Protein AF-W2TRI9-F1 (afdb_monomer_lite)

Foldseek 3Di:
DPLVVLVVVQVVLQCVVQVVVCVVDVPDDAAAEAEAQADPDCNQVSQVVVCVVVVNSGHYHYDPHRPDPLVRVLVQLVPDDDQKDKFADSPPLDGPVCVVVQVVVQQVVCVHPDRDLQDWDKRADDPPVVCVVVVVPDDPVVVVVVVVVQVVCCVPPDVPDNCPPGRIMMTGNNNSCVSVPDDPDDDPVVVVVPPDPLFWWFDAPVDIPNPDNNPPPDPPDPDPPDDPVVQLVQWAKAWDDQDPLLFKTKMKTFSDFPVVLVLLQVCLQWPQKFKDFDDKAWPDWPAPDDDPDDPPVRDPDPDDDDDDQVFKWKWKFKDAAADDDDPPPPLPQRRRDTPHDCVVQVPHDDDDQDRRDDDGDDDHGTITTIMTIIGMDTCNVPSRGNQFPHKDKDFQKDKDFQDKQKAPRLVVVCVQWDPQQWDWDADPNITTIDGRGSNRTPPPVSQCVDPVRSVGMIIIGGSRMMTIMTGGPRSDRSLVSSVSSCVVVVVLSVLVNSLVNPDDDDDDDPVVVSVVVNVVVNVVVVD

Structure (mmCIF, N/CA/C/O backbone):
data_AF-W2TRI9-F1
#
_entry.id   AF-W2TRI9-F1
#
loop_
_atom_site.group_PDB
_atom_site.id
_atom_site.type_symbol
_atom_site.label_atom_id
_atom_site.label_alt_id
_atom_site.label_comp_id
_atom_site.label_asym_id
_atom_site.label_entity_id
_atom_site.label_seq_id
_atom_site.pdbx_PDB_ins_code
_atom_site.Cartn_x
_atom_site.Cartn_y
_atom_site.Cartn_z
_atom_site.occupancy
_atom_site.B_iso_or_equiv
_atom_site.auth_seq_id
_atom_site.auth_comp_id
_atom_site.auth_asym_id
_atom_site.auth_atom_id
_atom_site.pdbx_PDB_model_num
ATOM 1 N N . MET A 1 1 ? -19.418 -31.412 -8.134 1.00 52.50 1 MET A N 1
ATOM 2 C CA . MET A 1 1 ? -20.549 -32.032 -7.414 1.00 52.50 1 MET A CA 1
ATOM 3 C C . MET A 1 1 ? -21.785 -31.242 -7.883 1.00 52.50 1 MET A C 1
ATOM 5 O O . MET A 1 1 ? -21.568 -30.193 -8.473 1.00 52.50 1 MET A O 1
ATOM 9 N N . ASN A 1 2 ? -23.006 -31.793 -7.856 1.00 69.12 2 ASN A N 1
ATOM 10 C CA . ASN A 1 2 ? -24.205 -31.075 -8.341 1.00 69.12 2 ASN A CA 1
ATOM 11 C C . ASN A 1 2 ? -25.003 -30.594 -7.122 1.00 69.12 2 ASN A C 1
ATOM 13 O O . ASN A 1 2 ? -26.000 -31.195 -6.716 1.00 69.12 2 ASN A O 1
ATOM 17 N N . GLU A 1 3 ? -24.469 -29.581 -6.443 1.00 78.56 3 GLU A N 1
ATOM 18 C CA . GLU A 1 3 ? -25.057 -28.970 -5.252 1.00 78.56 3 GLU A CA 1
ATOM 19 C C . GLU A 1 3 ? -26.450 -28.391 -5.548 1.00 78.56 3 GLU A C 1
ATOM 21 O O . GLU A 1 3 ? -27.338 -28.487 -4.694 1.00 78.56 3 GLU A O 1
ATOM 26 N N . GLU A 1 4 ? -26.684 -27.921 -6.780 1.00 84.94 4 GLU A N 1
ATOM 27 C CA . GLU A 1 4 ? -27.984 -27.420 -7.245 1.00 84.94 4 GLU A CA 1
ATOM 28 C C . GLU A 1 4 ? -29.135 -28.439 -7.128 1.00 84.94 4 GLU A C 1
ATOM 30 O O . GLU A 1 4 ? -30.277 -28.047 -6.884 1.00 84.94 4 GLU A O 1
ATOM 35 N N . GLU A 1 5 ? -28.853 -29.744 -7.227 1.00 85.31 5 GLU A N 1
ATOM 36 C CA . GLU A 1 5 ? -29.859 -30.810 -7.086 1.00 85.31 5 GLU A CA 1
ATOM 37 C C . GLU A 1 5 ? -30.079 -31.229 -5.626 1.00 85.31 5 GLU A C 1
ATOM 39 O O . GLU A 1 5 ? -31.170 -31.660 -5.246 1.00 85.31 5 GLU A O 1
ATOM 44 N N . ARG A 1 6 ? -29.045 -31.107 -4.785 1.00 85.12 6 ARG A N 1
ATOM 45 C CA . ARG A 1 6 ? -29.088 -31.537 -3.376 1.00 85.12 6 ARG A CA 1
ATOM 46 C C . ARG A 1 6 ? -29.710 -30.490 -2.466 1.00 85.12 6 ARG A C 1
ATOM 48 O O . ARG A 1 6 ? -30.440 -30.841 -1.537 1.00 85.12 6 ARG A O 1
ATOM 55 N N . LEU A 1 7 ? -29.442 -29.214 -2.744 1.00 89.06 7 LEU A N 1
ATOM 56 C CA . LEU A 1 7 ? -29.910 -28.096 -1.933 1.00 89.06 7 LEU A CA 1
ATOM 57 C C . LEU A 1 7 ? -31.447 -28.084 -1.760 1.00 89.06 7 LEU A C 1
ATOM 59 O O . LEU A 1 7 ? -31.892 -27.956 -0.617 1.00 89.06 7 LEU A O 1
ATOM 63 N N . PRO A 1 8 ? -32.280 -28.290 -2.805 1.00 91.12 8 PRO A N 1
ATOM 64 C CA . PRO A 1 8 ? -33.736 -28.334 -2.653 1.00 91.12 8 PRO A CA 1
ATOM 65 C C . PRO A 1 8 ? -34.235 -29.424 -1.699 1.00 91.12 8 PRO A C 1
ATOM 67 O O . PRO A 1 8 ? -35.148 -29.176 -0.913 1.00 91.12 8 PRO A O 1
ATOM 70 N N . ILE A 1 9 ? -33.635 -30.620 -1.739 1.00 89.69 9 ILE A N 1
ATOM 71 C CA . ILE A 1 9 ? -34.037 -31.758 -0.897 1.00 89.69 9 ILE A CA 1
ATOM 72 C C . ILE A 1 9 ? -33.838 -31.403 0.579 1.00 89.69 9 ILE A C 1
ATOM 74 O O . ILE A 1 9 ? -34.754 -31.555 1.387 1.00 89.69 9 ILE A O 1
ATOM 78 N N . MET A 1 10 ? -32.662 -30.865 0.911 1.00 89.56 10 MET A N 1
ATOM 79 C CA . MET A 1 10 ? -32.333 -30.438 2.270 1.00 89.56 10 MET A CA 1
ATOM 80 C C . MET A 1 10 ? -33.196 -29.256 2.725 1.00 89.56 10 MET A C 1
ATOM 82 O O . MET A 1 10 ? -33.695 -29.262 3.849 1.00 89.56 10 MET A O 1
ATOM 86 N N . LEU A 1 11 ? -33.382 -28.239 1.874 1.00 91.81 11 LEU A N 1
ATOM 87 C CA . LEU A 1 11 ? -34.179 -27.062 2.226 1.00 91.81 11 LEU A CA 1
ATOM 88 C C . LEU A 1 11 ? -35.647 -27.417 2.462 1.00 91.81 11 LEU A C 1
ATOM 90 O O . LEU A 1 11 ? -36.250 -26.852 3.369 1.00 91.81 11 LEU A O 1
ATOM 94 N N . ASN A 1 12 ? -36.213 -28.357 1.702 1.00 91.88 12 ASN A N 1
ATOM 95 C CA . ASN A 1 12 ? -37.588 -28.805 1.915 1.00 91.88 12 ASN A CA 1
ATOM 96 C C . ASN A 1 12 ? -37.758 -29.476 3.289 1.00 91.88 12 ASN A C 1
ATOM 98 O O . ASN A 1 12 ? -38.642 -29.064 4.036 1.00 91.88 12 ASN A O 1
ATOM 102 N N . ASP A 1 13 ? -36.880 -30.420 3.657 1.00 90.25 13 ASP A N 1
ATOM 103 C CA . ASP A 1 13 ? -36.905 -31.078 4.981 1.00 90.25 13 ASP A CA 1
ATOM 104 C C . ASP A 1 13 ? -36.684 -30.066 6.126 1.00 90.25 13 ASP A C 1
ATOM 106 O O . ASP A 1 13 ? -37.410 -30.048 7.122 1.00 90.25 13 ASP A O 1
ATOM 110 N N . CYS A 1 14 ? -35.725 -29.150 5.948 1.00 92.81 14 CYS A N 1
ATOM 111 C CA . CYS A 1 14 ? -35.428 -28.072 6.894 1.00 92.81 14 CYS A CA 1
ATOM 112 C C . CYS A 1 14 ? -36.643 -27.176 7.147 1.00 92.81 14 CYS A C 1
ATOM 114 O O . CYS A 1 14 ? -37.038 -26.938 8.292 1.00 92.81 14 CYS A O 1
ATOM 116 N N . LEU A 1 15 ? -37.239 -26.663 6.069 1.00 93.44 15 LEU A N 1
ATOM 117 C CA . LEU A 1 15 ? -38.328 -25.698 6.143 1.00 93.44 15 LEU A CA 1
ATOM 118 C C . LEU A 1 15 ? -39.612 -26.347 6.652 1.00 93.44 15 LEU A C 1
ATOM 120 O O . LEU A 1 15 ? -40.302 -25.717 7.450 1.00 93.44 15 LEU A O 1
ATOM 124 N N . GLU A 1 16 ? -39.900 -27.595 6.274 1.00 92.94 16 GLU A N 1
ATOM 125 C CA . GLU A 1 16 ? -41.032 -28.352 6.819 1.00 92.94 16 GLU A CA 1
ATOM 126 C C . GLU A 1 16 ? -40.930 -28.464 8.348 1.00 92.94 16 GLU A C 1
ATOM 128 O O . GLU A 1 16 ? -41.867 -28.107 9.072 1.00 92.94 16 GLU A O 1
ATOM 133 N N . TYR A 1 17 ? -39.763 -28.874 8.855 1.00 93.69 17 TYR A N 1
ATOM 134 C CA . TYR A 1 17 ? -39.522 -28.982 10.291 1.00 93.69 17 TYR A CA 1
ATOM 135 C C . TYR A 1 17 ? -39.625 -27.622 11.009 1.00 93.69 17 TYR A C 1
ATOM 137 O O . TYR A 1 17 ? -40.343 -27.494 12.006 1.00 93.69 17 TYR A O 1
ATOM 145 N N . LEU A 1 18 ? -38.946 -26.587 10.501 1.00 93.38 18 LEU A N 1
ATOM 146 C CA . LEU A 1 18 ? -38.893 -25.269 11.147 1.00 93.38 18 LEU A CA 1
ATOM 147 C C . LEU A 1 18 ? -40.243 -24.539 11.118 1.00 93.38 18 LEU A C 1
ATOM 149 O O . LEU A 1 18 ? -40.613 -23.897 12.104 1.00 93.38 18 LEU A O 1
ATOM 153 N N . GLN A 1 19 ? -41.014 -24.661 10.032 1.00 92.62 19 GLN A N 1
ATOM 154 C CA . GLN A 1 19 ? -42.365 -24.098 9.950 1.00 92.62 19 GLN A CA 1
ATOM 155 C C . GLN A 1 19 ? -43.324 -24.791 10.914 1.00 92.62 19 GLN A C 1
ATOM 157 O O . GLN A 1 19 ? -44.079 -24.112 11.613 1.00 92.62 19 GLN A O 1
ATOM 162 N N . ARG A 1 20 ? -43.259 -26.126 11.010 1.00 93.69 20 ARG A N 1
ATOM 163 C CA . ARG A 1 20 ? -44.040 -26.886 11.991 1.00 93.69 20 ARG A CA 1
ATOM 164 C C . ARG A 1 20 ? -43.704 -26.457 13.420 1.00 93.69 20 ARG A C 1
ATOM 166 O O . ARG A 1 20 ? -44.616 -26.276 14.225 1.00 93.69 20 ARG A O 1
ATOM 173 N N . ARG A 1 21 ? -42.421 -26.257 13.733 1.00 92.31 21 ARG A N 1
ATOM 174 C CA . ARG A 1 21 ? -41.987 -25.794 15.059 1.00 92.31 21 ARG A CA 1
ATOM 175 C C . ARG A 1 21 ? -42.469 -24.377 15.363 1.00 92.31 21 ARG A C 1
ATOM 177 O O . ARG A 1 21 ? -43.042 -24.155 16.422 1.00 92.31 21 ARG A O 1
ATOM 184 N N . LYS A 1 22 ? -42.351 -23.451 14.406 1.00 91.81 22 LYS A N 1
ATOM 185 C CA . LYS A 1 22 ? -42.891 -22.083 14.516 1.00 91.81 22 LYS A CA 1
ATOM 186 C C . LYS A 1 22 ? -44.410 -22.054 14.727 1.00 91.81 22 LYS A C 1
ATOM 188 O O . LYS A 1 22 ? -44.916 -21.180 15.419 1.00 91.81 22 LYS A O 1
ATOM 193 N N . ALA A 1 23 ? -45.146 -22.994 14.134 1.00 92.19 23 ALA A N 1
ATOM 194 C CA . ALA A 1 23 ? -46.587 -23.110 14.349 1.00 92.19 23 ALA A CA 1
ATOM 195 C C . ALA A 1 23 ? -46.939 -23.640 15.753 1.00 92.19 23 ALA A C 1
ATOM 197 O O . ALA A 1 23 ? -47.976 -23.269 16.301 1.00 92.19 23 ALA A O 1
ATOM 198 N N . ALA A 1 24 ? -46.090 -24.495 16.333 1.00 92.94 24 ALA A N 1
ATOM 199 C CA . ALA A 1 24 ? -46.284 -25.062 17.668 1.00 92.94 24 ALA A CA 1
ATOM 200 C C . ALA A 1 24 ? -45.820 -24.124 18.801 1.00 92.94 24 ALA A C 1
ATOM 202 O O . ALA A 1 24 ? -46.438 -24.091 19.865 1.00 92.94 24 ALA A O 1
ATOM 203 N N . GLU A 1 25 ? -44.754 -23.355 18.578 1.00 91.62 25 GLU A N 1
ATOM 204 C CA . GLU A 1 25 ? -44.099 -22.497 19.568 1.00 91.62 25 GLU A CA 1
ATOM 205 C C . GLU A 1 25 ? -44.188 -21.022 19.136 1.00 91.62 25 GLU A C 1
ATOM 207 O O . GLU A 1 25 ? -43.492 -20.597 18.216 1.00 91.62 25 GLU A O 1
ATOM 212 N N . LYS A 1 26 ? -45.023 -20.215 19.810 1.00 85.50 26 LYS A N 1
ATOM 213 C CA . LYS A 1 26 ? -45.266 -18.806 19.424 1.00 85.50 26 LYS A CA 1
ATOM 214 C C . LYS A 1 26 ? -44.013 -17.921 19.435 1.00 85.50 26 LYS A C 1
ATOM 216 O O . LYS A 1 26 ? -43.924 -17.014 18.614 1.00 85.50 26 LYS A O 1
ATOM 221 N N . ASP A 1 27 ? -43.066 -18.197 20.328 1.00 86.62 27 ASP A N 1
ATOM 222 C CA . ASP A 1 27 ? -41.836 -17.408 20.481 1.00 86.62 27 ASP A CA 1
ATOM 223 C C . ASP A 1 27 ? -40.687 -17.915 19.590 1.00 86.62 27 ASP A C 1
ATOM 225 O O . ASP A 1 27 ? -39.609 -17.315 19.544 1.00 86.62 27 ASP A O 1
ATOM 229 N N . PHE A 1 28 ? -40.894 -19.019 18.862 1.00 90.19 28 PHE A N 1
ATOM 230 C CA . PHE A 1 28 ? -39.867 -19.602 18.010 1.00 90.19 28 PHE A CA 1
ATOM 231 C C . PHE A 1 28 ? -39.728 -18.817 16.702 1.00 90.19 28 PHE A C 1
ATOM 233 O O . PHE A 1 28 ? -40.638 -18.739 15.872 1.00 90.19 28 PHE A O 1
ATOM 240 N N . THR A 1 29 ? -38.537 -18.268 16.488 1.00 92.44 29 THR A N 1
ATOM 241 C CA . THR A 1 29 ? -38.146 -17.606 15.243 1.00 92.44 29 THR A CA 1
ATOM 242 C C . THR A 1 29 ? -36.918 -18.291 14.667 1.00 92.44 29 THR A C 1
ATOM 244 O O . THR A 1 29 ? -36.092 -18.840 15.395 1.00 92.44 29 THR A O 1
ATOM 247 N N . PHE A 1 30 ? -36.809 -18.288 13.343 1.00 93.88 30 PHE A N 1
ATOM 248 C CA . PHE A 1 30 ? -35.698 -18.916 12.650 1.00 93.88 30 PHE A CA 1
AT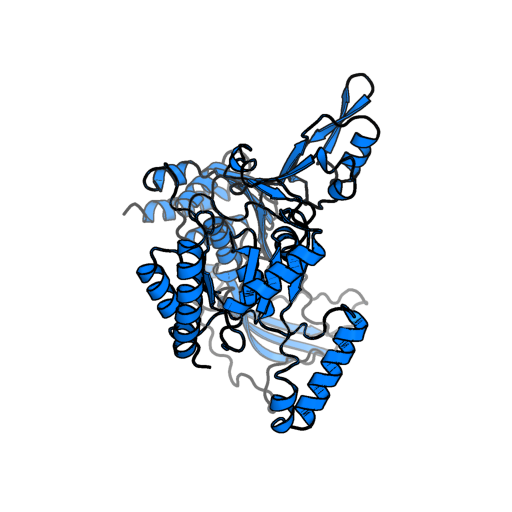OM 249 C C . PHE A 1 30 ? -35.357 -18.150 11.378 1.00 93.88 30 PHE A C 1
ATOM 251 O O . PHE A 1 30 ? -36.204 -17.477 10.787 1.00 93.88 30 PHE A O 1
ATOM 258 N N . GLU A 1 31 ? -34.115 -18.308 10.949 1.00 94.44 31 GLU A N 1
ATOM 259 C CA . GLU A 1 31 ? -33.645 -17.955 9.618 1.00 94.44 31 GLU A CA 1
ATOM 260 C C . GLU A 1 31 ? -32.808 -19.116 9.081 1.00 94.44 31 GLU A C 1
ATOM 262 O O . GLU A 1 31 ? -32.254 -19.903 9.853 1.00 94.44 31 GLU A O 1
ATOM 267 N N . VAL A 1 32 ? -32.716 -19.218 7.760 1.00 95.44 32 VAL A N 1
ATOM 268 C CA . VAL A 1 32 ? -31.871 -20.204 7.084 1.00 95.44 32 VAL A CA 1
ATOM 269 C C . VAL A 1 32 ? -30.867 -19.446 6.233 1.00 95.44 32 VAL A C 1
ATOM 271 O O . VAL A 1 32 ? -31.255 -18.690 5.345 1.00 95.44 32 VAL A O 1
ATOM 274 N N . LEU A 1 33 ? -29.577 -19.643 6.496 1.00 95.50 33 LEU A N 1
ATOM 275 C CA . LEU A 1 33 ? -28.499 -19.051 5.710 1.00 95.50 33 LEU A CA 1
ATOM 276 C C . LEU A 1 33 ? -27.817 -20.137 4.877 1.00 95.50 33 LEU A C 1
ATOM 278 O O . LEU A 1 33 ? -27.137 -21.007 5.418 1.00 95.50 33 LEU A O 1
ATOM 282 N N . VAL A 1 34 ? -27.996 -20.073 3.561 1.00 94.94 34 VAL A N 1
ATOM 283 C CA . VAL A 1 34 ? -27.289 -20.916 2.595 1.00 94.94 34 VAL A CA 1
ATOM 284 C C . VAL A 1 34 ? -25.952 -20.256 2.285 1.00 94.94 34 VAL A C 1
ATOM 286 O O . VAL A 1 34 ? -25.925 -19.133 1.786 1.00 94.94 34 VAL A O 1
ATOM 289 N N . VAL A 1 35 ? -24.847 -20.936 2.582 1.00 94.00 35 VAL A N 1
ATOM 290 C CA . VAL A 1 35 ? -23.500 -20.450 2.256 1.00 94.00 35 VAL A CA 1
ATOM 291 C C . VAL A 1 35 ? -23.010 -21.161 1.004 1.00 94.00 35 VAL A C 1
ATOM 293 O O . VAL A 1 35 ? -22.788 -22.369 1.028 1.00 94.00 35 VAL A O 1
ATOM 296 N N . ASP A 1 36 ? -22.845 -20.404 -0.073 1.00 92.94 36 ASP A N 1
ATOM 297 C CA . ASP A 1 36 ? -22.271 -20.872 -1.329 1.00 92.94 36 ASP A CA 1
ATOM 298 C C . ASP A 1 36 ? -20.772 -20.523 -1.362 1.00 92.94 36 ASP A C 1
ATOM 300 O O . ASP A 1 36 ? -20.399 -19.357 -1.494 1.00 92.94 36 ASP A O 1
ATOM 304 N N . ASP A 1 37 ? -19.910 -21.535 -1.228 1.00 91.12 37 ASP A N 1
ATOM 305 C CA . ASP A 1 37 ? -18.442 -21.413 -1.203 1.00 91.12 37 ASP A CA 1
ATOM 306 C C . ASP A 1 37 ? -17.838 -21.296 -2.616 1.00 91.12 37 ASP A C 1
ATOM 308 O O . ASP A 1 37 ? -16.913 -22.020 -2.992 1.00 91.12 37 ASP A O 1
ATOM 312 N N . GLY A 1 38 ? -18.401 -20.400 -3.428 1.00 88.56 38 GLY A N 1
ATOM 313 C CA . GLY A 1 38 ? -17.937 -20.123 -4.787 1.00 88.56 38 GLY A CA 1
ATOM 314 C C . GLY A 1 38 ? -18.313 -21.196 -5.812 1.00 88.56 38 GLY A C 1
ATOM 315 O O . GLY A 1 38 ? -17.497 -21.519 -6.677 1.00 88.56 38 GLY A O 1
ATOM 316 N N . SER A 1 39 ? -19.522 -21.762 -5.732 1.00 87.69 39 SER A N 1
ATOM 317 C CA . SER A 1 39 ? -20.011 -22.737 -6.715 1.00 87.69 39 SER A CA 1
ATOM 318 C C . SER A 1 39 ? -20.113 -22.116 -8.112 1.00 87.69 39 SER A C 1
ATOM 320 O O . SER A 1 39 ? -20.515 -20.959 -8.291 1.00 87.69 39 SER A O 1
ATOM 322 N N . THR A 1 40 ? -19.756 -22.912 -9.119 1.00 88.31 40 THR A N 1
ATOM 323 C CA . THR A 1 40 ? -19.821 -22.542 -10.543 1.00 88.31 40 THR A CA 1
ATOM 324 C C . THR A 1 40 ? -21.167 -22.881 -11.191 1.00 88.31 40 THR A C 1
ATOM 326 O O . THR A 1 40 ? -21.378 -22.552 -12.355 1.00 88.31 40 THR A O 1
ATOM 329 N N . ASP A 1 41 ? -22.052 -23.569 -10.468 1.00 88.81 41 ASP A N 1
ATOM 330 C CA . ASP A 1 41 ? -23.384 -23.988 -10.912 1.00 88.81 41 ASP A CA 1
ATOM 331 C C . ASP A 1 41 ? -24.480 -22.995 -10.458 1.00 88.81 41 ASP A C 1
ATOM 333 O O . ASP A 1 41 ? -24.199 -21.862 -10.045 1.00 88.81 41 ASP A O 1
ATOM 337 N N . ARG A 1 42 ? -25.759 -23.394 -10.544 1.00 90.75 42 ARG A N 1
ATOM 338 C CA . ARG A 1 42 ? -26.890 -22.532 -10.162 1.00 90.75 42 ARG A CA 1
ATOM 339 C C . ARG A 1 42 ? -27.231 -22.565 -8.666 1.00 90.75 42 ARG A C 1
ATOM 341 O O . ARG A 1 42 ? -28.281 -22.037 -8.297 1.00 90.75 42 ARG A O 1
ATOM 348 N N . THR A 1 43 ? -26.374 -23.098 -7.791 1.00 91.19 43 THR A N 1
ATOM 349 C CA . THR A 1 43 ? -26.659 -23.256 -6.349 1.00 91.19 43 THR A CA 1
ATOM 350 C C . THR A 1 43 ? -27.123 -21.960 -5.674 1.00 91.19 43 THR A C 1
ATOM 352 O O . THR A 1 43 ? -28.178 -21.939 -5.033 1.00 91.19 43 THR A O 1
ATOM 355 N N . ALA A 1 44 ? -26.413 -20.841 -5.869 1.00 91.69 44 ALA A N 1
ATOM 356 C CA . ALA A 1 44 ? -26.839 -19.549 -5.318 1.00 91.69 44 ALA A CA 1
ATOM 357 C C . ALA A 1 44 ? -28.204 -19.089 -5.853 1.00 91.69 44 ALA A C 1
ATOM 359 O O . ALA A 1 44 ? -29.022 -18.571 -5.093 1.00 91.69 44 ALA A O 1
ATOM 360 N N . ALA A 1 45 ? -28.472 -19.294 -7.147 1.00 91.44 45 ALA A N 1
ATOM 361 C CA . ALA A 1 45 ? -29.743 -18.911 -7.757 1.00 91.44 45 ALA A CA 1
ATOM 362 C C . ALA A 1 45 ? -30.909 -19.717 -7.165 1.00 91.44 45 ALA A C 1
ATOM 364 O O . ALA A 1 45 ? -31.931 -19.131 -6.808 1.00 91.44 45 ALA A O 1
ATOM 365 N N . VAL A 1 46 ? -30.725 -21.029 -6.971 1.00 93.12 46 VAL A N 1
ATOM 366 C CA . VAL A 1 46 ? -31.701 -21.899 -6.296 1.00 93.12 46 VAL A CA 1
ATOM 367 C C . VAL A 1 46 ? -31.979 -21.396 -4.875 1.00 93.12 46 VAL A C 1
ATOM 369 O O . VAL A 1 46 ? -33.138 -21.245 -4.490 1.00 93.12 46 VAL A O 1
ATOM 372 N N . GLY A 1 47 ? -30.945 -21.047 -4.103 1.00 92.56 47 GLY A N 1
ATOM 373 C CA . GLY A 1 47 ? -31.129 -20.474 -2.764 1.00 92.56 47 GLY A CA 1
ATOM 374 C C . GLY A 1 47 ? -31.930 -19.160 -2.766 1.00 92.56 47 GLY A C 1
ATOM 375 O O . GLY A 1 47 ? -32.801 -18.963 -1.915 1.00 92.56 47 GLY A O 1
ATOM 376 N N . VAL A 1 48 ? -31.700 -18.281 -3.750 1.00 92.31 48 VAL A N 1
ATOM 377 C CA . VAL A 1 48 ? -32.441 -17.014 -3.907 1.00 92.31 48 VAL A CA 1
ATOM 378 C C . VAL A 1 48 ? -33.913 -17.263 -4.250 1.00 92.31 48 VAL A C 1
ATOM 380 O O . VAL A 1 48 ? -34.791 -16.562 -3.741 1.00 92.31 48 VAL A O 1
ATOM 383 N N . GLU A 1 49 ? -34.216 -18.274 -5.069 1.00 93.75 49 GLU A N 1
ATOM 384 C CA . GLU A 1 49 ? -35.596 -18.681 -5.364 1.00 93.75 49 GLU A CA 1
ATOM 385 C C . GLU A 1 49 ? -36.343 -19.125 -4.095 1.00 93.75 49 GLU A C 1
ATOM 387 O O . GLU A 1 49 ? -37.492 -18.725 -3.884 1.00 93.75 49 GLU A O 1
ATOM 392 N N . TYR A 1 50 ? -35.682 -19.876 -3.207 1.00 94.38 50 TYR A N 1
ATOM 393 C CA . TYR A 1 50 ? -36.229 -20.212 -1.887 1.00 94.38 50 TYR A CA 1
ATOM 394 C C . TYR A 1 50 ? -36.416 -18.966 -1.011 1.00 94.38 50 TYR A C 1
ATOM 396 O O . TYR A 1 50 ? -37.458 -18.826 -0.369 1.00 94.38 50 TYR A O 1
ATOM 404 N N . GLY A 1 51 ? -35.474 -18.021 -1.030 1.00 91.81 51 GLY A N 1
ATOM 405 C CA . GLY A 1 51 ? -35.617 -16.743 -0.323 1.00 91.81 51 GLY A CA 1
ATOM 406 C C . GLY A 1 51 ? -36.872 -15.976 -0.736 1.00 91.81 51 GLY A C 1
ATOM 407 O O . GLY A 1 51 ? -37.635 -15.528 0.122 1.00 91.81 51 GLY A O 1
ATOM 408 N N . ARG A 1 52 ? -37.153 -15.909 -2.044 1.00 91.06 52 ARG A N 1
ATOM 409 C CA . ARG A 1 52 ? -38.387 -15.303 -2.577 1.00 91.06 52 ARG A CA 1
ATOM 410 C C . ARG A 1 52 ? -39.637 -16.082 -2.163 1.00 91.06 52 ARG A C 1
ATOM 412 O O . ARG A 1 52 ? -40.616 -15.477 -1.741 1.00 91.06 52 ARG A O 1
ATOM 419 N N . ARG A 1 53 ? -39.605 -17.417 -2.251 1.00 91.81 53 ARG A N 1
ATOM 420 C CA . ARG A 1 53 ? -40.750 -18.290 -1.927 1.00 91.81 53 ARG A CA 1
ATOM 421 C C . ARG A 1 53 ? -41.143 -18.238 -0.448 1.00 91.81 53 ARG A C 1
ATOM 423 O O . ARG A 1 53 ? -42.324 -18.333 -0.134 1.00 91.81 53 ARG A O 1
ATOM 430 N N . TYR A 1 54 ? -40.171 -18.076 0.447 1.00 89.44 54 TYR A N 1
ATOM 431 C CA . TYR A 1 54 ? -40.370 -18.097 1.899 1.00 89.44 54 TYR A CA 1
ATOM 432 C C . TYR A 1 54 ? -40.217 -16.708 2.544 1.00 89.44 54 TYR A C 1
ATOM 434 O O . TYR A 1 54 ? -39.792 -16.601 3.693 1.00 89.44 54 TYR A O 1
ATOM 442 N N . ASN A 1 55 ? -40.570 -15.642 1.815 1.00 86.31 55 ASN A N 1
ATOM 443 C CA . ASN A 1 55 ? -40.649 -14.260 2.309 1.00 86.31 55 ASN A CA 1
ATOM 444 C C . ASN A 1 55 ? -39.386 -13.778 3.060 1.00 86.31 55 ASN A C 1
ATOM 446 O O . ASN A 1 55 ? -39.473 -13.200 4.142 1.00 86.31 55 ASN A O 1
ATOM 450 N N . GLY A 1 56 ? -38.202 -14.071 2.512 1.00 83.69 56 GLY A N 1
ATOM 451 C CA . GLY A 1 56 ? -36.908 -13.626 3.044 1.00 83.69 56 GLY A CA 1
ATOM 452 C C . GLY A 1 56 ? -36.352 -14.440 4.220 1.00 83.69 56 GLY A C 1
ATOM 453 O O . GLY A 1 56 ? -35.285 -14.104 4.732 1.00 83.69 56 GLY A O 1
ATOM 454 N N . VAL A 1 57 ? -37.027 -15.517 4.644 1.00 90.38 57 VAL A N 1
ATOM 455 C CA . VAL A 1 57 ? -36.542 -16.406 5.722 1.00 90.38 57 VAL A CA 1
ATOM 456 C C . VAL A 1 57 ? -35.288 -17.184 5.307 1.00 90.38 57 VAL A C 1
ATOM 458 O O . VAL A 1 57 ? -34.444 -17.489 6.151 1.00 90.38 57 VAL A O 1
ATOM 461 N N . VAL A 1 58 ? -35.156 -17.489 4.013 1.00 94.44 58 VAL A N 1
ATOM 462 C CA . VAL A 1 58 ? -33.960 -18.106 3.428 1.00 94.44 58 VAL A CA 1
ATOM 463 C C . VAL A 1 58 ? -33.097 -17.013 2.800 1.00 94.44 58 VAL A C 1
ATOM 465 O O . VAL A 1 58 ? -33.562 -16.262 1.944 1.00 94.44 58 VAL A O 1
ATOM 468 N N . LYS A 1 59 ? -31.836 -16.933 3.219 1.00 94.06 59 LYS A N 1
ATOM 469 C CA . LYS A 1 59 ? -30.829 -15.990 2.722 1.00 94.06 59 LYS A CA 1
ATOM 470 C C . LYS A 1 59 ? -29.687 -16.758 2.074 1.00 94.06 59 LYS A C 1
ATOM 472 O O . LYS A 1 59 ? -29.400 -17.887 2.468 1.00 94.06 59 LYS A O 1
ATOM 477 N N . VAL A 1 60 ? -29.016 -16.132 1.113 1.00 94.88 60 VAL A N 1
ATOM 478 C CA . VAL A 1 60 ? -27.852 -16.709 0.433 1.00 94.88 60 VAL A CA 1
ATOM 479 C C . VAL A 1 60 ? -26.641 -15.820 0.669 1.00 94.88 60 VAL A C 1
ATOM 481 O O . VAL A 1 60 ? -26.691 -14.624 0.394 1.00 94.88 60 VAL A O 1
ATOM 484 N N . LEU A 1 61 ? -25.560 -16.418 1.158 1.00 94.44 61 LEU A N 1
ATOM 485 C CA . LEU A 1 61 ? -24.237 -15.815 1.246 1.00 94.44 61 LEU A CA 1
ATOM 486 C C . LEU A 1 61 ? -23.338 -16.496 0.214 1.00 94.44 61 LEU A C 1
ATOM 488 O O . LEU A 1 61 ? -22.863 -17.605 0.453 1.00 94.44 61 LEU A O 1
ATOM 492 N N . LYS A 1 62 ? -23.123 -15.842 -0.929 1.00 93.56 62 LYS A N 1
ATOM 493 C CA . LYS A 1 62 ? -22.196 -16.321 -1.958 1.00 93.56 62 LYS A CA 1
ATOM 494 C C . LYS A 1 62 ? -20.811 -15.726 -1.729 1.00 93.56 62 LYS A C 1
ATOM 496 O O . LYS A 1 62 ? -20.661 -14.508 -1.719 1.00 93.56 62 LYS A O 1
ATOM 501 N N . LEU A 1 63 ? -19.817 -16.586 -1.545 1.00 89.88 63 LEU A N 1
ATOM 502 C CA . LEU A 1 63 ? -18.416 -16.197 -1.425 1.00 89.88 63 LEU A CA 1
ATOM 503 C C . LEU A 1 63 ? -17.809 -15.993 -2.820 1.00 89.88 63 LEU A C 1
ATOM 505 O O . LEU A 1 63 ? -18.112 -16.736 -3.752 1.00 89.88 63 LEU A O 1
ATOM 509 N N . GLU A 1 64 ? -16.951 -14.981 -2.958 1.00 87.50 64 GLU A N 1
ATOM 510 C CA . GLU A 1 64 ? -16.326 -14.597 -4.235 1.00 87.50 64 GLU A CA 1
ATOM 511 C C . GLU A 1 64 ? -15.420 -15.700 -4.806 1.00 87.50 64 GLU A C 1
ATOM 513 O O . GLU A 1 64 ? -15.345 -15.906 -6.015 1.00 87.50 64 GLU A O 1
ATOM 518 N N . ARG A 1 65 ? -14.759 -16.448 -3.918 1.00 87.88 65 ARG A N 1
ATOM 519 C CA . ARG A 1 65 ? -13.893 -17.585 -4.243 1.00 87.88 65 ARG A CA 1
ATOM 520 C C . ARG A 1 65 ? -14.103 -18.711 -3.241 1.00 87.88 65 ARG A C 1
ATOM 522 O O . ARG A 1 65 ? -14.484 -18.452 -2.101 1.00 87.88 65 ARG A O 1
ATOM 529 N N . ASN A 1 66 ? -13.780 -19.936 -3.645 1.00 89.25 66 ASN A N 1
ATOM 530 C CA . ASN A 1 66 ? -13.806 -21.093 -2.757 1.00 89.25 66 ASN A CA 1
ATOM 531 C C . ASN A 1 66 ? -12.743 -20.951 -1.651 1.00 89.25 66 ASN A C 1
ATOM 533 O O . ASN A 1 66 ? -11.546 -20.882 -1.936 1.00 89.25 66 ASN A O 1
ATOM 537 N N . LEU A 1 67 ? -13.185 -20.874 -0.395 1.00 87.31 67 LEU A N 1
ATOM 538 C CA . LEU A 1 67 ? -12.335 -20.795 0.801 1.00 87.31 67 LEU A CA 1
ATOM 539 C C . LEU A 1 67 ? -12.239 -22.144 1.534 1.00 87.31 67 LEU A C 1
ATOM 541 O O . LEU A 1 67 ? -11.580 -22.251 2.575 1.00 87.31 67 LEU A O 1
ATOM 545 N N . GLY A 1 68 ? -12.910 -23.169 1.012 1.00 85.69 68 GLY A N 1
ATOM 546 C CA . GLY A 1 68 ? -13.064 -24.474 1.624 1.00 85.69 68 GLY A CA 1
ATOM 547 C C . GLY A 1 68 ? -14.055 -24.473 2.791 1.00 85.69 68 GLY A C 1
ATOM 548 O O . GLY A 1 68 ? -14.461 -23.441 3.332 1.00 85.69 68 GLY A O 1
ATOM 549 N N . LYS A 1 69 ? -14.387 -25.679 3.272 1.00 83.12 69 LYS A N 1
ATOM 550 C CA . LYS A 1 69 ? -15.395 -25.908 4.327 1.00 83.12 69 LYS A CA 1
ATOM 551 C C . LYS A 1 69 ? -15.196 -25.040 5.572 1.00 83.12 69 LYS A C 1
ATOM 553 O O . LYS A 1 69 ? -16.158 -24.497 6.103 1.00 83.12 69 LYS A O 1
ATOM 558 N N . GLY A 1 70 ? -13.959 -24.905 6.052 1.00 83.12 70 GLY A N 1
ATOM 559 C CA . GLY A 1 70 ? -13.662 -24.077 7.225 1.00 83.12 70 GLY A CA 1
ATOM 560 C C . GLY A 1 70 ? -14.003 -22.600 7.002 1.00 83.12 70 GLY A C 1
ATOM 561 O O . GLY A 1 70 ? -14.603 -21.972 7.876 1.00 83.12 70 GLY A O 1
ATOM 562 N N . GLY A 1 71 ? -13.678 -22.071 5.817 1.00 84.62 71 GLY A N 1
ATOM 563 C CA . GLY A 1 71 ? -14.016 -20.709 5.407 1.00 84.62 71 GLY A CA 1
ATOM 564 C C . GLY A 1 71 ? -15.522 -20.503 5.268 1.00 84.62 71 GLY A C 1
ATOM 565 O O . GLY A 1 71 ? -16.052 -19.529 5.807 1.00 84.62 71 GLY A O 1
ATOM 566 N N . ALA A 1 72 ? -16.224 -21.447 4.639 1.00 89.25 72 ALA A N 1
ATOM 567 C CA . ALA A 1 72 ? -17.678 -21.411 4.490 1.00 89.25 72 ALA A CA 1
ATOM 568 C C . ALA A 1 72 ? -18.405 -21.433 5.848 1.00 89.25 72 ALA A C 1
ATOM 570 O O . ALA A 1 72 ? -19.242 -20.573 6.122 1.00 89.25 72 ALA A O 1
ATOM 571 N N . VAL A 1 73 ? -18.030 -22.354 6.747 1.00 88.88 73 VAL A N 1
ATOM 572 C CA . VAL A 1 73 ? -18.611 -22.450 8.100 1.00 88.88 73 VAL A CA 1
ATOM 573 C C . VAL A 1 73 ? -18.364 -21.173 8.894 1.00 88.88 73 VAL A C 1
ATOM 575 O O . VAL A 1 73 ? -19.291 -20.646 9.508 1.00 88.88 73 VAL A O 1
ATOM 578 N N . ARG A 1 74 ? -17.132 -20.646 8.873 1.00 87.56 74 ARG A N 1
ATOM 579 C CA . ARG A 1 74 ? -16.788 -19.412 9.592 1.00 87.56 74 ARG A CA 1
ATOM 580 C C . ARG A 1 74 ? -17.633 -18.239 9.104 1.00 87.56 74 ARG A C 1
ATOM 582 O O . ARG A 1 74 ? -18.231 -17.549 9.924 1.00 87.56 74 ARG A O 1
ATOM 589 N N . ASN A 1 75 ? -17.711 -18.035 7.790 1.00 89.62 75 ASN A N 1
ATOM 590 C CA . ASN A 1 75 ? -18.504 -16.952 7.214 1.00 89.62 75 ASN A CA 1
ATOM 591 C C . ASN A 1 75 ? -19.997 -17.118 7.522 1.00 89.62 75 ASN A C 1
ATOM 593 O O . ASN A 1 75 ? -20.624 -16.157 7.965 1.00 89.62 75 ASN A O 1
ATOM 597 N N . GLY A 1 76 ? -20.546 -18.329 7.395 1.00 91.06 76 GLY A N 1
ATOM 598 C CA . GLY A 1 76 ? -21.941 -18.613 7.740 1.00 91.06 76 GLY A CA 1
ATOM 599 C C . GLY A 1 76 ? -22.273 -18.310 9.198 1.00 91.06 76 GLY A C 1
ATOM 600 O O . GLY A 1 76 ? -23.246 -17.618 9.490 1.00 91.06 76 GLY A O 1
ATOM 601 N N . VAL A 1 77 ? -21.426 -18.758 10.129 1.00 90.38 77 VAL A N 1
ATOM 602 C CA . VAL A 1 77 ? -21.626 -18.485 11.557 1.00 90.38 77 VAL A CA 1
ATOM 603 C C . VAL A 1 77 ? -21.550 -16.982 11.850 1.00 90.38 77 VAL A C 1
ATOM 605 O O . VAL A 1 77 ? -22.379 -16.468 12.601 1.00 90.38 77 VAL A O 1
ATOM 608 N N . MET A 1 78 ? -20.613 -16.257 11.234 1.00 85.19 78 MET A N 1
ATOM 609 C CA . MET A 1 78 ? -20.443 -14.816 11.462 1.00 85.19 78 MET A CA 1
ATOM 610 C C . MET A 1 78 ? -21.595 -13.962 10.913 1.00 85.19 78 MET A C 1
ATOM 612 O O . MET A 1 78 ? -21.908 -12.936 11.517 1.00 85.19 78 MET A O 1
ATOM 616 N N . HIS A 1 79 ? -22.245 -14.396 9.829 1.00 89.50 79 HIS A N 1
ATOM 617 C CA . HIS A 1 79 ? -23.387 -13.703 9.216 1.00 89.50 79 HIS A CA 1
ATOM 618 C C . HIS A 1 79 ? -24.749 -14.142 9.779 1.00 89.50 79 HIS A C 1
ATOM 620 O O . HIS A 1 79 ? -25.775 -13.555 9.441 1.00 89.50 79 HIS A O 1
ATOM 626 N N . SER A 1 80 ? -24.777 -15.152 10.654 1.00 89.00 80 SER A N 1
ATOM 627 C CA . SER A 1 80 ? -26.006 -15.606 11.311 1.00 89.00 80 SER A CA 1
ATOM 628 C C . SER A 1 80 ? -26.438 -14.673 12.455 1.00 89.00 80 SER A C 1
ATOM 630 O O . SER A 1 80 ? -25.631 -14.259 13.295 1.00 89.00 80 SER A O 1
ATOM 632 N N . GLY A 1 81 ? -27.734 -14.380 12.540 1.00 86.19 81 GLY A N 1
ATOM 633 C CA . GLY A 1 81 ? -28.399 -13.529 13.534 1.00 86.19 81 GLY A CA 1
ATOM 634 C C . GLY A 1 81 ? -29.107 -14.280 14.674 1.00 86.19 81 GLY A C 1
ATOM 635 O O . GLY A 1 81 ? -29.388 -13.681 15.708 1.00 86.19 81 GLY A O 1
ATOM 636 N N . GLY A 1 82 ? -29.306 -15.599 14.572 1.00 87.00 82 GLY A N 1
ATOM 637 C CA . GLY A 1 82 ? -29.989 -16.411 15.600 1.00 87.00 82 GLY A CA 1
ATOM 638 C C . GLY A 1 82 ? -29.250 -16.575 16.945 1.00 87.00 82 GLY A C 1
ATOM 639 O O . GLY A 1 82 ? -28.024 -16.615 17.001 1.00 87.00 82 GLY A O 1
ATOM 640 N N . LYS A 1 83 ? -29.976 -16.705 18.065 1.00 88.00 83 LYS A N 1
ATOM 641 C CA . LYS A 1 83 ? -29.371 -16.944 19.402 1.00 88.00 83 LYS A CA 1
ATOM 642 C C . LYS A 1 83 ? -28.601 -18.267 19.474 1.00 88.00 83 LYS A C 1
ATOM 644 O O . LYS A 1 83 ? -27.539 -18.358 20.091 1.00 88.00 83 LYS A O 1
ATOM 649 N N . LEU A 1 84 ? -29.152 -19.278 18.810 1.00 90.12 84 LEU A N 1
ATOM 650 C CA . LEU A 1 84 ? -28.543 -20.579 18.585 1.00 90.12 84 LEU A CA 1
ATOM 651 C C . LEU A 1 84 ? -28.276 -20.735 17.093 1.00 90.12 84 LEU A C 1
ATOM 653 O O . LEU A 1 84 ? -29.107 -20.356 16.268 1.00 90.12 84 LEU A O 1
ATOM 657 N N . ILE A 1 85 ? -27.111 -21.279 16.759 1.00 93.94 85 ILE A N 1
ATOM 658 C CA . ILE A 1 85 ? -26.636 -21.365 15.379 1.00 93.94 85 ILE A CA 1
ATOM 659 C C . ILE A 1 85 ? -26.379 -22.832 15.078 1.00 93.94 85 ILE A C 1
ATOM 661 O O . ILE A 1 85 ? -25.467 -23.435 15.644 1.00 93.94 85 ILE A O 1
ATOM 665 N N . LEU A 1 86 ? -27.199 -23.416 14.209 1.00 93.75 86 LEU A N 1
ATOM 666 C CA . LEU A 1 86 ? -27.015 -24.779 13.731 1.00 93.75 86 LEU A CA 1
ATOM 667 C C . LEU A 1 86 ? -26.242 -24.746 12.412 1.00 93.75 86 LEU A C 1
ATOM 669 O O . LEU A 1 86 ? -26.711 -24.195 11.420 1.00 93.75 86 LEU A O 1
ATOM 673 N N . PHE A 1 87 ? -25.074 -25.375 12.398 1.00 92.88 87 PHE A N 1
ATOM 674 C CA . PHE A 1 87 ? -24.401 -25.771 11.170 1.00 92.88 87 PHE A CA 1
ATOM 675 C C . PHE A 1 87 ? -24.920 -27.143 10.732 1.00 92.88 87 PHE A C 1
ATOM 677 O O . PHE A 1 87 ? -24.947 -28.064 11.551 1.00 92.88 87 PHE A O 1
ATOM 684 N N . ALA A 1 88 ? -25.299 -27.262 9.460 1.00 91.31 88 ALA A N 1
ATOM 685 C CA . ALA A 1 88 ? -25.737 -28.496 8.819 1.00 91.31 88 ALA A CA 1
ATOM 686 C C . ALA A 1 88 ? -25.063 -28.625 7.438 1.00 91.31 88 ALA A C 1
ATOM 688 O O . ALA A 1 88 ? -25.183 -27.716 6.617 1.00 91.31 88 ALA A O 1
ATOM 689 N N . ASP A 1 89 ? -24.360 -29.732 7.180 1.00 86.88 89 ASP A N 1
ATOM 690 C CA . ASP A 1 89 ? -23.862 -30.071 5.839 1.00 86.88 89 ASP A CA 1
ATOM 691 C C . ASP A 1 89 ? -25.041 -30.369 4.892 1.00 86.88 89 ASP A C 1
ATOM 693 O O . ASP A 1 89 ? -26.026 -31.001 5.278 1.00 86.88 89 ASP A O 1
ATOM 697 N N . ALA A 1 90 ? -24.916 -29.972 3.623 1.00 78.44 90 ALA A N 1
ATOM 698 C CA . ALA A 1 90 ? -25.927 -30.216 2.588 1.00 78.44 90 ALA A CA 1
ATOM 699 C C . ALA A 1 90 ? -25.922 -31.648 2.014 1.00 78.44 90 ALA A C 1
ATOM 701 O O . ALA A 1 90 ? -26.454 -31.901 0.934 1.00 78.44 90 ALA A O 1
ATOM 702 N N . ASP A 1 91 ? -25.313 -32.598 2.729 1.00 73.56 91 ASP A N 1
ATOM 703 C CA . ASP A 1 91 ? -25.189 -34.003 2.331 1.00 73.56 91 ASP A CA 1
ATOM 704 C C . ASP A 1 91 ? -26.364 -34.884 2.798 1.00 73.56 91 ASP A C 1
ATOM 706 O O . ASP A 1 91 ? -26.452 -36.045 2.401 1.00 73.56 91 ASP A O 1
ATOM 710 N N . GLY A 1 92 ? -27.272 -34.339 3.617 1.00 67.19 92 GLY A N 1
ATOM 711 C CA . GLY A 1 92 ? -28.467 -35.037 4.101 1.00 67.19 92 GLY A CA 1
ATOM 712 C C . GLY A 1 92 ? -28.178 -36.169 5.094 1.00 67.19 92 GLY A C 1
ATOM 713 O O . GLY A 1 92 ? -29.052 -36.996 5.347 1.00 67.19 92 GLY A O 1
ATOM 714 N N . ALA A 1 93 ? -26.974 -36.230 5.676 1.00 69.81 93 ALA A N 1
ATOM 715 C CA . ALA A 1 93 ? -26.586 -37.306 6.595 1.00 69.81 93 ALA A CA 1
ATOM 716 C C . ALA A 1 93 ? -27.300 -37.258 7.965 1.00 69.81 93 ALA A C 1
ATOM 718 O O . ALA A 1 93 ? -27.164 -38.183 8.768 1.00 69.81 93 ALA A O 1
ATOM 719 N N . THR A 1 94 ? -28.036 -36.184 8.255 1.00 77.06 94 THR A N 1
ATOM 720 C CA . THR A 1 94 ? -28.739 -35.936 9.523 1.00 77.06 94 THR A CA 1
ATOM 721 C C . THR A 1 94 ? -30.113 -35.335 9.264 1.00 77.06 94 THR A C 1
ATOM 723 O O . THR A 1 94 ? -30.262 -34.547 8.333 1.00 77.06 94 THR A O 1
ATOM 726 N N . LYS A 1 95 ? -31.103 -35.657 10.106 1.00 84.31 95 LYS A N 1
ATOM 727 C CA . LYS A 1 95 ? -32.454 -35.082 10.009 1.00 84.31 95 LYS A CA 1
ATOM 728 C C . LYS A 1 95 ? -32.536 -33.797 10.823 1.00 84.31 95 LYS A C 1
ATOM 730 O O . LYS A 1 95 ? -32.017 -33.752 11.938 1.00 84.31 95 LYS A O 1
ATOM 735 N N . PHE A 1 96 ? -33.256 -32.779 10.349 1.00 87.88 96 PHE A N 1
ATOM 736 C CA . PHE A 1 96 ? -33.388 -31.525 11.110 1.00 87.88 96 PHE A CA 1
ATOM 737 C C . PHE A 1 96 ? -34.079 -31.702 12.468 1.00 87.88 96 PHE A C 1
ATOM 739 O O . PHE A 1 96 ? -33.753 -30.983 13.411 1.00 87.88 96 PHE A O 1
ATOM 746 N N . SER A 1 97 ? -34.922 -32.729 12.623 1.00 87.62 97 SER A N 1
ATOM 747 C CA . SER A 1 97 ? -35.505 -33.117 13.915 1.00 87.62 97 SER A CA 1
ATOM 748 C C . SER A 1 97 ? -34.469 -33.504 14.978 1.00 87.62 97 SER A C 1
ATOM 750 O O . SER A 1 97 ? -34.760 -33.457 16.171 1.00 87.62 97 SER A O 1
ATOM 752 N N . ASP A 1 98 ? -33.247 -33.883 14.585 1.00 88.75 98 ASP A N 1
ATOM 753 C CA . ASP A 1 98 ? -32.184 -34.200 15.543 1.00 88.75 98 ASP A CA 1
ATOM 754 C C . ASP A 1 98 ? -31.698 -32.965 16.319 1.00 88.75 98 ASP A C 1
ATOM 756 O O . ASP A 1 98 ? -31.061 -33.130 17.362 1.00 88.75 98 ASP A O 1
ATOM 760 N N . ILE A 1 99 ? -32.039 -31.738 15.892 1.00 89.94 99 ILE A N 1
ATOM 761 C CA . ILE A 1 99 ? -31.702 -30.509 16.629 1.00 89.94 99 ILE A CA 1
ATOM 762 C C . ILE A 1 99 ? -32.207 -30.552 18.078 1.00 89.94 99 ILE A C 1
ATOM 764 O O . ILE A 1 99 ? -31.496 -30.111 18.978 1.00 89.94 99 ILE A O 1
ATOM 768 N N . GLU A 1 100 ? -33.355 -31.186 18.344 1.00 90.38 100 GLU A N 1
ATOM 769 C CA . GLU A 1 100 ? -33.898 -31.337 19.702 1.00 90.38 100 GLU A CA 1
ATOM 770 C C . GLU A 1 100 ? -32.949 -32.120 20.625 1.00 90.38 100 GLU A C 1
ATOM 772 O O . GLU A 1 100 ? -32.897 -31.900 21.838 1.00 90.38 100 GLU A O 1
ATOM 777 N N . ARG A 1 101 ? -32.177 -33.063 20.070 1.00 90.06 101 ARG A N 1
ATOM 778 C CA . ARG A 1 101 ? -31.169 -33.821 20.828 1.00 90.06 101 ARG A CA 1
ATOM 779 C C . ARG A 1 101 ? -29.971 -32.941 21.164 1.00 90.06 101 ARG A C 1
ATOM 781 O O . ARG A 1 101 ? -29.433 -33.058 22.266 1.00 90.06 101 ARG A O 1
ATOM 788 N N . LEU A 1 102 ? -29.578 -32.057 20.246 1.00 90.56 102 LEU A N 1
ATOM 789 C CA . LEU A 1 102 ? -28.494 -31.101 20.466 1.00 90.56 102 LEU A CA 1
ATOM 790 C C . LEU A 1 102 ? -28.909 -30.053 21.507 1.00 90.56 102 LEU A C 1
ATOM 792 O O . LEU A 1 102 ? -28.134 -29.768 22.414 1.00 90.56 102 LEU A O 1
ATOM 796 N N . GLU A 1 103 ? -30.147 -29.562 21.451 1.00 89.81 103 GLU A N 1
ATOM 797 C CA . GLU A 1 103 ? -30.720 -28.651 22.451 1.00 89.81 103 GLU A CA 1
ATOM 798 C C . GLU A 1 103 ? -30.795 -29.299 23.841 1.00 89.81 103 GLU A C 1
ATOM 800 O O . GLU A 1 103 ? -30.385 -28.692 24.829 1.00 89.81 103 GLU A O 1
ATOM 805 N N . LYS A 1 104 ? -31.219 -30.568 23.940 1.00 89.19 104 LYS A N 1
ATOM 806 C CA . LYS A 1 104 ? -31.166 -31.327 25.206 1.00 89.19 104 LYS A CA 1
ATOM 807 C C . LYS A 1 104 ? -29.736 -31.476 25.728 1.00 89.19 104 LYS A C 1
ATOM 809 O O . LYS A 1 104 ? -29.520 -31.404 26.936 1.00 89.19 104 LYS A O 1
ATOM 814 N N . GLY A 1 105 ? -28.766 -31.692 24.838 1.00 88.44 105 GLY A N 1
ATOM 815 C CA . GLY A 1 105 ? -27.344 -31.708 25.184 1.00 88.44 105 GLY A CA 1
ATOM 816 C C . GLY A 1 105 ? -26.875 -30.363 25.736 1.00 88.44 105 GLY A C 1
ATOM 817 O O . GLY A 1 105 ? -26.237 -30.324 26.786 1.00 88.44 105 GLY A O 1
ATOM 818 N N . LEU A 1 106 ? -27.269 -29.269 25.083 1.00 88.75 106 LEU A N 1
ATOM 819 C CA . LEU A 1 106 ? -26.961 -27.905 25.502 1.00 88.75 106 LEU A CA 1
ATOM 820 C C . LEU A 1 106 ? -27.550 -27.592 26.885 1.00 88.75 106 LEU A C 1
ATOM 822 O O . LEU A 1 106 ? -26.825 -27.124 27.756 1.00 88.75 106 LEU A O 1
ATOM 826 N N . LEU A 1 107 ? -28.820 -27.935 27.115 1.00 86.81 107 LEU A N 1
ATOM 827 C CA . LEU A 1 107 ? -29.504 -27.737 28.400 1.00 86.81 107 LEU A CA 1
ATOM 828 C C . LEU A 1 107 ? -28.842 -28.506 29.550 1.00 86.81 107 LEU A C 1
ATOM 830 O O . LEU A 1 107 ? -28.743 -27.997 30.665 1.00 86.81 107 LEU A O 1
ATOM 834 N N . ARG A 1 108 ? -28.365 -29.731 29.289 1.00 84.69 108 ARG A N 1
ATOM 835 C CA . ARG A 1 108 ? -27.605 -30.514 30.280 1.00 84.69 108 ARG A CA 1
ATOM 836 C C . ARG A 1 108 ? -26.283 -29.842 30.644 1.00 84.69 108 ARG A C 1
ATOM 838 O O . ARG A 1 108 ? -25.865 -29.944 31.791 1.00 84.69 108 ARG A O 1
ATOM 845 N N . MET A 1 109 ? -25.633 -29.180 29.686 1.00 81.62 109 MET A N 1
ATOM 846 C CA . MET A 1 109 ? -24.374 -28.466 29.913 1.00 81.62 109 MET A CA 1
ATOM 847 C C . MET A 1 109 ? -24.575 -27.119 30.613 1.00 81.62 109 MET A C 1
ATOM 849 O O . MET A 1 109 ? -23.730 -26.740 31.417 1.00 81.62 109 MET A O 1
ATOM 853 N N . SER A 1 110 ? -25.672 -26.410 30.328 1.00 81.25 110 SER A N 1
ATOM 854 C CA . SER A 1 110 ? -25.958 -25.084 30.896 1.00 81.25 110 SER A CA 1
ATOM 855 C C . SER A 1 110 ? -26.576 -25.119 32.299 1.00 81.25 110 SER A C 1
ATOM 857 O O . SER A 1 110 ? -26.780 -24.065 32.889 1.00 81.25 110 SER A O 1
ATOM 859 N N . GLY A 1 111 ? -26.895 -26.302 32.840 1.00 77.38 111 GLY A N 1
ATOM 860 C CA . GLY A 1 111 ? -27.517 -26.444 34.164 1.00 77.38 111 GLY A CA 1
ATOM 861 C C . GLY A 1 111 ? -29.040 -26.253 34.188 1.00 77.38 111 GLY A C 1
ATOM 862 O O . GLY A 1 111 ? -29.612 -26.123 35.267 1.00 77.38 111 GLY A O 1
ATOM 863 N N . GLY A 1 112 ? -29.703 -26.279 33.026 1.00 72.94 112 GLY A N 1
ATOM 864 C CA . GLY A 1 112 ? -31.153 -26.100 32.881 1.00 72.94 112 GLY A CA 1
ATOM 865 C C . GLY A 1 112 ? -31.550 -24.830 32.111 1.00 72.94 112 GLY A C 1
ATOM 866 O O . GLY A 1 112 ? -30.682 -24.073 31.676 1.00 72.94 112 GLY A O 1
ATOM 867 N N . PRO A 1 113 ? -32.858 -24.626 31.866 1.00 70.38 113 PRO A N 1
ATOM 868 C CA . PRO A 1 113 ? -33.378 -23.422 31.224 1.00 70.38 113 PRO A CA 1
ATOM 869 C C . PRO A 1 113 ? -33.497 -22.240 32.212 1.00 70.38 113 PRO A C 1
ATOM 871 O O . PRO A 1 113 ? -33.821 -22.466 33.379 1.00 70.38 113 PRO A O 1
ATOM 874 N N . PRO A 1 114 ? -33.341 -20.985 31.747 1.00 67.69 114 PRO A N 1
ATOM 875 C CA . PRO A 1 114 ? -32.984 -20.583 30.383 1.00 67.69 114 PRO A CA 1
ATOM 876 C C . PRO A 1 114 ? -31.477 -20.727 30.107 1.00 67.69 114 PRO A C 1
ATOM 878 O O . PRO A 1 114 ? -30.650 -20.507 30.985 1.00 67.69 114 PRO A O 1
ATOM 881 N N . VAL A 1 115 ? -31.114 -21.072 28.866 1.00 68.19 115 VAL A N 1
ATOM 882 C CA . VAL A 1 115 ? -29.708 -21.038 28.433 1.00 68.19 115 VAL A CA 1
ATOM 883 C C . VAL A 1 115 ? -29.307 -19.575 28.264 1.00 68.19 115 VAL A C 1
ATOM 885 O O . VAL A 1 115 ? -29.841 -18.895 27.389 1.00 68.19 115 VAL A O 1
ATOM 888 N N . ASP A 1 116 ? -28.382 -19.098 29.094 1.00 73.50 116 ASP A N 1
ATOM 889 C CA . ASP A 1 116 ? -27.790 -17.769 28.944 1.00 73.50 116 ASP A CA 1
ATOM 890 C C . ASP A 1 116 ? -27.028 -17.676 27.606 1.00 73.50 116 ASP A C 1
ATOM 892 O O . ASP A 1 116 ? -26.221 -18.545 27.268 1.00 73.50 116 ASP A O 1
ATOM 896 N N . GLU A 1 117 ? -27.273 -16.610 26.841 1.00 67.00 117 GLU A N 1
ATOM 897 C CA . GLU A 1 117 ? -26.590 -16.323 25.574 1.00 67.00 117 GLU A CA 1
ATOM 898 C C . GLU A 1 117 ? -25.072 -16.153 25.752 1.00 67.00 117 GLU A C 1
ATOM 900 O O . GLU A 1 117 ? -24.309 -16.375 24.803 1.00 67.00 117 GLU A O 1
ATOM 905 N N . SER A 1 118 ? -24.635 -15.809 26.971 1.00 76.19 118 SER A N 1
ATOM 906 C CA . SER A 1 118 ? -23.227 -15.693 27.353 1.00 76.19 118 SER A CA 1
ATOM 907 C C . SER A 1 118 ? -22.528 -17.048 27.544 1.00 76.19 118 SER A C 1
ATOM 909 O O . SER A 1 118 ? -21.295 -17.110 27.487 1.00 76.19 118 SER A O 1
ATOM 911 N N . PHE A 1 119 ? -23.280 -18.146 27.714 1.00 84.62 119 PHE A N 1
ATOM 912 C CA . PHE A 1 119 ? -22.714 -19.465 27.984 1.00 84.62 119 PHE A CA 1
ATOM 913 C C . PHE A 1 119 ? -22.033 -20.039 26.729 1.00 84.62 119 PHE A C 1
ATOM 915 O O . PHE A 1 119 ? -22.699 -20.320 25.723 1.00 84.62 119 PHE A O 1
ATOM 922 N N . PRO A 1 120 ? -20.704 -20.247 26.736 1.00 87.81 120 PRO A N 1
ATOM 923 C CA . PRO A 1 120 ? -19.992 -20.760 25.576 1.00 87.81 120 PRO A CA 1
ATOM 924 C C . PRO A 1 120 ? -20.113 -22.288 25.507 1.00 87.81 120 PRO A C 1
ATOM 926 O O . PRO A 1 120 ? -19.431 -23.011 26.232 1.00 87.81 120 PRO A O 1
ATOM 929 N N . ALA A 1 121 ? -20.950 -22.794 24.601 1.00 88.19 121 ALA A N 1
ATOM 930 C CA . ALA A 1 121 ? -21.048 -24.219 24.309 1.00 88.19 121 ALA A CA 1
ATOM 931 C C . ALA A 1 121 ? -21.094 -24.520 22.805 1.00 88.19 121 ALA A C 1
ATOM 933 O O . ALA A 1 121 ? -21.569 -23.717 21.994 1.00 88.19 121 ALA A O 1
ATOM 934 N N . VAL A 1 122 ? -20.582 -25.699 22.451 1.00 89.50 122 VAL A N 1
ATOM 935 C CA . VAL A 1 122 ? -20.709 -26.317 21.128 1.00 89.50 122 VAL A CA 1
ATOM 936 C C . VAL A 1 122 ? -21.174 -27.749 21.341 1.00 89.50 122 VAL A C 1
ATOM 938 O O . VAL A 1 122 ? -20.498 -28.526 22.014 1.00 89.50 122 VAL A O 1
ATOM 941 N N . VAL A 1 123 ? -22.321 -28.101 20.768 1.00 89.75 123 VAL A N 1
ATOM 942 C CA . VAL A 1 123 ? -22.869 -29.458 20.821 1.00 89.75 123 VAL A CA 1
ATOM 943 C C . VAL A 1 123 ? -22.740 -30.076 19.439 1.00 89.75 123 VAL A C 1
ATOM 945 O O . VAL A 1 123 ? -23.308 -29.584 18.467 1.00 89.75 123 VAL A O 1
ATOM 948 N N . VAL A 1 124 ? -21.960 -31.147 19.344 1.00 88.88 124 VAL A N 1
ATOM 949 C CA . VAL A 1 124 ? -21.657 -31.826 18.082 1.00 88.88 124 VAL A CA 1
ATOM 950 C C . VAL A 1 124 ? -22.494 -33.098 17.992 1.00 88.88 124 VAL A C 1
ATOM 952 O O . VAL A 1 124 ? -22.466 -33.924 18.907 1.00 88.88 124 VAL A O 1
ATOM 955 N N . GLY A 1 125 ? -23.250 -33.254 16.903 1.00 86.69 125 GLY A N 1
ATOM 956 C CA . GLY A 1 125 ? -23.953 -34.499 16.603 1.00 86.69 125 GLY A CA 1
ATOM 957 C C . GLY A 1 125 ? -22.972 -35.655 16.385 1.00 86.69 125 GLY A C 1
ATOM 958 O O . GLY A 1 125 ? -21.797 -35.440 16.111 1.00 86.69 125 GLY A O 1
ATOM 959 N N . SER A 1 126 ? -23.438 -36.900 16.479 1.00 81.44 126 SER A N 1
ATOM 960 C CA . SER A 1 126 ? -22.579 -38.071 16.267 1.00 81.44 126 SER A CA 1
ATOM 961 C C . SER A 1 126 ? -23.182 -39.039 15.260 1.00 81.44 126 SER A C 1
ATOM 963 O O . SER A 1 126 ? -24.313 -39.499 15.431 1.00 81.44 126 SER A O 1
ATOM 965 N N . ARG A 1 127 ? -22.390 -39.396 14.243 1.00 73.06 127 ARG A N 1
ATOM 966 C CA . ARG A 1 127 ? -22.713 -40.418 13.237 1.00 73.06 127 ARG A CA 1
ATOM 967 C C . ARG A 1 127 ? -22.099 -41.780 13.561 1.00 73.06 127 ARG A C 1
ATOM 969 O O . ARG A 1 127 ? -22.111 -42.661 12.713 1.00 73.06 127 ARG A O 1
ATOM 976 N N . ALA A 1 128 ? -21.613 -41.997 14.786 1.00 63.38 128 ALA A N 1
ATOM 977 C CA . ALA A 1 128 ? -20.925 -43.234 15.176 1.00 63.38 128 ALA A CA 1
ATOM 978 C C . ALA A 1 128 ? -21.756 -44.516 14.942 1.00 63.38 128 ALA A C 1
ATOM 980 O O . ALA A 1 128 ? -21.201 -45.589 14.742 1.00 63.38 128 ALA A O 1
ATOM 981 N N . HIS A 1 129 ? -23.090 -44.417 14.921 1.00 60.62 129 HIS A N 1
ATOM 982 C CA . HIS A 1 129 ? -23.971 -45.546 14.605 1.00 60.62 129 HIS A CA 1
ATOM 983 C C . HIS A 1 129 ? -24.014 -45.900 13.102 1.00 60.62 129 HIS A C 1
ATOM 985 O O . HIS A 1 129 ? -24.322 -47.037 12.767 1.00 60.62 129 HIS A O 1
ATOM 991 N N . LEU A 1 130 ? -23.665 -44.962 12.213 1.00 57.56 130 LEU A N 1
ATOM 992 C CA . LEU A 1 130 ? -23.573 -45.145 10.755 1.00 57.56 130 LEU A CA 1
ATOM 993 C C . LEU A 1 130 ? -22.173 -45.608 10.312 1.00 57.56 130 LEU A C 1
ATOM 995 O O . LEU A 1 130 ? -22.005 -46.118 9.204 1.00 57.56 130 LEU A O 1
ATOM 999 N N . GLU A 1 131 ? -21.150 -45.446 11.160 1.00 54.12 131 GLU A N 1
ATOM 1000 C CA . GLU A 1 131 ? -19.781 -45.886 10.854 1.00 54.12 131 GLU A CA 1
ATOM 1001 C C . GLU A 1 131 ? -19.683 -47.405 10.686 1.00 54.12 131 GLU A C 1
ATOM 1003 O O . GLU A 1 131 ? -18.957 -47.864 9.808 1.00 54.12 131 GLU A O 1
ATOM 1008 N N . ALA A 1 132 ? -20.451 -48.183 11.454 1.00 52.50 132 ALA A N 1
ATOM 1009 C CA . ALA A 1 132 ? -20.442 -49.643 11.362 1.00 52.50 132 ALA A CA 1
ATOM 1010 C C . ALA A 1 132 ? -20.881 -50.155 9.974 1.00 52.50 132 ALA A C 1
ATOM 1012 O O . ALA A 1 132 ? -20.288 -51.097 9.454 1.00 52.50 132 ALA A O 1
ATOM 1013 N N . GLU A 1 133 ? -21.858 -49.499 9.340 1.00 52.75 133 GLU A N 1
ATOM 1014 C CA . GLU A 1 133 ? -22.322 -49.835 7.985 1.00 52.75 133 GLU A CA 1
ATOM 1015 C C . GLU A 1 133 ? -21.407 -49.248 6.893 1.00 52.75 133 GLU A C 1
ATOM 1017 O O . GLU A 1 133 ? -21.187 -49.866 5.851 1.00 52.75 133 GLU A O 1
ATOM 1022 N N . ALA A 1 134 ? -20.809 -48.076 7.136 1.00 52.94 134 ALA A N 1
ATOM 1023 C CA . ALA A 1 134 ? -19.963 -47.382 6.164 1.00 52.94 134 ALA A CA 1
ATOM 1024 C C . ALA A 1 134 ? -18.512 -47.900 6.090 1.00 52.94 134 ALA A C 1
ATOM 1026 O O . ALA A 1 134 ? -17.839 -47.671 5.082 1.00 52.94 134 ALA A O 1
ATOM 1027 N N . VAL A 1 135 ? -18.001 -48.570 7.131 1.00 55.06 135 VAL A N 1
ATOM 1028 C CA . VAL A 1 135 ? -16.654 -49.181 7.134 1.00 55.06 135 VAL A CA 1
ATOM 1029 C C . VAL A 1 135 ? -16.593 -50.405 6.213 1.00 55.06 135 VAL A C 1
ATOM 1031 O O . VAL A 1 135 ? -15.559 -50.643 5.594 1.00 55.06 135 VAL A O 1
ATOM 1034 N N . ALA A 1 136 ? -17.711 -51.115 6.021 1.00 52.09 136 ALA A N 1
ATOM 1035 C CA . ALA A 1 136 ? -17.785 -52.322 5.193 1.00 52.09 136 ALA A CA 1
ATOM 1036 C C . ALA A 1 136 ? -17.528 -52.090 3.684 1.00 52.09 136 ALA A C 1
ATOM 1038 O O . ALA A 1 136 ? -17.331 -53.050 2.945 1.00 52.09 136 ALA A O 1
ATOM 1039 N N . THR A 1 137 ? -17.509 -50.836 3.214 1.00 54.47 137 THR A N 1
ATOM 1040 C CA . THR A 1 137 ? -17.422 -50.480 1.781 1.00 54.47 137 THR A CA 1
ATOM 1041 C C . THR A 1 137 ? -16.232 -49.577 1.416 1.00 54.47 137 THR A C 1
ATOM 1043 O O . THR A 1 137 ? -16.102 -49.161 0.263 1.00 54.47 137 THR A O 1
ATOM 1046 N N . ARG A 1 138 ? -15.342 -49.242 2.364 1.00 59.81 138 ARG A N 1
ATOM 1047 C CA . ARG A 1 138 ? -14.245 -48.270 2.152 1.00 59.81 138 ARG A CA 1
ATOM 1048 C C . ARG A 1 138 ? -12.902 -48.937 1.847 1.00 59.81 138 ARG A C 1
ATOM 1050 O O . ARG A 1 138 ? -12.589 -50.004 2.359 1.00 59.81 138 ARG A O 1
ATOM 1057 N N . SER A 1 139 ? -12.065 -48.265 1.048 1.00 71.19 139 SER A N 1
ATOM 1058 C CA . SER A 1 139 ? -10.700 -48.731 0.772 1.00 71.19 139 SER A CA 1
ATOM 1059 C C . SER A 1 139 ? -9.830 -48.725 2.037 1.00 71.19 139 SER A C 1
ATOM 1061 O O . SER A 1 139 ? -9.977 -47.880 2.927 1.00 71.19 139 SER A O 1
ATOM 1063 N N . PHE A 1 140 ? -8.884 -49.663 2.099 1.00 72.38 140 PHE A N 1
ATOM 1064 C CA . PHE A 1 140 ? -7.987 -49.855 3.240 1.00 72.38 140 PHE A CA 1
ATOM 1065 C C . PHE A 1 140 ? -7.213 -48.576 3.618 1.00 72.38 140 PHE A C 1
ATOM 1067 O O . PHE A 1 140 ? -7.208 -48.172 4.780 1.00 72.38 140 PHE A O 1
ATOM 1074 N N . PHE A 1 141 ? -6.655 -47.863 2.631 1.00 77.38 141 PHE A N 1
ATOM 1075 C CA . PHE A 1 141 ? -5.906 -46.618 2.854 1.00 77.38 141 PHE A CA 1
ATOM 1076 C C . PHE A 1 141 ? -6.751 -45.494 3.461 1.00 77.38 141 PHE A C 1
ATOM 1078 O O . PHE A 1 141 ? -6.302 -44.795 4.368 1.00 77.38 141 PHE A O 1
ATOM 1085 N N . ARG A 1 142 ? -7.999 -45.337 3.008 1.00 68.81 142 ARG A N 1
ATOM 1086 C CA . ARG A 1 142 ? -8.918 -44.329 3.555 1.00 68.81 142 ARG A CA 1
ATOM 1087 C C . ARG A 1 142 ? -9.292 -44.639 5.006 1.00 68.81 142 ARG A C 1
ATOM 1089 O O . ARG A 1 142 ? -9.465 -43.719 5.798 1.00 68.81 142 ARG A O 1
ATOM 1096 N N . THR A 1 143 ? -9.380 -45.919 5.355 1.00 75.62 143 THR A N 1
ATOM 1097 C CA . THR A 1 143 ? -9.656 -46.378 6.724 1.00 75.62 143 THR A CA 1
ATOM 1098 C C . THR A 1 143 ? -8.476 -46.074 7.654 1.00 75.62 143 THR A C 1
ATOM 1100 O O . THR A 1 143 ? -8.682 -45.550 8.747 1.00 75.62 143 THR A O 1
ATOM 1103 N N . ILE A 1 144 ? -7.235 -46.287 7.194 1.00 82.00 144 ILE A N 1
ATOM 1104 C CA . ILE A 1 144 ? -6.020 -45.914 7.943 1.00 82.00 144 ILE A CA 1
ATOM 1105 C C . ILE A 1 144 ? -5.953 -44.402 8.177 1.00 82.00 144 ILE A C 1
ATOM 1107 O O . ILE A 1 144 ? -5.757 -43.972 9.312 1.00 82.00 144 ILE A O 1
ATOM 1111 N N . LEU A 1 145 ? -6.147 -43.589 7.131 1.00 80.31 145 LEU A N 1
ATOM 1112 C CA . LEU A 1 145 ? -6.103 -42.126 7.248 1.00 80.31 145 LEU A CA 1
ATOM 1113 C C . LEU A 1 145 ? -7.182 -41.594 8.198 1.00 80.31 145 LEU A C 1
ATOM 1115 O O . LEU A 1 145 ? -6.912 -40.699 8.994 1.00 80.31 145 LEU A O 1
ATOM 1119 N N . MET A 1 146 ? -8.381 -42.178 8.156 1.00 76.81 146 MET A N 1
ATOM 1120 C CA . MET A 1 146 ? -9.468 -41.851 9.075 1.00 76.81 146 MET A CA 1
ATOM 1121 C C . MET A 1 146 ? -9.072 -42.158 10.527 1.00 76.81 146 MET A C 1
ATOM 1123 O O . MET A 1 146 ? -9.135 -41.265 11.369 1.00 76.81 146 MET A O 1
ATOM 1127 N N . HIS A 1 147 ? -8.609 -43.376 10.830 1.00 76.38 147 HIS A N 1
ATOM 1128 C CA . HIS A 1 147 ? -8.188 -43.726 12.193 1.00 76.38 147 HIS A CA 1
ATOM 1129 C C . HIS A 1 147 ? -6.990 -42.899 12.676 1.00 76.38 147 HIS A C 1
ATOM 1131 O O . HIS A 1 147 ? -6.974 -42.484 13.833 1.00 76.38 147 HIS A O 1
ATOM 1137 N N . GLY A 1 148 ? -6.029 -42.600 11.797 1.00 81.62 148 GLY A N 1
ATOM 1138 C CA . GLY A 1 148 ? -4.906 -41.710 12.099 1.00 81.62 148 GLY A CA 1
ATOM 1139 C C . GLY A 1 148 ? -5.363 -40.286 12.423 1.00 81.62 148 GLY A C 1
ATOM 1140 O O . GLY A 1 148 ? -4.924 -39.703 13.412 1.00 81.62 148 GLY A O 1
ATOM 1141 N N . PHE A 1 149 ? -6.312 -39.746 11.658 1.00 77.88 149 PHE A N 1
ATOM 1142 C CA . PHE A 1 149 ? -6.909 -38.443 11.940 1.00 77.88 149 PHE A CA 1
ATOM 1143 C C . PHE A 1 149 ? -7.693 -38.439 13.262 1.00 77.88 149 PHE A C 1
ATOM 1145 O O . PHE A 1 149 ? -7.530 -37.519 14.063 1.00 77.88 149 PHE A O 1
ATOM 1152 N N . HIS A 1 150 ? -8.482 -39.482 13.547 1.00 73.69 150 HIS A N 1
ATOM 1153 C CA . HIS A 1 150 ? -9.163 -39.619 14.841 1.00 73.69 150 HIS A CA 1
ATOM 1154 C C . HIS A 1 150 ? -8.174 -39.693 16.009 1.00 73.69 150 HIS A C 1
ATOM 1156 O O . HIS A 1 150 ? -8.423 -39.070 17.039 1.00 73.69 150 HIS A O 1
ATOM 1162 N N . LEU A 1 151 ? -7.045 -40.392 15.849 1.00 78.12 151 LEU A N 1
ATOM 1163 C CA . LEU A 1 151 ? -5.986 -40.447 16.859 1.00 78.12 151 LEU A CA 1
ATOM 1164 C C . LEU A 1 151 ? -5.380 -39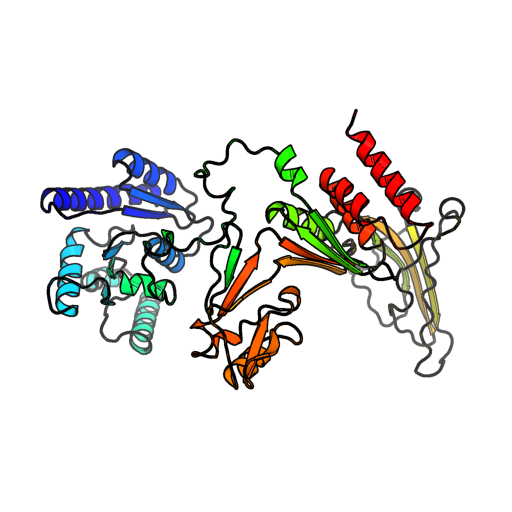.059 17.115 1.00 78.12 151 LEU A C 1
ATOM 1166 O O . LEU A 1 151 ? -5.211 -38.676 18.270 1.00 78.12 151 LEU A O 1
ATOM 1170 N N . LEU A 1 152 ? -5.107 -38.283 16.062 1.00 79.25 152 LEU A N 1
ATOM 1171 C CA . LEU A 1 152 ? -4.586 -36.917 16.188 1.00 79.25 152 LEU A CA 1
ATOM 1172 C C . LEU A 1 152 ? -5.587 -35.976 16.869 1.00 79.25 152 LEU A C 1
ATOM 1174 O O . LEU A 1 152 ? -5.222 -35.254 17.794 1.00 79.25 152 LEU A O 1
ATOM 1178 N N . VAL A 1 153 ? -6.859 -36.016 16.468 1.00 73.38 153 VAL A N 1
ATOM 1179 C CA . VAL A 1 153 ? -7.922 -35.229 17.116 1.00 73.38 153 VAL A CA 1
ATOM 1180 C C . VAL A 1 153 ? -8.066 -35.621 18.587 1.00 73.38 153 VAL A C 1
ATOM 1182 O O . VAL A 1 153 ? -8.210 -34.749 19.442 1.00 73.38 153 VAL A O 1
ATOM 1185 N N . TRP A 1 154 ? -7.991 -36.916 18.896 1.00 74.00 154 TRP A N 1
ATOM 1186 C CA . TRP A 1 154 ? -8.060 -37.412 20.268 1.00 74.00 154 TRP A CA 1
ATOM 1187 C C . TRP A 1 154 ? -6.853 -36.982 21.120 1.00 74.00 154 TRP A C 1
ATOM 1189 O O . TRP A 1 154 ? -7.020 -36.704 22.309 1.00 74.00 154 TRP A O 1
ATOM 1199 N N . LEU A 1 155 ? -5.655 -36.897 20.528 1.00 78.44 155 LEU A N 1
ATOM 1200 C CA . LEU A 1 155 ? -4.430 -36.458 21.206 1.00 78.44 155 LEU A CA 1
ATOM 1201 C C . LEU A 1 155 ? -4.401 -34.947 21.474 1.00 78.44 155 LEU A C 1
ATOM 1203 O O . LEU A 1 155 ? -3.995 -34.546 22.563 1.00 78.44 155 LEU A O 1
ATOM 1207 N N . PHE A 1 156 ? -4.815 -34.124 20.503 1.00 72.75 156 PHE A N 1
ATOM 1208 C CA . PHE A 1 156 ? -4.563 -32.674 20.516 1.00 72.75 156 PHE A CA 1
ATOM 1209 C C . PHE A 1 156 ? -5.804 -31.790 20.711 1.00 72.75 156 PHE A C 1
ATOM 1211 O O . PHE A 1 156 ? -5.658 -30.585 20.897 1.00 72.75 156 PHE A O 1
ATOM 1218 N N . SER A 1 157 ? -7.019 -32.343 20.661 1.00 67.00 157 SER A N 1
ATOM 1219 C CA . SER A 1 157 ? -8.263 -31.582 20.841 1.00 67.00 157 SER A CA 1
ATOM 1220 C C . SER A 1 157 ? -9.016 -32.044 22.098 1.00 67.00 157 SER A C 1
ATOM 1222 O O . SER A 1 157 ? -8.464 -32.020 23.196 1.00 67.00 157 SER A O 1
ATOM 1224 N N . SER A 1 158 ? -10.283 -32.451 21.986 1.00 62.97 158 SER A N 1
ATOM 1225 C CA . SER A 1 158 ? -11.114 -32.867 23.122 1.00 62.97 158 SER A CA 1
ATOM 1226 C C . SER A 1 158 ? -11.282 -34.388 23.200 1.00 62.97 158 SER A C 1
ATOM 1228 O O . SER A 1 158 ? -11.834 -34.995 22.283 1.00 62.97 158 SER A O 1
ATOM 1230 N N . ARG A 1 159 ? -10.938 -34.998 24.345 1.00 67.44 159 ARG A N 1
ATOM 1231 C CA . ARG A 1 159 ? -11.203 -36.429 24.629 1.00 67.44 159 ARG A CA 1
ATOM 1232 C C . ARG A 1 159 ? -12.690 -36.766 24.821 1.00 67.44 159 ARG A C 1
ATOM 1234 O O . ARG A 1 159 ? -13.053 -37.936 24.892 1.00 67.44 159 ARG A O 1
ATOM 1241 N N . THR A 1 160 ? -13.544 -35.751 24.929 1.00 67.81 160 THR A N 1
ATOM 1242 C CA . THR A 1 160 ? -14.980 -35.873 25.217 1.00 67.81 160 THR A CA 1
ATOM 1243 C C . THR A 1 160 ? -15.858 -35.949 23.965 1.00 67.81 160 THR A C 1
ATOM 1245 O O . THR A 1 160 ? -16.975 -36.456 24.050 1.00 67.81 160 THR A O 1
ATOM 1248 N N . VAL A 1 161 ? -15.376 -35.499 22.799 1.00 70.00 161 VAL A N 1
ATOM 1249 C CA . VAL A 1 161 ? -16.151 -35.472 21.544 1.00 70.00 161 VAL A CA 1
ATOM 1250 C C . VAL A 1 161 ? -15.709 -36.613 20.630 1.00 70.00 161 VAL A C 1
ATOM 1252 O O . VAL A 1 161 ? -14.574 -36.641 20.166 1.00 70.00 161 VAL A O 1
ATOM 1255 N N . ARG A 1 162 ? -16.617 -37.558 20.358 1.00 66.56 162 ARG A N 1
ATOM 1256 C CA . ARG A 1 162 ? -16.315 -38.768 19.568 1.00 66.56 162 ARG A CA 1
ATOM 1257 C C . ARG A 1 162 ? -16.270 -38.530 18.056 1.00 66.56 162 ARG A C 1
ATOM 1259 O O . ARG A 1 162 ? -15.446 -39.128 17.378 1.00 66.56 162 ARG A O 1
ATOM 1266 N N . ASP A 1 163 ? -17.134 -37.657 17.540 1.00 72.50 163 ASP A N 1
ATOM 1267 C CA . ASP A 1 163 ? -17.267 -37.380 16.104 1.00 72.50 163 ASP A CA 1
ATOM 1268 C C . ASP A 1 163 ? -17.184 -35.870 15.848 1.00 72.50 163 ASP A C 1
ATOM 1270 O O . ASP A 1 163 ? -18.184 -35.187 15.648 1.00 72.50 163 ASP A O 1
ATOM 1274 N N . THR A 1 164 ? -15.970 -35.318 15.886 1.00 72.94 164 THR A N 1
ATOM 1275 C CA . THR A 1 164 ? -15.747 -33.882 15.635 1.00 72.94 164 THR A CA 1
ATOM 1276 C C . THR A 1 164 ? -16.040 -33.473 14.190 1.00 72.94 164 THR A C 1
ATOM 1278 O O . THR A 1 164 ? -16.170 -32.279 13.910 1.00 72.94 164 THR A O 1
ATOM 1281 N N . GLN A 1 165 ? -16.141 -34.436 13.269 1.00 74.44 165 GLN A N 1
ATOM 1282 C CA . GLN A 1 165 ? -16.312 -34.210 11.833 1.00 74.44 165 GLN A CA 1
ATOM 1283 C C . GLN A 1 165 ? -17.774 -34.255 11.389 1.00 74.44 165 GLN A C 1
ATOM 1285 O O . GLN A 1 165 ? -18.058 -34.040 10.209 1.00 74.44 165 GLN A O 1
ATOM 1290 N N . CYS A 1 166 ? -18.706 -34.523 12.305 1.00 82.69 166 CYS A N 1
ATOM 1291 C CA . CYS A 1 166 ? -20.128 -34.474 12.014 1.00 82.69 166 CYS A CA 1
ATOM 1292 C C . CYS A 1 166 ? -20.533 -33.097 11.481 1.00 82.69 166 CYS A C 1
ATOM 1294 O O . CYS A 1 166 ? -20.235 -32.069 12.089 1.00 82.69 166 CYS A O 1
ATOM 1296 N N . GLY A 1 167 ? -21.241 -33.095 10.354 1.00 85.19 167 GLY A N 1
ATOM 1297 C CA . GLY A 1 167 ? -21.766 -31.905 9.695 1.00 85.19 167 GLY A CA 1
ATOM 1298 C C . GLY A 1 167 ? -22.894 -31.200 10.435 1.00 85.19 167 GLY A C 1
ATOM 1299 O O . GLY A 1 167 ? -23.402 -30.223 9.916 1.00 85.19 167 GLY A O 1
ATOM 1300 N N . PHE A 1 168 ? -23.301 -31.686 11.611 1.00 90.38 168 PHE A N 1
ATOM 1301 C CA . PHE A 1 168 ? -24.468 -31.211 12.351 1.00 90.38 168 PHE A CA 1
ATOM 1302 C C . PHE A 1 168 ? -24.044 -30.731 13.744 1.00 90.38 168 PHE A C 1
ATOM 1304 O O . PHE A 1 168 ? -23.762 -31.541 14.636 1.00 90.38 168 PHE A O 1
ATOM 1311 N N . LYS A 1 169 ? -23.907 -29.411 13.917 1.00 91.50 169 LYS A N 1
ATOM 1312 C CA . LYS A 1 169 ? -23.308 -28.794 15.115 1.00 91.50 169 LYS A CA 1
ATOM 1313 C C . LYS A 1 169 ? -24.092 -27.575 15.570 1.00 91.50 169 LYS A C 1
ATOM 1315 O O . LYS A 1 169 ? -24.321 -26.667 14.780 1.00 91.50 169 LYS A O 1
ATOM 1320 N N . LEU A 1 170 ? -24.435 -27.529 16.851 1.00 92.19 170 LEU A N 1
ATOM 1321 C CA . LEU A 1 170 ? -25.140 -26.414 17.472 1.00 92.19 170 LEU A CA 1
ATOM 1322 C C . LEU A 1 170 ? -24.154 -25.552 18.263 1.00 92.19 170 LEU A C 1
ATOM 1324 O O . LEU A 1 170 ? -23.469 -26.046 19.160 1.00 92.19 170 LEU A O 1
ATOM 1328 N N . PHE A 1 171 ? -24.099 -24.265 17.944 1.00 91.25 171 PHE A N 1
ATOM 1329 C CA . PHE A 1 171 ? -23.263 -23.271 18.605 1.00 91.25 171 PHE A CA 1
ATOM 1330 C C . PHE A 1 171 ? -24.137 -22.293 19.387 1.00 91.25 171 PHE A C 1
ATOM 1332 O O . PHE A 1 171 ? -25.163 -21.827 18.884 1.00 91.25 171 PHE A O 1
ATOM 1339 N N . THR A 1 172 ? -23.703 -21.931 20.594 1.00 90.75 172 THR A N 1
ATOM 1340 C CA . THR A 1 172 ? -24.239 -20.745 21.272 1.00 90.75 172 THR A CA 1
ATOM 1341 C C . THR A 1 172 ? -23.645 -19.475 20.678 1.00 90.75 172 THR A C 1
ATOM 1343 O O . THR A 1 172 ? -22.546 -19.488 20.108 1.00 90.75 172 THR A O 1
ATOM 1346 N N . ARG A 1 173 ? -24.347 -18.351 20.847 1.00 87.62 173 ARG A N 1
ATOM 1347 C CA . ARG A 1 173 ? -23.864 -17.043 20.397 1.00 87.62 173 ARG A CA 1
ATOM 1348 C C . ARG A 1 173 ? -22.478 -16.707 20.961 1.00 87.62 173 ARG A C 1
ATOM 1350 O O . ARG A 1 173 ? -21.621 -16.266 20.197 1.00 87.62 173 ARG A O 1
ATOM 1357 N N . ALA A 1 174 ? -22.224 -16.983 22.241 1.00 86.88 174 ALA A N 1
ATOM 1358 C CA . ALA A 1 174 ? -20.905 -16.805 22.851 1.00 86.88 174 ALA A CA 1
ATOM 1359 C C . ALA A 1 174 ? -19.803 -17.649 22.180 1.00 86.88 174 ALA A C 1
ATOM 1361 O O . ALA A 1 174 ? -18.709 -17.143 21.925 1.00 86.88 174 ALA A O 1
ATOM 1362 N N . SER A 1 175 ? -20.078 -18.911 21.832 1.00 87.56 175 SER A N 1
ATOM 1363 C CA . SER A 1 175 ? -19.117 -19.757 21.102 1.00 87.56 175 SER A CA 1
ATOM 1364 C C . SER A 1 175 ? -18.869 -19.266 19.681 1.00 87.56 175 SER A C 1
ATOM 1366 O O . SER A 1 175 ? -17.723 -19.211 19.237 1.00 87.56 175 SER A O 1
ATOM 1368 N N . ALA A 1 176 ? -19.928 -18.868 18.975 1.00 86.88 176 ALA A N 1
ATOM 1369 C CA . ALA A 1 176 ? -19.830 -18.289 17.641 1.00 86.88 176 ALA A CA 1
ATOM 1370 C C . ALA A 1 176 ? -19.007 -16.994 17.636 1.00 86.88 176 ALA A C 1
ATOM 1372 O O . ALA A 1 176 ? -18.145 -16.817 16.777 1.00 86.88 176 ALA A O 1
ATOM 1373 N N . ALA A 1 177 ? -19.204 -16.129 18.636 1.00 80.06 177 ALA A N 1
ATOM 1374 C CA . ALA A 1 177 ? -18.418 -14.912 18.808 1.00 80.06 177 ALA A CA 1
ATOM 1375 C C . ALA A 1 177 ? -16.923 -15.207 19.007 1.00 80.06 177 ALA A C 1
ATOM 1377 O O . ALA A 1 177 ? -16.090 -14.480 18.479 1.00 80.06 177 ALA A O 1
ATOM 1378 N N . ARG A 1 178 ? -16.571 -16.298 19.702 1.00 79.94 178 ARG A N 1
ATOM 1379 C CA . ARG A 1 178 ? -15.173 -16.724 19.892 1.00 79.94 178 ARG A CA 1
ATOM 1380 C C . ARG A 1 178 ? -14.539 -17.312 18.626 1.00 79.94 178 ARG A C 1
ATOM 1382 O O . ARG A 1 178 ? -13.340 -17.141 18.436 1.00 79.94 178 ARG A O 1
ATOM 1389 N N . MET A 1 179 ? -15.317 -17.941 17.737 1.00 70.12 179 MET A N 1
ATOM 1390 C CA . MET A 1 179 ? -14.822 -18.396 16.421 1.00 70.12 179 MET A CA 1
ATOM 1391 C C . MET A 1 179 ? -14.465 -17.232 15.480 1.00 70.12 179 MET A C 1
ATOM 1393 O O . MET A 1 179 ? -13.697 -17.411 14.535 1.00 70.12 179 MET A O 1
ATOM 1397 N N . GLY A 1 180 ? -14.999 -16.037 15.746 1.00 54.84 180 GLY A N 1
ATOM 1398 C CA . GLY A 1 180 ? -14.673 -14.806 15.029 1.00 54.84 180 GLY A CA 1
ATOM 1399 C C . GLY A 1 180 ? -13.365 -14.127 15.453 1.00 54.84 180 GLY A C 1
ATOM 1400 O O . GLY A 1 180 ? -12.985 -13.158 14.803 1.00 54.84 180 GLY A O 1
ATOM 1401 N N . GLY A 1 181 ? -12.677 -14.618 16.495 1.00 46.41 181 GLY A N 1
ATOM 1402 C CA . GLY A 1 181 ? -11.692 -13.837 17.260 1.00 46.41 181 GLY A CA 1
ATOM 1403 C C . GLY A 1 181 ? -12.386 -13.047 18.379 1.00 46.41 181 GLY A C 1
ATOM 1404 O O . GLY A 1 181 ? -13.578 -12.765 18.274 1.00 46.41 181 GLY A O 1
ATOM 1405 N N . LYS A 1 182 ? -11.691 -12.753 19.492 1.00 32.50 182 LYS A N 1
ATOM 1406 C CA . LYS A 1 182 ? -12.277 -12.149 20.709 1.00 32.50 182 LYS A CA 1
ATOM 1407 C C . LYS A 1 182 ? -13.137 -10.912 20.377 1.00 32.50 182 LYS A C 1
ATOM 1409 O O . LYS A 1 182 ? -12.628 -9.818 20.171 1.00 32.50 182 LYS A O 1
ATOM 1414 N N . ARG A 1 183 ? -14.465 -11.066 20.383 1.00 37.03 183 ARG A N 1
ATOM 1415 C CA . ARG A 1 183 ? -15.407 -9.953 20.551 1.00 37.03 183 ARG A CA 1
ATOM 1416 C C . ARG A 1 183 ? -15.459 -9.631 22.042 1.00 37.03 183 ARG A C 1
ATOM 1418 O O . ARG A 1 183 ? -16.127 -10.344 22.788 1.00 37.03 183 ARG A O 1
ATOM 1425 N N . SER A 1 184 ? -14.757 -8.584 22.474 1.00 35.25 184 SER A N 1
ATOM 1426 C CA . SER A 1 184 ? -15.179 -7.875 23.683 1.00 35.25 184 SER A CA 1
ATOM 1427 C C . SER A 1 184 ? -16.577 -7.323 23.399 1.00 35.25 184 SER A C 1
ATOM 1429 O O . SER A 1 184 ? -16.802 -6.681 22.370 1.00 35.25 184 SER A O 1
ATOM 1431 N N . GLY A 1 185 ? -17.546 -7.726 24.215 1.00 34.56 185 GLY A N 1
ATOM 1432 C CA . GLY A 1 185 ? -18.946 -7.394 24.020 1.00 34.56 185 GLY A CA 1
ATOM 1433 C C . GLY A 1 185 ? -19.192 -5.922 24.311 1.00 34.56 185 GLY A C 1
ATOM 1434 O O . GLY A 1 185 ? -19.201 -5.523 25.468 1.00 34.56 185 GLY A O 1
ATOM 1435 N N . LYS A 1 186 ? -19.468 -5.152 23.261 1.00 29.89 186 LYS A N 1
ATOM 1436 C CA . LYS A 1 186 ? -20.433 -4.057 23.332 1.00 29.89 186 LYS A CA 1
ATOM 1437 C C . LYS A 1 186 ? -21.590 -4.406 22.403 1.00 29.89 186 LYS A C 1
ATOM 1439 O O . LYS A 1 186 ? -21.393 -4.841 21.266 1.00 29.89 186 LYS A O 1
ATOM 1444 N N . THR A 1 187 ? -22.795 -4.360 22.952 1.00 28.80 187 THR A N 1
ATOM 1445 C CA . THR A 1 187 ? -24.052 -4.701 22.284 1.00 28.80 187 THR A CA 1
ATOM 1446 C C . THR A 1 187 ? -24.306 -3.756 21.114 1.00 28.80 187 THR A C 1
ATOM 1448 O O . THR A 1 187 ? -24.018 -2.567 21.186 1.00 28.80 187 THR A O 1
ATOM 1451 N N . LYS A 1 188 ? -24.893 -4.281 20.033 1.00 33.34 188 LYS A N 1
ATOM 1452 C CA . LYS A 1 188 ? -25.194 -3.560 18.783 1.00 33.34 188 LYS A CA 1
ATOM 1453 C C . LYS A 1 188 ? -26.049 -2.290 18.980 1.00 33.34 188 LYS A C 1
ATOM 1455 O O . LYS A 1 188 ? -26.048 -1.438 18.110 1.00 33.34 188 LYS A O 1
ATOM 1460 N N . SER A 1 189 ? -26.723 -2.146 20.123 1.00 33.78 189 SER A N 1
ATOM 1461 C CA . SER A 1 189 ? -27.488 -0.952 20.504 1.00 33.78 189 SER A CA 1
ATOM 1462 C C . SER A 1 189 ? -26.646 0.213 21.042 1.00 33.78 189 SER A C 1
ATOM 1464 O O . SER A 1 189 ? -27.156 1.322 21.102 1.00 33.78 189 SER A O 1
ATOM 1466 N N . GLU A 1 190 ? -25.390 -0.006 21.445 1.00 31.31 190 GLU A N 1
ATOM 1467 C CA . GLU A 1 190 ? -24.490 1.080 21.879 1.00 31.31 190 GLU A CA 1
ATOM 1468 C C . GLU A 1 190 ? -23.688 1.669 20.710 1.00 31.31 190 GLU A C 1
ATOM 1470 O O . GLU A 1 190 ? -23.295 2.832 20.760 1.00 31.31 190 GLU A O 1
ATOM 1475 N N . ILE A 1 191 ? -23.508 0.899 19.630 1.00 38.69 191 ILE A N 1
ATOM 1476 C CA . ILE A 1 191 ? -22.819 1.344 18.408 1.00 38.69 191 ILE A CA 1
ATOM 1477 C C . ILE A 1 191 ? -23.623 2.451 17.705 1.00 38.69 191 ILE A C 1
ATOM 1479 O O . ILE A 1 191 ? -23.024 3.394 17.207 1.00 38.69 191 ILE A O 1
ATOM 1483 N N . ASP A 1 192 ? -24.957 2.419 17.778 1.00 32.59 192 ASP A N 1
ATOM 1484 C CA . ASP A 1 192 ? -25.815 3.494 17.249 1.00 32.59 192 ASP A CA 1
ATOM 1485 C C . ASP A 1 192 ? -25.883 4.736 18.167 1.00 32.59 192 ASP A C 1
ATOM 1487 O O . ASP A 1 192 ? -26.513 5.730 17.816 1.00 32.59 192 ASP A O 1
ATOM 1491 N N . SER A 1 193 ? -25.243 4.706 19.345 1.00 30.33 193 SER A N 1
ATOM 1492 C CA . SER A 1 193 ? -25.187 5.850 20.275 1.00 30.33 193 SER A CA 1
ATOM 1493 C C . SER A 1 193 ? -23.810 6.508 20.378 1.00 30.33 193 SER A C 1
ATOM 1495 O O . SER A 1 193 ? -23.691 7.604 20.924 1.00 30.33 193 SER A O 1
ATOM 1497 N N . CYS A 1 194 ? -22.773 5.880 19.824 1.00 34.91 194 CYS A N 1
ATOM 1498 C CA . CYS A 1 194 ? -21.526 6.571 19.554 1.00 34.91 194 CYS A CA 1
ATOM 1499 C C . CYS A 1 194 ? -21.702 7.311 18.232 1.00 34.91 194 CYS A C 1
ATOM 1501 O O . CYS A 1 194 ? -21.848 6.701 17.177 1.00 34.91 194 CYS A O 1
ATOM 1503 N N . SER A 1 195 ? -21.686 8.638 18.291 1.00 37.75 195 SER A N 1
ATOM 1504 C CA . SER A 1 195 ? -21.504 9.504 17.132 1.00 37.75 195 SER A CA 1
ATOM 1505 C C . SER A 1 195 ? -20.113 9.256 16.541 1.00 37.75 195 SER A C 1
ATOM 1507 O O . SER A 1 195 ? -19.187 10.042 16.743 1.00 37.75 195 SER A O 1
ATOM 1509 N N . TYR A 1 196 ? -19.920 8.113 15.889 1.00 44.34 196 TYR A N 1
ATOM 1510 C CA . TYR A 1 196 ? -18.716 7.860 15.125 1.00 44.34 196 TYR A CA 1
ATOM 1511 C C . TYR A 1 196 ? -18.710 8.859 13.974 1.00 44.34 196 TYR A C 1
ATOM 1513 O O . TYR A 1 196 ? -19.706 9.008 13.263 1.00 44.34 196 TYR A O 1
ATOM 1521 N N . GLY A 1 197 ? -17.605 9.583 13.810 1.00 52.75 197 GLY A N 1
ATOM 1522 C CA . GLY A 1 197 ? -17.413 10.360 12.598 1.00 52.75 197 GLY A CA 1
ATOM 1523 C C . GLY A 1 197 ? -17.467 9.396 11.416 1.00 52.75 197 GLY A C 1
ATOM 1524 O O . GLY A 1 197 ? -16.640 8.492 11.332 1.00 52.75 197 GLY A O 1
ATOM 1525 N N . VAL A 1 198 ? -18.432 9.588 10.514 1.00 64.38 198 VAL A N 1
ATOM 1526 C CA . VAL A 1 198 ? -18.641 8.795 9.281 1.00 64.38 198 VAL A CA 1
ATOM 1527 C C . VAL A 1 198 ? -17.319 8.588 8.503 1.00 64.38 198 VAL A C 1
ATOM 1529 O O . VAL A 1 198 ? -17.075 7.555 7.883 1.00 64.38 198 VAL A O 1
ATOM 1532 N N . ASN A 1 199 ? -16.380 9.531 8.642 1.00 75.62 199 ASN A N 1
ATOM 1533 C CA . ASN A 1 199 ? -15.099 9.560 7.938 1.00 75.62 199 ASN A CA 1
ATOM 1534 C C . ASN A 1 199 ? -13.879 9.087 8.751 1.00 75.62 199 ASN A C 1
ATOM 1536 O O . ASN A 1 199 ? -12.755 9.479 8.434 1.00 75.62 199 ASN A O 1
ATOM 1540 N N . GLU A 1 200 ? -14.045 8.248 9.777 1.00 85.12 200 GLU A N 1
ATOM 1541 C CA . GLU A 1 200 ? -12.914 7.753 10.576 1.00 85.12 200 GLU A CA 1
ATOM 1542 C C . GLU A 1 200 ? -12.841 6.234 10.687 1.00 85.12 200 GLU A C 1
ATOM 1544 O O . GLU A 1 200 ? -13.813 5.546 10.988 1.00 85.12 200 GLU A O 1
ATOM 1549 N N . LEU A 1 201 ? -11.636 5.716 10.484 1.00 88.19 201 LEU A N 1
ATOM 1550 C CA . LEU A 1 201 ? -11.266 4.330 10.714 1.00 88.19 201 LEU A CA 1
ATOM 1551 C C . LEU A 1 201 ? -10.734 4.190 12.140 1.00 88.19 201 LEU A C 1
ATOM 1553 O O . LEU A 1 201 ? -9.915 4.998 12.567 1.00 88.19 201 LEU A O 1
ATOM 1557 N N . ILE A 1 202 ? -11.159 3.151 12.860 1.00 87.81 202 ILE A N 1
ATOM 1558 C CA . ILE A 1 202 ? -10.774 2.933 14.263 1.00 87.81 202 ILE A CA 1
ATOM 1559 C C . ILE A 1 202 ? -9.787 1.774 14.346 1.00 87.81 202 ILE A C 1
ATOM 1561 O O . ILE A 1 202 ? -10.000 0.704 13.770 1.00 87.81 202 ILE A O 1
ATOM 1565 N N . MET A 1 203 ? -8.696 1.979 15.074 1.00 88.69 203 MET A N 1
ATOM 1566 C CA . MET A 1 203 ? -7.636 0.997 15.261 1.00 88.69 203 MET A CA 1
ATOM 1567 C C . MET A 1 203 ? -7.692 0.454 16.686 1.00 88.69 203 MET A C 1
ATOM 1569 O O . MET A 1 203 ? -7.269 1.114 17.628 1.00 88.69 203 MET A O 1
ATOM 1573 N N . GLU A 1 204 ? -8.186 -0.772 16.833 1.00 87.81 204 GLU A N 1
ATOM 1574 C CA . GLU A 1 204 ? -8.125 -1.515 18.091 1.00 87.81 204 GLU A CA 1
ATOM 1575 C C . GLU A 1 204 ? -6.837 -2.364 18.154 1.00 87.81 204 GLU A C 1
ATOM 1577 O O . GLU A 1 204 ? -6.106 -2.516 17.165 1.00 87.81 204 GLU A O 1
ATOM 1582 N N . GLU A 1 205 ? -6.573 -2.957 19.321 1.00 85.62 205 GLU A N 1
ATOM 1583 C CA . GLU A 1 205 ? -5.438 -3.859 19.563 1.00 85.62 205 GLU A CA 1
ATOM 1584 C C . GLU A 1 205 ? -5.372 -4.988 18.519 1.00 85.62 205 GLU A C 1
ATOM 1586 O O . GLU A 1 205 ? -4.366 -5.163 17.835 1.00 85.62 205 GLU A O 1
ATOM 1591 N N . GLU A 1 206 ? -6.488 -5.694 18.329 1.00 84.69 206 GLU A N 1
ATOM 1592 C CA . GLU A 1 206 ? -6.549 -6.935 17.544 1.00 84.69 206 GLU A CA 1
ATOM 1593 C C . GLU A 1 206 ? -7.156 -6.754 16.143 1.00 84.69 206 GLU A C 1
ATOM 1595 O O . GLU A 1 206 ? -7.187 -7.689 15.339 1.00 84.69 206 GLU A O 1
ATOM 1600 N N . ARG A 1 207 ? -7.714 -5.576 15.834 1.00 82.62 207 ARG A N 1
ATOM 1601 C CA . ARG A 1 207 ? -8.446 -5.353 14.577 1.00 82.62 207 ARG A CA 1
ATOM 1602 C C . ARG A 1 207 ? -8.528 -3.887 14.181 1.00 82.62 207 ARG A C 1
ATOM 1604 O O . ARG A 1 207 ? -8.188 -2.988 14.939 1.00 82.62 207 ARG A O 1
ATOM 1611 N N . VAL A 1 208 ? -8.996 -3.666 12.962 1.00 85.56 208 VAL A N 1
ATOM 1612 C CA . VAL A 1 208 ? -9.313 -2.346 12.423 1.00 85.56 208 VAL A CA 1
ATOM 1613 C C . VAL A 1 208 ? -10.793 -2.340 12.061 1.00 85.56 208 VAL A C 1
ATOM 1615 O O . VAL A 1 208 ? -11.271 -3.276 11.418 1.00 85.56 208 VAL A O 1
ATOM 1618 N N . LEU A 1 209 ? -11.517 -1.331 12.527 1.00 84.00 209 LEU A N 1
ATOM 1619 C CA . LEU A 1 209 ? -12.950 -1.161 12.318 1.00 84.00 209 LEU A CA 1
ATOM 1620 C C . LEU A 1 209 ? -13.217 -0.000 11.364 1.00 84.00 209 LEU A C 1
ATOM 1622 O O . LEU A 1 209 ? -12.381 0.885 11.203 1.00 84.00 209 LEU A O 1
ATOM 1626 N N . ASN A 1 210 ? -14.412 -0.002 10.776 1.00 82.12 210 ASN A N 1
ATOM 1627 C CA . ASN A 1 210 ? -14.875 1.029 9.854 1.00 82.12 210 ASN A CA 1
ATOM 1628 C C . ASN A 1 210 ? -13.940 1.209 8.640 1.00 82.12 210 ASN A C 1
ATOM 1630 O O . ASN A 1 210 ? -13.411 2.286 8.398 1.00 82.12 210 ASN A O 1
ATOM 1634 N N . THR A 1 211 ? -13.664 0.120 7.915 1.00 81.75 211 THR A N 1
ATOM 1635 C CA . THR A 1 211 ? -12.747 0.120 6.756 1.00 81.75 211 THR A CA 1
ATOM 1636 C C . THR A 1 211 ? -13.435 0.352 5.411 1.00 81.75 211 THR A C 1
ATOM 1638 O O . THR A 1 211 ? -12.741 0.454 4.407 1.00 81.75 211 THR A O 1
ATOM 1641 N N . TYR A 1 212 ? -14.767 0.336 5.381 1.00 74.00 212 TYR A N 1
ATOM 1642 C CA . TYR A 1 212 ? -15.586 0.542 4.184 1.00 74.00 212 TYR A CA 1
ATOM 1643 C C . TYR A 1 212 ? -15.878 2.035 3.973 1.00 74.00 212 TYR A C 1
ATOM 1645 O O . TYR A 1 212 ? -15.742 2.821 4.915 1.00 74.00 212 TYR A O 1
ATOM 1653 N N . ASP A 1 213 ? -16.259 2.422 2.756 1.00 67.19 213 ASP A N 1
ATOM 1654 C CA . ASP A 1 213 ? -16.596 3.810 2.426 1.00 67.19 213 ASP A CA 1
ATOM 1655 C C . ASP A 1 213 ? -18.115 4.002 2.595 1.00 67.19 213 ASP A C 1
ATOM 1657 O O . ASP A 1 213 ? -18.932 3.426 1.878 1.00 67.19 213 ASP A O 1
ATOM 1661 N N . ASP A 1 214 ? -18.516 4.790 3.597 1.00 56.50 214 ASP A N 1
ATOM 1662 C CA . ASP A 1 214 ? -19.900 4.811 4.100 1.00 56.50 214 ASP A CA 1
ATOM 1663 C C . ASP A 1 214 ? -20.918 5.358 3.077 1.00 56.50 214 ASP A C 1
ATOM 1665 O O . ASP A 1 214 ? -22.092 4.990 3.128 1.00 56.50 214 ASP A O 1
ATOM 1669 N N . ASN A 1 215 ? -20.477 6.197 2.130 1.00 54.41 215 ASN A N 1
ATOM 1670 C CA . ASN A 1 215 ? -21.354 6.860 1.157 1.00 54.41 215 ASN A CA 1
ATOM 1671 C C . ASN A 1 215 ? -21.650 6.028 -0.101 1.00 54.41 215 ASN A C 1
ATOM 1673 O O . ASN A 1 215 ? -22.680 6.251 -0.736 1.00 54.41 215 ASN A O 1
ATOM 1677 N N . SER A 1 216 ? -20.772 5.094 -0.480 1.00 52.25 216 SER A N 1
ATOM 1678 C CA . SER A 1 216 ? -20.901 4.310 -1.719 1.00 52.25 216 SER A CA 1
ATOM 1679 C C . SER A 1 216 ? -21.310 2.856 -1.470 1.00 52.25 216 SER A C 1
ATOM 1681 O O . SER A 1 216 ? -21.963 2.254 -2.326 1.00 52.25 216 SER A O 1
ATOM 1683 N N . ASP A 1 217 ? -21.011 2.314 -0.285 1.00 47.12 217 ASP A N 1
ATOM 1684 C CA . ASP A 1 217 ? -21.273 0.908 0.043 1.00 47.12 217 ASP A CA 1
ATOM 1685 C C . ASP A 1 217 ? -22.686 0.657 0.612 1.00 47.12 217 ASP A C 1
ATOM 1687 O O . ASP A 1 217 ? -23.173 -0.480 0.589 1.00 47.12 217 ASP A O 1
ATOM 1691 N N . TYR A 1 218 ? -23.392 1.699 1.079 1.00 48.06 218 TYR A N 1
ATOM 1692 C CA . TYR A 1 218 ? -24.747 1.584 1.634 1.00 48.06 218 TYR A CA 1
ATOM 1693 C C . TYR A 1 218 ? -25.717 2.590 1.003 1.00 48.06 218 TYR A C 1
ATOM 1695 O O . TYR A 1 218 ? -25.581 3.797 1.150 1.00 48.06 218 TYR A O 1
ATOM 1703 N N . ALA A 1 219 ? -26.777 2.083 0.368 1.00 41.84 219 ALA A N 1
ATOM 1704 C CA . ALA A 1 219 ? -27.832 2.865 -0.295 1.00 41.84 219 ALA A CA 1
ATOM 1705 C C . ALA A 1 219 ? -28.788 3.615 0.669 1.00 41.84 219 ALA A C 1
ATOM 1707 O O . ALA A 1 219 ? -29.962 3.804 0.352 1.00 41.84 219 ALA A O 1
ATOM 1708 N N . LEU A 1 220 ? -28.328 3.970 1.871 1.00 41.94 220 LEU A N 1
ATOM 1709 C CA . LEU A 1 220 ? -29.146 4.505 2.967 1.00 41.94 220 LEU A CA 1
ATOM 1710 C C . LEU A 1 220 ? -28.708 5.905 3.420 1.00 41.94 220 LEU A C 1
ATOM 1712 O O . LEU A 1 220 ? -28.968 6.285 4.559 1.00 41.94 220 LEU A O 1
ATOM 1716 N N . THR A 1 221 ? -28.055 6.686 2.565 1.00 48.25 221 THR A N 1
ATOM 1717 C CA . THR A 1 221 ? -27.799 8.095 2.869 1.00 48.25 221 THR A CA 1
ATOM 1718 C C . THR A 1 221 ? -28.999 8.958 2.467 1.00 48.25 221 THR A C 1
ATOM 1720 O O . THR A 1 221 ? -29.540 8.848 1.371 1.00 48.25 221 THR A O 1
ATOM 1723 N N . GLU A 1 222 ? -29.428 9.836 3.381 1.00 50.41 222 GLU A N 1
ATOM 1724 C CA . GLU A 1 222 ? -30.388 10.927 3.120 1.00 50.41 222 GLU A CA 1
ATOM 1725 C C . GLU A 1 222 ? -29.788 12.035 2.231 1.00 50.41 222 GLU A C 1
ATOM 1727 O O . GLU A 1 222 ? -30.476 12.989 1.863 1.00 50.41 222 GLU A O 1
ATOM 1732 N N . ALA A 1 223 ? -28.498 11.927 1.897 1.00 55.66 223 ALA A N 1
ATOM 1733 C CA . ALA A 1 223 ? -27.835 12.791 0.940 1.00 55.66 223 ALA A CA 1
ATOM 1734 C C . ALA A 1 223 ? -28.455 12.545 -0.440 1.00 55.66 223 ALA A C 1
ATOM 1736 O O . ALA A 1 223 ? -28.603 11.404 -0.868 1.00 55.66 223 ALA A O 1
ATOM 1737 N N . GLY A 1 224 ? -28.880 13.617 -1.105 1.00 63.03 224 GLY A N 1
ATOM 1738 C CA . GLY A 1 224 ? -29.502 13.558 -2.424 1.00 63.03 224 GLY A CA 1
ATOM 1739 C C . GLY A 1 224 ? -28.593 12.956 -3.515 1.00 63.03 224 GLY A C 1
ATOM 1740 O O . GLY A 1 224 ? -27.578 12.325 -3.230 1.00 63.03 224 GLY A O 1
ATOM 1741 N N . PRO A 1 225 ? -28.938 13.128 -4.802 1.00 69.00 225 PRO A N 1
ATOM 1742 C CA . PRO A 1 225 ? -28.094 12.634 -5.888 1.00 69.00 225 PRO A CA 1
ATOM 1743 C C . PRO A 1 225 ? -26.671 13.204 -5.783 1.00 69.00 225 PRO A C 1
ATOM 1745 O O . PRO A 1 225 ? -26.498 14.378 -5.465 1.00 69.00 225 PRO A O 1
ATOM 1748 N N . PHE A 1 226 ? -25.665 12.372 -6.068 1.00 72.88 226 PHE A N 1
ATOM 1749 C CA . PHE A 1 226 ? -24.259 12.776 -6.058 1.00 72.88 226 PHE A CA 1
ATOM 1750 C C . PHE A 1 226 ? -24.017 13.947 -7.023 1.00 72.88 226 PHE A C 1
ATOM 1752 O O . PHE A 1 226 ? -24.221 13.808 -8.232 1.00 72.88 226 PHE A O 1
ATOM 1759 N N . ASP A 1 227 ? -23.567 15.086 -6.492 1.00 78.38 227 ASP A N 1
ATOM 1760 C CA . ASP A 1 227 ? -23.163 16.249 -7.281 1.00 78.38 227 ASP A CA 1
ATOM 1761 C C . ASP A 1 227 ? -21.636 16.282 -7.418 1.00 78.38 227 ASP A C 1
ATOM 1763 O O . ASP A 1 227 ? -20.899 16.598 -6.482 1.00 78.38 227 ASP A O 1
ATOM 1767 N N . VAL A 1 228 ? -21.165 15.980 -8.629 1.00 75.12 228 VAL A N 1
ATOM 1768 C CA . VAL A 1 228 ? -19.742 16.007 -8.994 1.00 75.12 228 VAL A CA 1
ATOM 1769 C C . VAL A 1 228 ? -19.133 17.390 -8.747 1.00 75.12 228 VAL A C 1
ATOM 1771 O O . VAL A 1 228 ? -17.995 17.494 -8.305 1.00 75.12 228 VAL A O 1
ATOM 1774 N N . THR A 1 229 ? -19.876 18.464 -9.016 1.00 77.81 229 THR A N 1
ATOM 1775 C CA . THR A 1 229 ? -19.374 19.839 -8.906 1.00 77.81 229 THR A CA 1
ATOM 1776 C C . THR A 1 229 ? -19.165 20.229 -7.450 1.00 77.81 229 THR A C 1
ATOM 1778 O O . THR A 1 229 ? -18.181 20.890 -7.127 1.00 77.81 229 THR A O 1
ATOM 1781 N N . GLU A 1 230 ? -20.090 19.840 -6.573 1.00 76.88 230 GLU A N 1
ATOM 1782 C CA . GLU A 1 230 ? -19.972 20.066 -5.132 1.00 76.88 230 GLU A CA 1
ATOM 1783 C C . GLU A 1 230 ? -18.847 19.218 -4.533 1.00 76.88 230 GLU A C 1
ATOM 1785 O O . GLU A 1 230 ? -17.998 19.755 -3.823 1.00 76.88 230 GLU A O 1
ATOM 1790 N N . TYR A 1 231 ? -18.765 17.940 -4.914 1.00 79.06 231 TYR A N 1
ATOM 1791 C CA . TYR A 1 231 ? -17.677 17.052 -4.507 1.00 79.06 231 TYR A CA 1
ATOM 1792 C C . TYR A 1 231 ? -16.306 17.615 -4.906 1.00 79.06 231 TYR A C 1
ATOM 1794 O O . TYR A 1 231 ? -15.419 17.771 -4.071 1.00 79.06 231 TYR A O 1
ATOM 1802 N N . CYS A 1 232 ? -16.149 18.012 -6.171 1.00 76.62 232 CYS A N 1
ATOM 1803 C CA . CYS A 1 232 ? -14.904 18.570 -6.689 1.00 76.62 232 CYS A CA 1
ATOM 1804 C C . CYS A 1 232 ? -14.503 19.902 -6.041 1.00 76.62 232 CYS A C 1
ATOM 1806 O O . CYS A 1 232 ? -13.313 20.199 -5.997 1.00 76.62 232 CYS A O 1
ATOM 1808 N N . LYS A 1 233 ? -15.455 20.700 -5.537 1.00 78.50 233 LYS A N 1
ATOM 1809 C CA . LYS A 1 233 ? -15.158 21.936 -4.789 1.00 78.50 233 LYS A CA 1
ATOM 1810 C C . LYS A 1 233 ? -14.594 21.672 -3.396 1.00 78.50 233 LYS A C 1
ATOM 1812 O O . LYS A 1 233 ? -13.944 22.560 -2.858 1.00 78.50 233 LYS A O 1
ATOM 1817 N N . GLY A 1 234 ? -14.881 20.509 -2.815 1.00 81.25 234 GLY A N 1
ATOM 1818 C CA . GLY A 1 234 ? -14.382 20.128 -1.496 1.00 81.25 234 GLY A CA 1
ATOM 1819 C C . GLY A 1 234 ? -12.963 19.563 -1.510 1.00 81.25 234 GLY A C 1
ATOM 1820 O O . GLY A 1 234 ? -12.355 19.488 -0.449 1.00 81.25 234 GLY A O 1
ATOM 1821 N N . ILE A 1 235 ? -12.443 19.157 -2.674 1.00 85.19 235 ILE A N 1
ATOM 1822 C CA . ILE A 1 235 ? -11.107 18.563 -2.801 1.00 85.19 235 ILE A CA 1
ATOM 1823 C C . ILE A 1 235 ? -10.042 19.629 -2.543 1.00 85.19 235 ILE A C 1
ATOM 1825 O O . ILE A 1 235 ? -10.011 20.656 -3.219 1.00 85.19 235 ILE A O 1
ATOM 1829 N N . GLU A 1 236 ? -9.133 19.332 -1.621 1.00 85.44 236 GLU A N 1
ATOM 1830 C CA . GLU A 1 236 ? -8.005 20.193 -1.268 1.00 85.44 236 GLU A CA 1
ATOM 1831 C C . GLU A 1 236 ? -6.695 19.411 -1.414 1.00 85.44 236 GLU A C 1
ATOM 1833 O O . GLU A 1 236 ? -6.639 18.195 -1.189 1.00 85.44 236 GLU A O 1
ATOM 1838 N N . VAL A 1 237 ? -5.636 20.111 -1.821 1.00 85.38 237 VAL A N 1
ATOM 1839 C CA . VAL A 1 237 ? -4.290 19.548 -1.966 1.00 85.38 237 VAL A CA 1
ATOM 1840 C C . VAL A 1 237 ? -3.314 20.435 -1.212 1.00 85.38 237 VAL A C 1
ATOM 1842 O O . VAL A 1 237 ? -3.286 21.633 -1.457 1.00 85.38 237 VAL A O 1
ATOM 1845 N N . GLU A 1 238 ? -2.479 19.879 -0.341 1.00 85.88 238 GLU A N 1
ATOM 1846 C CA . GLU A 1 238 ? -1.456 20.652 0.378 1.00 85.88 238 GLU A CA 1
ATOM 1847 C C . GLU A 1 238 ? -0.075 20.052 0.132 1.00 85.88 238 GLU A C 1
ATOM 1849 O O . GLU A 1 238 ? 0.155 18.880 0.412 1.00 85.88 238 GLU A O 1
ATOM 1854 N N . ILE A 1 239 ? 0.866 20.836 -0.393 1.00 86.56 239 ILE A N 1
ATOM 1855 C CA . ILE A 1 239 ? 2.250 20.379 -0.578 1.00 86.56 239 ILE A CA 1
ATOM 1856 C C . ILE A 1 239 ? 2.987 20.585 0.743 1.00 86.56 239 ILE A C 1
ATOM 1858 O O . ILE A 1 239 ? 3.061 21.705 1.245 1.00 86.56 239 ILE A O 1
ATOM 1862 N N . ILE A 1 240 ? 3.514 19.501 1.311 1.00 86.12 240 ILE A N 1
ATOM 1863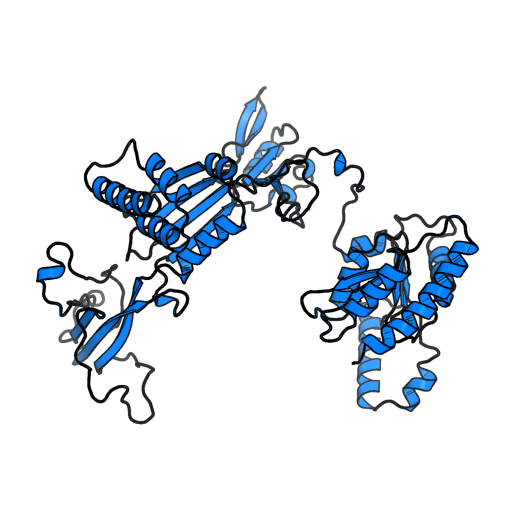 C CA . ILE A 1 240 ? 4.162 19.512 2.627 1.00 86.12 240 ILE A CA 1
ATOM 1864 C C . ILE A 1 240 ? 5.678 19.554 2.481 1.00 86.12 240 ILE A C 1
ATOM 1866 O O . ILE A 1 240 ? 6.350 20.267 3.224 1.00 86.12 240 ILE A O 1
ATOM 1870 N N . ASN A 1 241 ? 6.211 18.792 1.529 1.00 82.38 241 ASN A N 1
ATOM 1871 C CA . ASN A 1 241 ? 7.630 18.768 1.227 1.00 82.38 241 ASN A CA 1
ATOM 1872 C C . ASN A 1 241 ? 7.831 18.583 -0.277 1.00 82.38 241 ASN A C 1
ATOM 1874 O O . ASN A 1 241 ? 7.228 17.694 -0.876 1.00 82.38 241 ASN A O 1
ATOM 1878 N N . ASP A 1 242 ? 8.691 19.408 -0.855 1.00 79.94 242 ASP A N 1
ATOM 1879 C CA . ASP A 1 242 ? 9.167 19.306 -2.231 1.00 79.94 242 ASP A CA 1
ATOM 1880 C C . ASP A 1 242 ? 10.682 19.481 -2.164 1.00 79.94 242 ASP A C 1
ATOM 1882 O O . ASP A 1 242 ? 11.171 20.529 -1.731 1.00 79.94 242 ASP A O 1
ATOM 1886 N N . THR A 1 243 ? 11.427 18.416 -2.451 1.00 80.62 243 THR A N 1
ATOM 1887 C CA . THR A 1 243 ? 12.882 18.456 -2.317 1.00 80.62 243 THR A CA 1
ATOM 1888 C C . THR A 1 243 ? 13.497 19.292 -3.436 1.00 80.62 243 THR A C 1
ATOM 1890 O O . THR A 1 243 ? 13.067 19.229 -4.584 1.00 80.62 243 THR A O 1
ATOM 1893 N N . ASP A 1 244 ? 14.556 20.049 -3.132 1.00 75.94 244 ASP A N 1
ATOM 1894 C CA . ASP A 1 244 ? 15.221 20.921 -4.119 1.00 75.94 244 ASP A CA 1
ATOM 1895 C C . ASP A 1 244 ? 15.769 20.151 -5.340 1.00 75.94 244 ASP A C 1
ATOM 1897 O O . ASP A 1 244 ? 15.936 20.715 -6.425 1.00 75.94 244 ASP A O 1
ATOM 1901 N N . ASP A 1 245 ? 16.058 18.856 -5.170 1.00 79.88 245 ASP A N 1
ATOM 1902 C CA . ASP A 1 245 ? 16.485 17.951 -6.241 1.00 79.88 245 ASP A CA 1
ATOM 1903 C C . ASP A 1 245 ? 15.328 17.463 -7.138 1.00 79.88 245 ASP A C 1
ATOM 1905 O O . ASP A 1 245 ? 15.573 16.854 -8.181 1.00 79.88 245 ASP A O 1
ATOM 1909 N N . GLY A 1 246 ? 14.076 17.741 -6.760 1.00 82.94 246 GLY A N 1
ATOM 1910 C CA . GLY A 1 246 ? 12.861 17.336 -7.462 1.00 82.94 246 GLY A CA 1
ATOM 1911 C C . GLY A 1 246 ? 12.599 15.827 -7.462 1.00 82.94 246 GLY A C 1
ATOM 1912 O O . GLY A 1 246 ? 11.773 15.365 -8.256 1.00 82.94 246 GLY A O 1
ATOM 1913 N N . MET A 1 247 ? 13.304 15.049 -6.630 1.00 88.44 247 MET A N 1
ATOM 1914 C CA . MET A 1 247 ? 13.195 13.586 -6.584 1.00 88.44 247 MET A CA 1
ATOM 1915 C C . MET A 1 247 ? 12.166 13.076 -5.575 1.00 88.44 247 MET A C 1
ATOM 1917 O O . MET A 1 247 ? 11.730 11.932 -5.698 1.00 88.44 247 MET A O 1
ATOM 1921 N N . SER A 1 248 ? 11.739 13.885 -4.606 1.00 90.56 248 SER A N 1
ATOM 1922 C CA . SER A 1 248 ? 10.741 13.493 -3.611 1.00 90.56 248 SER A CA 1
ATOM 1923 C C . SER A 1 248 ? 9.684 14.575 -3.427 1.00 90.56 248 SER A C 1
ATOM 1925 O O . SER A 1 248 ? 9.990 15.761 -3.334 1.00 90.56 248 SER A O 1
ATOM 1927 N N . LEU A 1 249 ? 8.425 14.143 -3.385 1.00 90.50 249 LEU A N 1
ATOM 1928 C CA . LEU A 1 249 ? 7.271 15.001 -3.164 1.00 90.50 249 LEU A CA 1
ATOM 1929 C C . LEU A 1 249 ? 6.337 14.346 -2.147 1.00 90.50 249 LEU A C 1
ATOM 1931 O O . LEU A 1 249 ? 5.783 13.272 -2.406 1.00 90.50 249 LEU A O 1
ATOM 1935 N N . ASP A 1 250 ? 6.105 15.046 -1.040 1.00 91.81 250 ASP A N 1
ATOM 1936 C CA . ASP A 1 250 ? 5.085 14.698 -0.059 1.00 91.81 250 ASP A CA 1
ATOM 1937 C C . ASP A 1 250 ? 3.963 15.735 -0.099 1.00 91.81 250 ASP A C 1
ATOM 1939 O O . ASP A 1 250 ? 4.178 16.934 0.117 1.00 91.81 250 ASP A O 1
ATOM 1943 N N . PHE A 1 251 ? 2.741 15.271 -0.339 1.00 92.62 251 PHE A N 1
ATOM 1944 C CA . PHE A 1 251 ? 1.563 16.129 -0.384 1.00 92.62 251 PHE A CA 1
ATOM 1945 C C . PHE A 1 251 ? 0.354 15.442 0.238 1.00 92.62 251 PHE A C 1
ATOM 1947 O O . PHE A 1 251 ? 0.228 14.216 0.237 1.00 92.62 251 PHE A O 1
ATOM 1954 N N . ASP A 1 252 ? -0.558 16.248 0.751 1.00 92.50 252 ASP A N 1
ATOM 1955 C CA . ASP A 1 252 ? -1.822 15.799 1.292 1.00 92.50 252 ASP A CA 1
ATOM 1956 C C . ASP A 1 252 ? -2.915 15.947 0.243 1.00 92.50 252 ASP A C 1
ATOM 1958 O O . ASP A 1 252 ? -3.013 16.960 -0.443 1.00 92.50 252 ASP A O 1
ATOM 1962 N N . LEU A 1 253 ? -3.746 14.919 0.140 1.00 91.75 253 LEU A N 1
ATOM 1963 C CA . LEU A 1 253 ? -4.960 14.896 -0.652 1.00 91.75 253 LEU A CA 1
ATOM 1964 C C . LEU A 1 253 ? -6.147 14.748 0.297 1.00 91.75 253 LEU A C 1
ATOM 1966 O O . LEU A 1 253 ? -6.328 13.702 0.930 1.00 91.75 253 LEU A O 1
ATOM 1970 N N . ILE A 1 254 ? -6.939 15.808 0.400 1.00 91.19 254 ILE A N 1
ATOM 1971 C CA . ILE A 1 254 ? -7.983 15.974 1.409 1.00 91.19 254 ILE A CA 1
ATOM 1972 C C . ILE A 1 254 ? -9.354 15.983 0.720 1.00 91.19 254 ILE A C 1
ATOM 1974 O O . ILE A 1 254 ? -9.507 16.477 -0.396 1.00 91.19 254 ILE A O 1
ATOM 1978 N N . ASN A 1 255 ? -10.353 15.415 1.398 1.00 88.69 255 ASN A N 1
ATOM 1979 C CA . ASN A 1 255 ? -11.741 15.269 0.947 1.00 88.69 255 ASN A CA 1
ATOM 1980 C C . ASN A 1 255 ? -11.896 14.447 -0.338 1.00 88.69 255 ASN A C 1
ATOM 1982 O O . ASN A 1 255 ? -12.743 14.730 -1.181 1.00 88.69 255 ASN A O 1
ATOM 1986 N N . VAL A 1 256 ? -11.090 13.394 -0.464 1.00 86.69 256 VAL A N 1
ATOM 1987 C CA . VAL A 1 256 ? -11.177 12.425 -1.562 1.00 86.69 256 VAL A CA 1
ATOM 1988 C C . VAL A 1 256 ? -11.532 11.043 -1.016 1.00 86.69 256 VAL A C 1
ATOM 1990 O O . VAL A 1 256 ? -11.262 10.746 0.143 1.00 86.69 256 VAL A O 1
ATOM 1993 N N . GLU A 1 257 ? -12.149 10.192 -1.833 1.00 85.62 257 GLU A N 1
ATOM 1994 C CA . GLU A 1 257 ? -12.408 8.787 -1.503 1.00 85.62 257 GLU A CA 1
ATOM 1995 C C . GLU A 1 257 ? -11.246 7.855 -1.902 1.00 85.62 257 GLU A C 1
ATOM 1997 O O . GLU A 1 257 ? -10.485 8.111 -2.845 1.00 85.62 257 GLU A O 1
ATOM 2002 N N . SER A 1 258 ? -11.145 6.711 -1.219 1.00 89.12 258 SER A N 1
ATOM 2003 C CA . SER A 1 258 ? -10.084 5.712 -1.424 1.00 89.12 258 SER A CA 1
ATOM 2004 C C . SER A 1 258 ? -9.905 5.249 -2.882 1.00 89.12 258 SER A C 1
ATOM 2006 O O . SER A 1 258 ? -8.753 5.136 -3.324 1.00 89.12 258 SER A O 1
ATOM 2008 N N . PRO A 1 259 ? -10.968 5.029 -3.689 1.00 88.00 259 PRO A N 1
ATOM 2009 C CA . PRO A 1 259 ? -10.813 4.600 -5.078 1.00 88.00 259 PRO A CA 1
ATOM 2010 C C . PRO A 1 259 ? -10.033 5.594 -5.946 1.00 88.00 259 PRO A C 1
ATOM 2012 O O . PRO A 1 259 ? -9.215 5.169 -6.762 1.00 88.00 259 PRO A O 1
ATOM 2015 N N . ILE A 1 260 ? -10.238 6.901 -5.750 1.00 86.88 260 ILE A N 1
ATOM 2016 C CA . ILE A 1 260 ? -9.580 7.956 -6.537 1.00 86.88 260 ILE A CA 1
ATOM 2017 C C . ILE A 1 260 ? -8.108 8.071 -6.134 1.00 86.88 260 ILE A C 1
ATOM 2019 O O . ILE A 1 260 ? -7.229 8.054 -6.998 1.00 86.88 260 ILE A O 1
ATOM 2023 N N . ALA A 1 261 ? -7.823 8.098 -4.828 1.00 91.69 261 ALA A N 1
ATOM 2024 C CA . ALA A 1 261 ? -6.451 8.105 -4.322 1.00 91.69 261 ALA A CA 1
ATOM 2025 C C . ALA A 1 261 ? -5.669 6.865 -4.805 1.00 91.69 261 ALA A C 1
ATOM 2027 O O . ALA A 1 261 ? -4.539 6.959 -5.295 1.00 91.69 261 ALA A O 1
ATOM 2028 N N . ASN A 1 262 ? -6.286 5.682 -4.748 1.00 93.19 262 ASN A N 1
ATOM 2029 C CA . ASN A 1 262 ? -5.654 4.455 -5.223 1.00 93.19 262 ASN A CA 1
ATOM 2030 C C . ASN A 1 262 ? -5.498 4.413 -6.750 1.00 93.19 262 ASN A C 1
ATOM 2032 O O . ASN A 1 262 ? -4.517 3.846 -7.231 1.00 93.19 262 ASN A O 1
ATOM 2036 N N . ALA A 1 263 ? -6.417 5.007 -7.517 1.00 91.38 263 ALA A N 1
ATOM 2037 C CA . ALA A 1 263 ? -6.267 5.141 -8.965 1.00 91.38 263 ALA A CA 1
ATOM 2038 C C . ALA A 1 263 ? -5.023 5.969 -9.314 1.00 91.38 263 ALA A C 1
ATOM 2040 O O . ALA A 1 263 ? -4.173 5.483 -10.061 1.00 91.38 263 ALA A O 1
ATOM 2041 N N . LEU A 1 264 ? -4.855 7.141 -8.688 1.00 92.00 264 LEU A N 1
ATOM 2042 C CA . LEU A 1 264 ? -3.674 7.989 -8.872 1.00 92.00 264 LEU A CA 1
ATOM 2043 C C . LEU A 1 264 ? -2.377 7.230 -8.550 1.00 92.00 264 LEU A C 1
ATOM 2045 O O . LEU A 1 264 ? -1.457 7.188 -9.367 1.00 92.00 264 LEU A O 1
ATOM 2049 N N . ARG A 1 265 ? -2.334 6.542 -7.400 1.00 95.25 265 ARG A N 1
ATOM 2050 C CA . ARG A 1 265 ? -1.182 5.714 -7.000 1.00 95.25 265 ARG A CA 1
ATOM 2051 C C . ARG A 1 265 ? -0.853 4.633 -8.035 1.00 95.25 265 ARG A C 1
ATOM 2053 O O . ARG A 1 265 ? 0.312 4.387 -8.333 1.00 95.25 265 ARG A O 1
ATOM 2060 N N . ARG A 1 266 ? -1.867 3.949 -8.573 1.00 94.44 266 ARG A N 1
ATOM 2061 C CA . ARG A 1 266 ? -1.675 2.880 -9.566 1.00 94.44 266 ARG A CA 1
ATOM 2062 C C . ARG A 1 266 ? -1.180 3.419 -10.902 1.00 94.44 266 ARG A C 1
ATOM 2064 O O . ARG A 1 266 ? -0.338 2.776 -11.520 1.00 94.44 266 ARG A O 1
ATOM 2071 N N . VAL A 1 267 ? -1.679 4.575 -11.326 1.00 94.12 267 VAL A N 1
ATOM 2072 C CA . VAL A 1 267 ? -1.250 5.223 -12.568 1.00 94.12 267 VAL A CA 1
ATOM 2073 C C . VAL A 1 267 ? 0.205 5.671 -12.481 1.00 94.12 267 VAL A C 1
ATOM 2075 O O . VAL A 1 267 ? 0.965 5.364 -13.398 1.00 94.12 267 VAL A O 1
ATOM 2078 N N . LEU A 1 268 ? 0.619 6.266 -11.357 1.00 94.12 268 LEU A N 1
ATOM 2079 C CA . LEU A 1 268 ? 2.023 6.610 -11.093 1.00 94.12 268 LEU A CA 1
ATOM 2080 C C . LEU A 1 268 ? 2.967 5.403 -11.223 1.00 94.12 268 LEU A C 1
ATOM 2082 O O . LEU A 1 268 ? 4.061 5.536 -11.758 1.00 94.12 268 LEU A O 1
ATOM 2086 N N . LEU A 1 269 ? 2.537 4.223 -10.764 1.00 94.19 269 LEU A N 1
ATOM 2087 C CA . LEU A 1 269 ? 3.352 3.004 -10.803 1.00 94.19 269 LEU A CA 1
ATOM 2088 C C . LEU A 1 269 ? 3.385 2.316 -12.174 1.00 94.19 269 LEU A C 1
ATOM 2090 O O . LEU A 1 269 ? 4.371 1.658 -12.496 1.00 94.19 269 LEU A O 1
ATOM 2094 N N . ALA A 1 270 ? 2.296 2.377 -12.944 1.00 94.38 270 ALA A N 1
ATOM 2095 C CA . ALA A 1 270 ? 2.098 1.448 -14.059 1.00 94.38 270 ALA A CA 1
ATOM 2096 C C . ALA A 1 270 ? 1.785 2.095 -15.411 1.00 94.38 270 ALA A C 1
ATOM 2098 O O . ALA A 1 270 ? 2.065 1.471 -16.431 1.00 94.38 270 ALA A O 1
ATOM 2099 N N . GLU A 1 271 ? 1.222 3.303 -15.452 1.00 94.25 271 GLU A N 1
ATOM 2100 C CA . GLU A 1 271 ? 0.695 3.880 -16.699 1.00 94.25 271 GLU A CA 1
ATOM 2101 C C . GLU A 1 271 ? 1.459 5.109 -17.183 1.00 94.25 271 GLU A C 1
ATOM 2103 O O . GLU A 1 271 ? 1.388 5.429 -18.367 1.00 94.25 271 GLU A O 1
ATOM 2108 N N . VAL A 1 272 ? 2.180 5.807 -16.299 1.00 93.44 272 VAL A N 1
ATOM 2109 C CA . VAL A 1 272 ? 3.019 6.936 -16.713 1.00 93.44 272 VAL A CA 1
ATOM 2110 C C . VAL A 1 272 ? 4.207 6.390 -17.518 1.00 93.44 272 VAL A C 1
ATOM 2112 O O . VAL A 1 272 ? 4.976 5.581 -16.992 1.00 93.44 272 VAL A O 1
ATOM 2115 N N . PRO A 1 273 ? 4.358 6.774 -18.798 1.00 92.94 273 PRO A N 1
ATOM 2116 C CA . PRO A 1 273 ? 5.364 6.182 -19.662 1.00 92.94 273 PRO A CA 1
ATOM 2117 C C . PRO A 1 273 ? 6.748 6.801 -19.449 1.00 92.94 273 PRO A C 1
ATOM 2119 O O . PRO A 1 273 ? 6.880 8.015 -19.304 1.00 92.94 273 PRO A O 1
ATOM 2122 N N . THR A 1 274 ? 7.790 5.978 -19.547 1.00 93.62 274 THR A N 1
ATOM 2123 C CA . THR A 1 274 ? 9.200 6.401 -19.470 1.00 93.62 274 THR A CA 1
ATOM 2124 C C . THR A 1 274 ? 10.040 5.772 -20.581 1.00 93.62 274 THR A C 1
ATOM 2126 O O . THR A 1 274 ? 9.561 4.922 -21.336 1.00 93.62 274 THR A O 1
ATOM 2129 N N . MET A 1 275 ? 11.293 6.219 -20.709 1.00 91.19 275 MET A N 1
ATOM 2130 C CA . MET A 1 275 ? 12.283 5.639 -21.618 1.00 91.19 275 MET A CA 1
ATOM 2131 C C . MET A 1 275 ? 13.206 4.695 -20.844 1.00 91.19 275 MET A C 1
ATOM 2133 O O . MET A 1 275 ? 13.816 5.108 -19.862 1.00 91.19 275 MET A O 1
ATOM 2137 N N . ALA A 1 276 ? 13.361 3.457 -21.312 1.00 91.81 276 ALA A N 1
ATOM 2138 C CA . ALA A 1 276 ? 14.313 2.501 -20.742 1.00 91.81 276 ALA A CA 1
ATOM 2139 C C . ALA A 1 276 ? 14.923 1.607 -21.828 1.00 91.81 276 ALA A C 1
ATOM 2141 O O . ALA A 1 276 ? 14.367 1.471 -22.921 1.00 91.81 276 ALA A O 1
ATOM 2142 N N . PHE A 1 277 ? 16.065 0.981 -21.529 1.00 89.31 277 PHE A N 1
ATOM 2143 C CA . PHE A 1 277 ? 16.714 0.039 -22.442 1.00 89.31 277 PHE A CA 1
ATOM 2144 C C . PHE A 1 277 ? 15.880 -1.232 -22.632 1.00 89.31 277 PHE A C 1
ATOM 2146 O O . PHE A 1 277 ? 15.526 -1.926 -21.672 1.00 89.31 277 PHE A O 1
ATOM 2153 N N . GLU A 1 278 ? 15.594 -1.555 -23.891 1.00 87.75 278 GLU A N 1
ATOM 2154 C CA . GLU A 1 278 ? 14.854 -2.761 -24.280 1.00 87.75 278 GLU A CA 1
ATOM 2155 C C . GLU A 1 278 ? 15.750 -3.769 -24.986 1.00 87.75 278 GLU A C 1
ATOM 2157 O O . GLU A 1 278 ? 15.724 -4.955 -24.663 1.00 87.75 278 GLU A O 1
ATOM 2162 N N . LYS A 1 279 ? 16.569 -3.293 -25.926 1.00 84.75 279 LYS A N 1
ATOM 2163 C CA . LYS A 1 279 ? 17.481 -4.126 -26.707 1.00 84.75 279 LYS A CA 1
ATOM 2164 C C . LYS A 1 279 ? 18.915 -3.653 -26.526 1.00 84.75 279 LYS A C 1
ATOM 2166 O O . LYS A 1 279 ? 19.183 -2.454 -26.556 1.00 84.75 279 LYS A O 1
ATOM 2171 N N . ILE A 1 280 ? 19.821 -4.606 -26.331 1.00 83.31 280 ILE A N 1
ATOM 2172 C CA . ILE A 1 280 ? 21.259 -4.374 -26.195 1.00 83.31 280 ILE A CA 1
ATOM 2173 C C . ILE A 1 280 ? 21.950 -5.231 -27.253 1.00 83.31 280 ILE A C 1
ATOM 2175 O O . ILE A 1 280 ? 21.923 -6.457 -27.172 1.00 83.31 280 ILE A O 1
ATOM 2179 N N . TYR A 1 281 ? 22.551 -4.581 -28.243 1.00 82.50 281 TYR A N 1
ATOM 2180 C CA . TYR A 1 281 ? 23.340 -5.215 -29.292 1.00 82.50 281 TYR A CA 1
ATOM 2181 C C . TYR A 1 281 ? 24.792 -5.244 -28.841 1.00 82.50 281 TYR A C 1
ATOM 2183 O O . TYR A 1 281 ? 25.446 -4.206 -28.769 1.00 82.50 281 TYR A O 1
ATOM 2191 N N . LEU A 1 282 ? 25.269 -6.426 -28.469 1.00 80.56 282 LEU A N 1
ATOM 2192 C CA . LEU A 1 282 ? 26.604 -6.632 -27.923 1.00 80.56 282 LEU A CA 1
ATOM 2193 C C . LEU A 1 282 ? 27.562 -7.037 -29.046 1.00 80.56 282 LEU A C 1
ATOM 2195 O O . LEU A 1 282 ? 27.416 -8.112 -29.622 1.00 80.56 282 LEU A O 1
ATOM 2199 N N . TYR A 1 283 ? 28.548 -6.194 -29.330 1.00 82.62 283 TYR A N 1
ATOM 2200 C CA . TYR A 1 283 ? 29.571 -6.450 -30.347 1.00 82.62 283 TYR A CA 1
ATOM 2201 C C . TYR A 1 283 ? 30.764 -7.200 -29.777 1.00 82.62 283 TYR A C 1
ATOM 2203 O O . TYR A 1 283 ? 31.346 -8.068 -30.427 1.00 82.62 283 TYR A O 1
ATOM 2211 N N . GLN A 1 284 ? 31.120 -6.875 -28.536 1.00 80.12 284 GLN A N 1
ATOM 2212 C CA . GLN A 1 284 ? 32.246 -7.479 -27.855 1.00 80.12 284 GLN A CA 1
ATOM 2213 C C . GLN A 1 284 ? 32.023 -7.483 -26.345 1.00 80.12 284 GLN A C 1
ATOM 2215 O O . GLN A 1 284 ? 31.657 -6.469 -25.755 1.00 80.12 284 GLN A O 1
ATOM 2220 N N . ASN A 1 285 ? 32.298 -8.613 -25.697 1.00 81.88 285 ASN A N 1
ATOM 2221 C CA . ASN A 1 285 ? 32.298 -8.715 -24.240 1.00 81.88 285 ASN A CA 1
ATOM 2222 C C . ASN A 1 285 ? 33.317 -9.755 -23.785 1.00 81.88 285 ASN A C 1
ATOM 2224 O O . ASN A 1 285 ? 33.060 -10.956 -23.823 1.00 81.88 285 ASN A O 1
ATOM 2228 N N . THR A 1 286 ? 34.467 -9.283 -23.315 1.00 82.44 286 THR A N 1
ATOM 2229 C CA . THR A 1 286 ? 35.502 -10.135 -22.708 1.00 82.44 286 THR A CA 1
ATOM 2230 C C . THR A 1 286 ? 35.516 -10.031 -21.181 1.00 82.44 286 THR A C 1
ATOM 2232 O O . THR A 1 286 ? 36.471 -10.461 -20.527 1.00 82.44 286 THR A O 1
ATOM 2235 N N . SER A 1 287 ? 34.463 -9.449 -20.593 1.00 78.88 287 SER A N 1
ATOM 2236 C CA . SER A 1 287 ? 34.299 -9.340 -19.144 1.00 78.88 287 SER A CA 1
ATOM 2237 C C . SER A 1 287 ? 33.944 -10.684 -18.497 1.00 78.88 287 SER A C 1
ATOM 2239 O O . SER A 1 287 ? 33.648 -11.674 -19.162 1.00 78.88 287 SER A O 1
ATOM 2241 N N . VAL A 1 288 ? 33.965 -10.719 -17.163 1.00 79.44 288 VAL A N 1
ATOM 2242 C CA . VAL A 1 288 ? 33.540 -11.897 -16.384 1.00 79.44 288 VAL A CA 1
ATOM 2243 C C . VAL A 1 288 ? 32.007 -12.023 -16.332 1.00 79.44 288 VAL A C 1
ATOM 2245 O O . VAL A 1 288 ? 31.485 -13.086 -15.999 1.00 79.44 288 VAL A O 1
ATOM 2248 N N . ILE A 1 289 ? 31.270 -10.953 -16.650 1.00 74.44 289 ILE A N 1
ATOM 2249 C CA . ILE A 1 289 ? 29.808 -10.935 -16.566 1.00 74.44 289 ILE A CA 1
ATOM 2250 C C . ILE A 1 289 ? 29.229 -11.705 -17.751 1.00 74.44 289 ILE A C 1
ATOM 2252 O O . ILE A 1 289 ? 29.372 -11.309 -18.910 1.00 74.44 289 ILE A O 1
ATOM 2256 N N . GLN A 1 290 ? 28.541 -12.802 -17.437 1.00 69.88 290 GLN A N 1
ATOM 2257 C CA . GLN A 1 290 ? 27.775 -13.564 -18.413 1.00 69.88 290 GLN A CA 1
ATOM 2258 C C . GLN A 1 290 ? 26.485 -12.817 -18.754 1.00 69.88 290 GLN A C 1
ATOM 2260 O O . GLN A 1 290 ? 25.702 -12.474 -17.869 1.00 69.88 290 GLN A O 1
ATOM 2265 N N . VAL A 1 291 ? 26.251 -12.598 -20.046 1.00 66.44 291 VAL A N 1
ATOM 2266 C CA . VAL A 1 291 ? 24.986 -12.059 -20.551 1.00 66.44 291 VAL A CA 1
ATOM 2267 C C . VAL A 1 291 ? 24.056 -13.240 -20.812 1.00 66.44 291 VAL A C 1
ATOM 2269 O O . VAL A 1 291 ? 24.286 -14.037 -21.720 1.00 66.44 291 VAL A O 1
ATOM 2272 N N . ILE A 1 292 ? 23.033 -13.396 -19.970 1.00 59.22 292 ILE A N 1
ATOM 2273 C CA . ILE A 1 292 ? 22.043 -14.471 -20.095 1.00 59.22 292 ILE A CA 1
ATOM 2274 C C . ILE A 1 292 ? 20.987 -14.013 -21.099 1.00 59.22 292 ILE A C 1
ATOM 2276 O O . ILE A 1 292 ? 20.082 -13.259 -20.754 1.00 59.22 292 ILE A O 1
ATOM 2280 N N . GLY A 1 293 ? 21.125 -14.449 -22.348 1.00 55.00 293 GLY A N 1
ATOM 2281 C CA . GLY A 1 293 ? 20.182 -14.083 -23.403 1.00 55.00 293 GLY A CA 1
ATOM 2282 C C . GLY A 1 293 ? 20.515 -14.634 -24.781 1.00 55.00 293 GLY A C 1
ATOM 2283 O O . GLY A 1 293 ? 20.200 -13.980 -25.763 1.00 55.00 293 GLY A O 1
ATOM 2284 N N . ILE A 1 294 ? 21.185 -15.787 -24.882 1.00 46.38 294 ILE A N 1
ATOM 2285 C CA . ILE A 1 294 ? 21.555 -16.355 -26.183 1.00 46.38 294 ILE A CA 1
ATOM 2286 C C . ILE A 1 294 ? 21.313 -17.873 -26.150 1.00 46.38 294 ILE A C 1
ATOM 2288 O O . ILE A 1 294 ? 21.553 -18.544 -25.144 1.00 46.38 294 ILE A O 1
ATOM 2292 N N . ASN A 1 295 ? 20.779 -18.404 -27.245 1.00 49.25 295 ASN A N 1
ATOM 2293 C CA . ASN A 1 295 ? 20.622 -19.839 -27.487 1.00 49.25 295 ASN A CA 1
ATOM 2294 C C . ASN A 1 295 ? 21.996 -20.546 -27.590 1.00 49.25 295 ASN A C 1
ATOM 2296 O O . ASN A 1 295 ? 23.049 -19.922 -27.526 1.00 49.25 295 ASN A O 1
ATOM 2300 N N . GLU A 1 296 ? 22.000 -21.865 -27.780 1.00 43.09 296 GLU A N 1
ATOM 2301 C CA . GLU A 1 296 ? 23.192 -22.736 -27.852 1.00 43.09 296 GLU A CA 1
ATOM 2302 C C . GLU A 1 296 ? 24.249 -22.370 -28.929 1.00 43.09 296 GLU A C 1
ATOM 2304 O O . GLU A 1 296 ? 25.322 -22.968 -28.947 1.00 43.09 296 GLU A O 1
ATOM 2309 N N . HIS A 1 297 ? 23.987 -21.367 -29.782 1.00 46.41 297 HIS A N 1
ATOM 2310 C CA . HIS A 1 297 ? 24.917 -20.812 -30.780 1.00 46.41 297 HIS A CA 1
ATOM 2311 C C . HIS A 1 297 ? 25.240 -19.320 -30.585 1.00 46.41 297 HIS A C 1
ATOM 2313 O O . HIS A 1 297 ? 25.984 -18.757 -31.382 1.00 46.41 297 HIS A O 1
ATOM 2319 N N . GLY A 1 298 ? 24.761 -18.676 -29.518 1.00 44.44 298 GLY A N 1
ATOM 2320 C CA . GLY A 1 298 ? 25.379 -17.426 -29.084 1.00 44.44 298 GLY A CA 1
ATOM 2321 C C . GLY A 1 298 ? 24.874 -16.116 -29.690 1.00 44.44 298 GLY A C 1
ATOM 2322 O O . GLY A 1 298 ? 25.532 -15.110 -29.456 1.00 44.44 298 GLY A O 1
ATOM 2323 N N . VAL A 1 299 ? 23.777 -16.076 -30.459 1.00 41.75 299 VAL A N 1
ATOM 2324 C CA . VAL A 1 299 ? 23.387 -14.867 -31.220 1.00 41.75 299 VAL A CA 1
ATOM 2325 C C . VAL A 1 299 ? 21.904 -14.528 -31.019 1.00 41.75 299 VAL A C 1
ATOM 2327 O O . VAL A 1 299 ? 21.043 -15.342 -31.347 1.00 41.75 299 VAL A O 1
ATOM 2330 N N . ASP A 1 300 ? 21.604 -13.321 -30.516 1.00 49.88 300 ASP A N 1
ATOM 2331 C CA . ASP A 1 300 ? 20.248 -12.723 -30.507 1.00 49.88 300 ASP A CA 1
ATOM 2332 C C . ASP A 1 300 ? 20.164 -11.447 -31.369 1.00 49.88 300 ASP A C 1
ATOM 2334 O O . ASP A 1 300 ? 19.494 -10.493 -30.994 1.00 49.88 300 ASP A O 1
ATOM 2338 N N . CYS A 1 301 ? 20.892 -11.413 -32.494 1.00 51.69 301 CYS A N 1
ATOM 2339 C CA . CYS A 1 301 ? 20.630 -10.656 -33.734 1.00 51.69 301 CYS A CA 1
ATOM 2340 C C . CYS A 1 301 ? 21.868 -10.776 -34.642 1.00 51.69 301 CYS A C 1
ATOM 2342 O O . CYS A 1 301 ? 22.954 -10.373 -34.242 1.00 51.69 301 CYS A O 1
ATOM 2344 N N . GLU A 1 302 ? 21.727 -11.305 -35.860 1.00 56.50 302 GLU A N 1
ATOM 2345 C CA . GLU A 1 302 ? 22.820 -11.285 -36.854 1.00 56.50 302 GLU A CA 1
ATOM 2346 C C . GLU A 1 302 ? 23.046 -9.871 -37.433 1.00 56.50 302 GLU A C 1
ATOM 2348 O O . GLU A 1 302 ? 24.064 -9.629 -38.073 1.00 56.50 302 GLU A O 1
ATOM 2353 N N . GLU A 1 303 ? 22.141 -8.911 -37.184 1.00 66.50 303 GLU A N 1
ATOM 2354 C CA . GLU A 1 303 ? 22.301 -7.529 -37.647 1.00 66.50 303 GLU A CA 1
ATOM 2355 C C . GLU A 1 303 ? 21.546 -6.531 -36.745 1.00 66.50 303 GLU A C 1
ATOM 2357 O O . GLU A 1 303 ? 20.367 -6.727 -36.439 1.00 66.50 303 GLU A O 1
ATOM 2362 N N . GLU A 1 304 ? 22.221 -5.460 -36.305 1.00 76.69 304 GLU A N 1
ATOM 2363 C CA . GLU A 1 304 ? 21.573 -4.322 -35.638 1.00 76.69 304 GLU A CA 1
ATOM 2364 C C . GLU A 1 304 ? 20.683 -3.590 -36.665 1.00 76.69 304 GLU A C 1
ATOM 2366 O O . GLU A 1 304 ? 21.188 -3.125 -37.692 1.00 76.69 304 GLU A O 1
ATOM 2371 N N . PRO A 1 305 ? 19.365 -3.451 -36.429 1.00 77.38 305 PRO A N 1
ATOM 2372 C CA . PRO A 1 305 ? 18.502 -2.697 -37.325 1.00 77.38 305 PRO A CA 1
ATOM 2373 C C . PRO A 1 305 ? 18.842 -1.205 -37.266 1.00 77.38 305 PRO A C 1
ATOM 2375 O O . PRO A 1 305 ? 19.183 -0.672 -36.209 1.00 77.38 305 PRO A O 1
ATOM 2378 N N . GLN A 1 306 ? 18.669 -0.501 -38.389 1.00 77.12 306 GLN A N 1
ATOM 2379 C CA . GLN A 1 306 ? 18.807 0.956 -38.402 1.00 77.12 306 GLN A CA 1
ATOM 2380 C C . GLN A 1 306 ? 17.824 1.587 -37.401 1.00 77.12 306 GLN A C 1
ATOM 2382 O O . GLN A 1 306 ? 16.620 1.322 -37.488 1.00 77.12 306 GLN A O 1
ATOM 2387 N N . PRO A 1 307 ? 18.304 2.403 -36.448 1.00 73.38 307 PRO A N 1
ATOM 2388 C CA . PRO A 1 307 ? 17.443 2.983 -35.433 1.00 73.38 307 PRO A CA 1
ATOM 2389 C C . PRO A 1 307 ? 16.508 4.023 -36.047 1.00 73.38 307 PRO A C 1
ATOM 2391 O O . PRO A 1 307 ? 16.927 4.858 -36.846 1.00 73.38 307 PRO A O 1
ATOM 2394 N N . ASP A 1 308 ? 15.241 3.988 -35.640 1.00 79.25 308 ASP A N 1
ATOM 2395 C CA . ASP A 1 308 ? 14.255 5.012 -35.978 1.00 79.25 308 ASP A CA 1
ATOM 2396 C C . ASP A 1 308 ? 14.400 6.201 -35.006 1.00 79.25 308 ASP A C 1
ATOM 2398 O O . ASP A 1 308 ? 14.043 6.057 -33.830 1.00 79.25 308 ASP A O 1
ATOM 2402 N N . PRO A 1 309 ? 14.873 7.383 -35.458 1.00 74.88 309 PRO A N 1
ATOM 2403 C CA . PRO A 1 309 ? 15.099 8.536 -34.583 1.00 74.88 309 PRO A CA 1
ATOM 2404 C C . PRO A 1 309 ? 13.821 9.092 -33.945 1.00 74.88 309 PRO A C 1
ATOM 2406 O O . PRO A 1 309 ? 13.900 9.869 -33.000 1.00 74.88 309 PRO A O 1
ATOM 2409 N N . SER A 1 310 ? 12.641 8.731 -34.463 1.00 77.31 310 SER A N 1
ATOM 2410 C CA . SER A 1 310 ? 11.360 9.176 -33.908 1.00 77.31 310 SER A CA 1
ATOM 2411 C C . SER A 1 310 ? 10.876 8.325 -32.730 1.00 77.31 310 SER A C 1
ATOM 2413 O O . SER A 1 310 ? 9.992 8.754 -31.988 1.00 77.31 310 SER A O 1
ATOM 2415 N N . ARG A 1 311 ? 11.437 7.121 -32.550 1.00 79.06 311 ARG A N 1
ATOM 2416 C CA . ARG A 1 311 ? 10.964 6.131 -31.566 1.00 79.06 311 ARG A CA 1
ATOM 2417 C C . ARG A 1 311 ? 12.043 5.649 -30.605 1.00 79.06 311 ARG A C 1
ATOM 2419 O O . ARG A 1 311 ? 11.706 5.252 -29.490 1.00 79.06 311 ARG A O 1
ATOM 2426 N N . ASN A 1 312 ? 13.302 5.682 -31.033 1.00 81.31 312 ASN A N 1
ATOM 2427 C CA . ASN A 1 312 ? 14.412 5.076 -30.316 1.00 81.31 312 ASN A CA 1
ATOM 2428 C C . ASN A 1 312 ? 15.486 6.119 -30.001 1.00 81.31 312 ASN A C 1
ATOM 2430 O O . ASN A 1 312 ? 15.842 6.937 -30.849 1.00 81.31 312 ASN A O 1
ATOM 2434 N N . LEU A 1 313 ? 16.062 6.019 -28.805 1.00 84.38 313 LEU A N 1
ATOM 2435 C CA . LEU A 1 313 ? 17.323 6.676 -28.466 1.00 84.38 313 LEU A CA 1
ATOM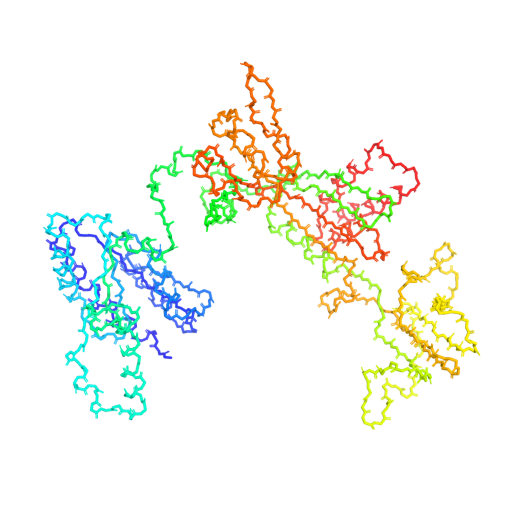 2436 C C . LEU A 1 313 ? 18.393 5.590 -28.375 1.00 84.38 313 LEU A C 1
ATOM 2438 O O . LEU A 1 313 ? 18.221 4.619 -27.637 1.00 84.38 313 LEU A O 1
ATOM 2442 N N . VAL A 1 314 ? 19.478 5.728 -29.135 1.00 83.25 314 VAL A N 1
ATOM 2443 C CA . VAL A 1 314 ? 20.575 4.753 -29.128 1.00 83.25 314 VAL A CA 1
ATOM 2444 C C . VAL A 1 314 ? 21.742 5.298 -28.336 1.00 83.25 314 VAL A C 1
ATOM 2446 O O . VAL A 1 314 ? 22.139 6.445 -28.499 1.00 83.25 314 VAL A O 1
ATOM 2449 N N . PHE A 1 315 ? 22.292 4.442 -27.495 1.00 82.06 315 PHE A N 1
ATOM 2450 C CA . PHE A 1 315 ? 23.279 4.752 -26.484 1.00 82.06 315 PHE A CA 1
ATOM 2451 C C . PHE A 1 315 ? 24.462 3.793 -26.649 1.00 82.06 315 PHE A C 1
ATOM 2453 O O . PHE A 1 315 ? 24.273 2.579 -26.603 1.00 82.06 315 PHE A O 1
ATOM 2460 N N . ASN A 1 316 ? 25.672 4.311 -26.869 1.00 82.00 316 ASN A N 1
ATOM 2461 C CA . ASN A 1 316 ? 26.852 3.472 -27.102 1.00 82.00 316 ASN A CA 1
ATOM 2462 C C . ASN A 1 316 ? 27.659 3.248 -25.815 1.00 82.00 316 ASN A C 1
ATOM 2464 O O . ASN A 1 316 ? 27.926 4.186 -25.067 1.00 82.00 316 ASN A O 1
ATOM 2468 N N . ILE A 1 317 ? 28.072 2.004 -25.586 1.00 79.00 317 ILE A N 1
ATOM 2469 C CA . ILE A 1 317 ? 29.036 1.611 -24.560 1.00 79.00 317 ILE A CA 1
ATOM 2470 C C . ILE A 1 317 ? 30.270 1.099 -25.296 1.00 79.00 317 ILE A C 1
ATOM 2472 O O . ILE A 1 317 ? 30.185 0.084 -25.978 1.00 79.00 317 ILE A O 1
ATOM 2476 N N . ASN A 1 318 ? 31.412 1.767 -25.142 1.00 80.44 318 ASN A N 1
ATOM 2477 C CA . ASN A 1 318 ? 32.692 1.311 -25.683 1.00 80.44 318 ASN A CA 1
ATOM 2478 C C . ASN A 1 318 ? 33.799 1.538 -24.648 1.00 80.44 318 ASN A C 1
ATOM 2480 O O . ASN A 1 318 ? 34.227 2.669 -24.402 1.00 80.44 318 ASN A O 1
ATOM 2484 N N . ILE A 1 319 ? 34.211 0.460 -23.978 1.00 77.69 319 ILE A N 1
ATOM 2485 C CA . ILE A 1 319 ? 35.148 0.510 -22.855 1.00 77.69 319 ILE A CA 1
ATOM 2486 C C . ILE A 1 319 ? 36.225 -0.547 -23.039 1.00 77.69 319 ILE A C 1
ATOM 2488 O O . ILE A 1 319 ? 35.928 -1.734 -23.150 1.00 77.69 319 ILE A O 1
ATOM 2492 N N . ILE A 1 320 ? 37.480 -0.108 -22.955 1.00 80.81 320 ILE A N 1
ATOM 2493 C CA . ILE A 1 320 ? 38.671 -0.956 -22.919 1.00 80.81 320 ILE A CA 1
ATOM 2494 C C . ILE A 1 320 ? 39.438 -0.643 -21.629 1.00 80.81 320 ILE A C 1
ATOM 2496 O O . ILE A 1 320 ? 39.664 0.525 -21.281 1.00 80.81 320 ILE A O 1
ATOM 2500 N N . CYS A 1 321 ? 39.789 -1.687 -20.878 1.00 76.88 321 CYS A N 1
ATOM 2501 C CA . CYS A 1 321 ? 40.570 -1.576 -19.651 1.00 76.88 321 CYS A CA 1
ATOM 2502 C C . CYS A 1 321 ? 42.052 -1.851 -19.951 1.00 76.88 321 CYS A C 1
ATOM 2504 O O . CYS A 1 321 ? 42.444 -3.007 -20.061 1.00 76.88 321 CYS A O 1
ATOM 2506 N N . ASP A 1 322 ? 42.884 -0.809 -20.043 1.00 69.25 322 ASP A N 1
ATOM 2507 C CA . ASP A 1 322 ? 44.291 -0.949 -20.466 1.00 69.25 322 ASP A CA 1
ATOM 2508 C C . ASP A 1 322 ? 45.314 -1.022 -19.313 1.00 69.25 322 ASP A C 1
ATOM 2510 O O . ASP A 1 322 ? 46.409 -1.550 -19.499 1.00 69.25 322 ASP A O 1
ATOM 2514 N N . LEU A 1 323 ? 44.998 -0.518 -18.110 1.00 61.41 323 LEU A N 1
ATOM 2515 C CA . LEU A 1 323 ? 45.964 -0.386 -17.004 1.00 61.41 323 LEU A CA 1
ATOM 2516 C C . LEU A 1 323 ? 45.368 -0.764 -15.640 1.00 61.41 323 LEU A C 1
ATOM 2518 O O . LEU A 1 323 ? 44.192 -0.520 -15.372 1.00 61.41 323 LEU A O 1
ATOM 2522 N N . ILE A 1 324 ? 46.209 -1.325 -14.762 1.00 55.16 324 ILE A N 1
ATOM 2523 C CA . ILE A 1 324 ? 45.941 -1.429 -13.320 1.00 55.16 324 ILE A CA 1
ATOM 2524 C C . ILE A 1 324 ? 46.157 -0.029 -12.741 1.00 55.16 324 ILE A C 1
ATOM 2526 O O . ILE A 1 324 ? 47.291 0.366 -12.486 1.00 55.16 324 ILE A O 1
ATOM 2530 N N . LEU A 1 325 ? 45.086 0.743 -12.592 1.00 48.56 325 LEU A N 1
ATOM 2531 C CA . LEU A 1 325 ? 45.072 1.881 -11.675 1.00 48.56 325 LEU A CA 1
ATOM 2532 C C . LEU A 1 325 ? 44.631 1.368 -10.298 1.00 48.56 325 LEU A C 1
ATOM 2534 O O . LEU A 1 325 ? 43.860 0.409 -10.231 1.00 48.56 325 LEU A O 1
ATOM 2538 N N . ASP A 1 326 ? 45.191 1.961 -9.240 1.00 40.97 326 ASP A N 1
ATOM 2539 C CA . ASP A 1 326 ? 45.070 1.560 -7.830 1.00 40.97 326 ASP A CA 1
ATOM 2540 C C . ASP A 1 326 ? 43.652 1.120 -7.417 1.00 40.97 326 ASP A C 1
ATOM 2542 O O . ASP A 1 326 ? 42.660 1.572 -7.986 1.00 40.97 326 ASP A O 1
ATOM 2546 N N . GLU A 1 327 ? 43.572 0.255 -6.393 1.00 43.97 327 GLU A N 1
ATOM 2547 C CA . GLU A 1 327 ? 42.411 -0.532 -5.909 1.00 43.97 327 GLU A CA 1
ATOM 2548 C C . GLU A 1 327 ? 41.046 0.187 -5.767 1.00 43.97 327 GLU A C 1
ATOM 2550 O O . GLU A 1 327 ? 40.035 -0.479 -5.548 1.00 43.97 327 GLU A O 1
ATOM 2555 N N . TYR A 1 328 ? 40.975 1.508 -5.944 1.00 42.91 328 TYR A N 1
ATOM 2556 C CA . TYR A 1 328 ? 39.768 2.333 -5.831 1.00 42.91 328 TYR A CA 1
ATOM 2557 C C . TYR A 1 328 ? 39.375 3.107 -7.105 1.00 42.91 328 TYR A C 1
ATOM 2559 O O . TYR A 1 328 ? 38.330 3.752 -7.121 1.00 42.91 328 TYR A O 1
ATOM 2567 N N . SER A 1 329 ? 40.154 3.044 -8.189 1.00 39.59 329 SER A N 1
ATOM 2568 C CA . SER A 1 329 ? 39.995 3.940 -9.350 1.00 39.59 329 SER A CA 1
ATOM 2569 C C . SER A 1 329 ? 39.526 3.229 -10.621 1.00 39.59 329 SER A C 1
ATOM 2571 O O . SER A 1 329 ? 40.031 3.488 -11.711 1.00 39.59 329 SER A O 1
ATOM 2573 N N . LEU A 1 330 ? 38.535 2.342 -10.504 1.00 38.62 330 LEU A N 1
ATOM 2574 C CA . LEU A 1 330 ? 37.868 1.726 -11.658 1.00 38.62 330 LEU A CA 1
ATOM 2575 C C . LEU A 1 330 ? 36.414 2.203 -11.769 1.00 38.62 330 LEU A C 1
ATOM 2577 O O . LEU A 1 330 ? 35.485 1.414 -11.878 1.00 38.62 330 LEU A O 1
ATOM 2581 N N . PHE A 1 331 ? 36.241 3.523 -11.749 1.00 44.44 331 PHE A N 1
ATOM 2582 C CA . PHE A 1 331 ? 35.021 4.200 -12.181 1.00 44.44 331 PHE A CA 1
ATOM 2583 C C . PHE A 1 331 ? 35.339 4.971 -13.461 1.00 44.44 331 PHE A C 1
ATOM 2585 O O . PHE A 1 331 ? 35.378 6.197 -13.482 1.00 44.44 331 PHE A O 1
ATOM 2592 N N . LYS A 1 332 ? 35.621 4.256 -14.557 1.00 41.28 332 LYS A N 1
ATOM 2593 C CA . LYS A 1 332 ? 35.421 4.876 -15.868 1.00 41.28 332 LYS A CA 1
ATOM 2594 C C . LYS A 1 332 ? 33.908 4.907 -16.048 1.00 41.28 332 LYS A C 1
ATOM 2596 O O . LYS A 1 332 ? 33.315 3.872 -16.349 1.00 41.28 332 LYS A O 1
ATOM 2601 N N . GLN A 1 333 ? 33.305 6.064 -15.758 1.00 43.88 333 GLN A N 1
ATOM 2602 C CA . GLN A 1 333 ? 31.941 6.398 -16.159 1.00 43.88 333 GLN A CA 1
ATOM 2603 C C . GLN A 1 333 ? 31.731 5.839 -17.563 1.00 43.88 333 GLN A C 1
ATOM 2605 O O . GLN A 1 333 ? 32.486 6.160 -18.485 1.00 43.88 333 GLN A O 1
ATOM 2610 N N . CYS A 1 334 ? 30.762 4.937 -17.702 1.00 45.00 334 CYS A N 1
ATOM 2611 C CA . CYS A 1 334 ? 30.284 4.541 -19.012 1.00 45.00 334 CYS A CA 1
ATOM 2612 C C . CYS A 1 334 ? 29.744 5.831 -19.634 1.00 45.00 334 CYS A C 1
ATOM 2614 O O . CYS A 1 334 ? 28.665 6.282 -19.264 1.00 45.00 334 CYS A O 1
ATOM 2616 N N . LEU A 1 335 ? 30.527 6.486 -20.493 1.00 45.62 335 LEU A N 1
ATOM 2617 C CA . LEU A 1 335 ? 30.078 7.643 -21.260 1.00 45.62 335 LEU A CA 1
ATOM 2618 C C . LEU A 1 335 ? 29.113 7.110 -22.303 1.00 45.62 335 LEU A C 1
ATOM 2620 O O . LEU A 1 335 ? 29.486 6.813 -23.435 1.00 45.62 335 LEU A O 1
ATOM 2624 N N . ILE A 1 336 ? 27.873 6.924 -21.867 1.00 50.12 336 ILE A N 1
ATOM 2625 C CA . ILE A 1 336 ? 26.797 6.503 -22.730 1.00 50.12 336 ILE A CA 1
ATOM 2626 C C . ILE A 1 336 ? 26.411 7.722 -23.568 1.00 50.12 336 ILE A C 1
ATOM 2628 O O . ILE A 1 336 ? 25.574 8.528 -23.171 1.00 50.12 336 ILE A O 1
ATOM 2632 N N . CYS A 1 337 ? 27.097 7.909 -24.695 1.00 46.41 337 CYS A N 1
ATOM 2633 C CA . CYS A 1 337 ? 26.819 9.018 -25.597 1.00 46.41 337 CYS A CA 1
ATOM 2634 C C . CYS A 1 337 ? 25.605 8.656 -26.463 1.00 46.41 337 CYS A C 1
ATOM 2636 O O . CYS A 1 337 ? 25.631 7.607 -27.122 1.00 46.41 337 CYS A O 1
ATOM 2638 N N . PRO A 1 338 ? 24.542 9.477 -26.476 1.00 51.25 338 PRO A N 1
ATOM 2639 C CA . PRO A 1 338 ? 23.426 9.260 -27.379 1.00 51.25 338 PRO A CA 1
ATOM 2640 C C . PRO A 1 338 ? 23.870 9.491 -28.831 1.00 51.25 338 PRO A C 1
ATOM 2642 O O . PRO A 1 338 ? 24.429 10.534 -29.166 1.00 51.25 338 PRO A O 1
ATOM 2645 N N . ILE A 1 339 ? 23.597 8.536 -29.718 1.00 52.88 339 ILE A N 1
ATOM 2646 C CA . ILE A 1 339 ? 23.807 8.675 -31.165 1.00 52.88 339 ILE A CA 1
ATOM 2647 C C . ILE A 1 339 ? 22.556 9.349 -31.743 1.00 52.88 339 ILE A C 1
ATOM 2649 O O . ILE A 1 339 ? 21.690 8.694 -32.322 1.00 52.88 339 ILE A O 1
ATOM 2653 N N . ILE A 1 340 ? 22.396 10.654 -31.523 1.00 55.78 340 ILE A N 1
ATOM 2654 C CA . ILE A 1 340 ? 21.258 11.413 -32.061 1.00 55.78 340 ILE A CA 1
ATOM 2655 C C . ILE A 1 340 ? 21.768 12.686 -32.730 1.00 55.78 340 ILE A C 1
ATOM 2657 O O . ILE A 1 340 ? 22.784 13.248 -32.331 1.00 55.78 340 ILE A O 1
ATOM 2661 N N . LYS A 1 341 ? 21.049 13.157 -33.756 1.00 52.19 341 LYS A N 1
ATOM 2662 C CA . LYS A 1 341 ? 21.246 14.495 -34.325 1.00 52.19 341 LYS A CA 1
ATOM 2663 C C . LYS A 1 341 ? 21.007 15.539 -33.226 1.00 52.19 341 LYS A C 1
ATOM 2665 O O . LYS A 1 341 ? 19.867 15.760 -32.826 1.00 52.19 341 LYS A O 1
ATOM 2670 N N . GLU A 1 342 ? 22.090 16.160 -32.767 1.00 53.09 342 GLU A N 1
ATOM 2671 C CA . GLU A 1 342 ? 22.167 17.101 -31.634 1.00 53.09 342 GLU A CA 1
ATOM 2672 C C . GLU A 1 342 ? 21.177 18.285 -31.714 1.00 53.09 342 GLU A C 1
ATOM 2674 O O . GLU A 1 342 ? 20.835 18.879 -30.694 1.00 53.09 342 GLU A O 1
ATOM 2679 N N . GLU A 1 343 ? 20.645 18.601 -32.899 1.00 58.69 343 GLU A N 1
ATOM 2680 C CA . GLU A 1 343 ? 19.791 19.774 -33.133 1.00 58.69 343 GLU A CA 1
ATOM 2681 C C . GLU A 1 343 ? 18.450 19.761 -32.371 1.00 58.69 343 GLU A C 1
ATOM 2683 O O . GLU A 1 343 ? 17.951 20.831 -32.027 1.00 58.69 343 GLU A O 1
ATOM 2688 N N . GLN A 1 344 ? 17.856 18.593 -32.078 1.00 65.81 344 GLN A N 1
ATOM 2689 C CA . GLN A 1 344 ? 16.549 18.516 -31.390 1.00 65.81 344 GLN A CA 1
ATOM 2690 C C . GLN A 1 344 ? 16.627 18.676 -29.866 1.00 65.81 344 GLN A C 1
ATOM 2692 O O . GLN A 1 344 ? 15.650 19.107 -29.256 1.00 65.81 344 GLN A O 1
ATOM 2697 N N . PHE A 1 345 ? 17.767 18.345 -29.255 1.00 70.00 345 PHE A N 1
ATOM 2698 C CA . PHE A 1 345 ? 17.935 18.313 -27.795 1.00 70.00 345 PHE A CA 1
ATOM 2699 C C . PHE A 1 345 ? 18.841 19.435 -27.261 1.00 70.00 345 PHE A C 1
ATOM 2701 O O . PHE A 1 345 ? 19.113 19.470 -26.067 1.00 70.00 345 PHE A O 1
ATOM 2708 N N . ALA A 1 346 ? 19.264 20.359 -28.135 1.00 66.88 346 ALA A N 1
ATOM 2709 C CA . ALA A 1 346 ? 20.025 21.596 -27.903 1.00 66.88 346 ALA A CA 1
ATOM 2710 C C . ALA A 1 346 ? 20.628 21.808 -26.494 1.00 66.88 346 ALA A C 1
ATOM 2712 O O . ALA A 1 346 ? 21.839 21.692 -26.329 1.00 66.88 346 ALA A O 1
ATOM 2713 N N . ASN A 1 347 ? 19.800 22.160 -25.500 1.00 70.50 347 ASN A N 1
ATOM 2714 C CA . ASN A 1 347 ? 20.235 22.599 -24.167 1.00 70.50 347 ASN A CA 1
ATOM 2715 C C . ASN A 1 347 ? 20.215 21.501 -23.083 1.00 70.50 347 ASN A C 1
ATOM 2717 O O . ASN A 1 347 ? 20.734 21.741 -21.996 1.00 70.50 347 ASN A O 1
ATOM 2721 N N . ASP A 1 348 ? 19.612 20.338 -23.343 1.00 73.12 348 ASP A N 1
ATOM 2722 C CA . ASP A 1 348 ? 19.497 19.234 -22.378 1.00 73.12 348 ASP A CA 1
ATOM 2723 C C . ASP A 1 348 ? 19.590 17.877 -23.104 1.00 73.12 348 ASP A C 1
ATOM 2725 O O . ASP A 1 348 ? 18.573 17.279 -23.473 1.00 73.12 348 ASP A O 1
ATOM 2729 N N . PRO A 1 349 ? 20.816 17.407 -23.405 1.00 77.56 349 PRO A N 1
ATOM 2730 C CA . PRO A 1 349 ? 21.013 16.178 -24.158 1.00 77.56 349 PRO A CA 1
ATOM 2731 C C . PRO A 1 349 ? 20.593 14.944 -23.338 1.00 77.56 349 PRO A C 1
ATOM 2733 O O . PRO A 1 349 ? 20.807 14.912 -22.119 1.00 77.56 349 PRO A O 1
ATOM 2736 N N . PRO A 1 350 ? 20.068 13.886 -23.992 1.00 81.38 350 PRO A N 1
ATOM 2737 C CA . PRO A 1 350 ? 19.741 12.635 -23.319 1.00 81.38 350 PRO A CA 1
ATOM 2738 C C . PRO A 1 350 ? 20.955 12.054 -22.593 1.00 81.38 350 PRO A C 1
ATOM 2740 O O . PRO A 1 350 ? 22.016 11.853 -23.181 1.00 81.38 350 PRO A O 1
ATOM 2743 N N . ARG A 1 351 ? 20.785 11.752 -21.309 1.00 81.69 351 ARG A N 1
ATOM 2744 C CA . ARG A 1 351 ? 21.820 11.168 -20.451 1.00 81.69 351 ARG A CA 1
ATOM 2745 C C . ARG A 1 351 ? 21.212 10.132 -19.517 1.00 81.69 351 ARG A C 1
ATOM 2747 O O . ARG A 1 351 ? 19.999 10.096 -19.323 1.00 81.69 351 ARG A O 1
ATOM 2754 N N . ILE A 1 352 ? 22.067 9.314 -18.916 1.00 83.06 352 ILE A N 1
ATOM 2755 C CA . ILE A 1 352 ? 21.672 8.501 -17.765 1.00 83.06 352 ILE A CA 1
ATOM 2756 C C . ILE A 1 352 ? 21.475 9.428 -16.565 1.00 83.06 352 ILE A C 1
ATOM 2758 O O . ILE A 1 352 ? 22.224 10.388 -16.399 1.00 83.06 352 ILE A O 1
ATOM 2762 N N . VAL A 1 353 ? 20.449 9.150 -15.760 1.00 85.88 353 VAL A N 1
ATOM 2763 C CA . VAL A 1 353 ? 20.079 9.977 -14.603 1.00 85.88 353 VAL A CA 1
ATOM 2764 C C . VAL A 1 353 ? 21.199 10.004 -13.562 1.00 85.88 353 VAL A C 1
ATOM 2766 O O . VAL A 1 353 ? 21.636 11.078 -13.163 1.00 85.88 353 VAL A O 1
ATOM 2769 N N . PHE A 1 354 ? 21.675 8.823 -13.162 1.00 84.38 354 PHE A N 1
ATOM 2770 C CA . PHE A 1 354 ? 22.731 8.652 -12.168 1.00 84.38 354 PHE A CA 1
ATOM 2771 C C . PHE A 1 354 ? 24.022 8.201 -12.846 1.00 84.38 354 PHE A C 1
ATOM 2773 O O . PHE A 1 354 ? 24.030 7.248 -13.631 1.00 84.38 354 PHE A O 1
ATOM 2780 N N . ASP A 1 355 ? 25.116 8.887 -12.546 1.00 77.25 355 ASP A N 1
ATOM 2781 C CA . ASP A 1 355 ? 26.416 8.702 -13.185 1.00 77.25 355 ASP A CA 1
ATOM 2782 C C . ASP A 1 355 ? 27.341 7.728 -12.430 1.00 77.25 355 ASP A C 1
ATOM 2784 O O . ASP A 1 355 ? 28.422 7.388 -12.918 1.00 77.25 355 ASP A O 1
ATOM 2788 N N . ASP A 1 356 ? 26.898 7.238 -11.272 1.00 79.25 356 ASP A N 1
ATOM 2789 C CA . ASP A 1 356 ? 27.633 6.377 -10.345 1.00 79.25 356 ASP A CA 1
ATOM 2790 C C . ASP A 1 356 ? 27.134 4.917 -10.317 1.00 79.25 356 ASP A C 1
ATOM 2792 O O . ASP A 1 356 ? 27.652 4.087 -9.560 1.00 79.25 356 ASP A O 1
ATOM 2796 N N . ILE A 1 357 ? 26.174 4.556 -11.179 1.00 82.25 357 ILE A N 1
ATOM 2797 C CA . ILE A 1 357 ? 25.665 3.182 -11.273 1.00 82.25 357 ILE A CA 1
ATOM 2798 C C . ILE A 1 357 ? 26.757 2.254 -11.819 1.00 82.25 357 ILE A C 1
ATOM 2800 O O . ILE A 1 357 ? 27.146 2.302 -12.989 1.00 82.25 357 ILE A O 1
ATOM 2804 N N . LEU A 1 358 ? 27.220 1.334 -10.973 1.00 79.75 358 LEU A N 1
ATOM 2805 C CA . LEU A 1 358 ? 28.203 0.329 -11.358 1.00 79.75 358 LEU A CA 1
ATOM 2806 C C . LEU A 1 358 ? 27.568 -0.773 -12.222 1.00 79.75 358 LEU A C 1
ATOM 2808 O O . LEU A 1 358 ? 26.861 -1.641 -11.714 1.00 79.75 358 LEU A O 1
ATOM 2812 N N . VAL A 1 359 ? 27.902 -0.786 -13.514 1.00 78.69 359 VAL A N 1
ATOM 2813 C CA . VAL A 1 359 ? 27.428 -1.808 -14.468 1.00 78.69 359 VAL A CA 1
ATOM 2814 C C . VAL A 1 359 ? 28.327 -3.048 -14.480 1.00 78.69 359 VAL A C 1
ATOM 2816 O O . VAL A 1 359 ? 27.846 -4.173 -14.368 1.00 78.69 359 VAL A O 1
ATOM 2819 N N . ALA A 1 360 ? 29.644 -2.864 -14.616 1.00 76.75 360 ALA A N 1
ATOM 2820 C CA . ALA A 1 360 ? 30.595 -3.965 -14.743 1.00 76.75 360 ALA A CA 1
ATOM 2821 C C . ALA A 1 360 ? 31.956 -3.636 -14.121 1.00 76.75 360 ALA A C 1
ATOM 2823 O O . ALA A 1 360 ? 32.403 -2.491 -14.134 1.00 76.75 360 ALA A O 1
ATOM 2824 N N . LYS A 1 361 ? 32.645 -4.667 -13.614 1.00 79.12 361 LYS A N 1
ATOM 2825 C CA . LYS A 1 361 ? 34.043 -4.574 -13.166 1.00 79.12 361 LYS A CA 1
ATOM 2826 C C . LYS A 1 361 ? 34.943 -5.292 -14.163 1.00 79.12 361 LYS A C 1
ATOM 2828 O O . LYS A 1 361 ? 34.771 -6.489 -14.387 1.00 79.12 361 LYS A O 1
ATOM 2833 N N . LEU A 1 362 ? 35.912 -4.568 -14.716 1.00 77.00 362 LEU A N 1
ATOM 2834 C CA . LEU A 1 362 ? 36.868 -5.095 -15.688 1.00 77.00 362 LEU A CA 1
ATOM 2835 C C . LEU A 1 362 ? 38.255 -5.306 -15.067 1.00 77.00 362 LEU A C 1
ATOM 2837 O O . LEU A 1 362 ? 38.596 -4.780 -14.000 1.00 77.00 362 LEU A O 1
ATOM 2841 N N . ARG A 1 363 ? 39.054 -6.127 -15.742 1.00 79.38 363 ARG A N 1
ATOM 2842 C CA . ARG A 1 363 ? 40.491 -6.303 -15.528 1.00 79.38 363 ARG A CA 1
ATOM 2843 C C . ARG A 1 363 ? 41.251 -5.881 -16.786 1.00 79.38 363 ARG A C 1
ATOM 2845 O O . ARG A 1 363 ? 40.656 -5.876 -17.864 1.00 79.38 363 ARG A O 1
ATOM 2852 N N . PRO A 1 364 ? 42.546 -5.541 -16.667 1.00 81.69 364 PRO A N 1
ATOM 2853 C CA . PRO A 1 364 ? 43.358 -5.176 -17.820 1.00 81.69 364 PRO A CA 1
ATOM 2854 C C . PRO A 1 364 ? 43.261 -6.208 -18.951 1.00 81.69 364 PRO A C 1
ATOM 2856 O O . PRO A 1 364 ? 43.353 -7.410 -18.700 1.00 81.69 364 PRO A O 1
ATOM 2859 N N . GLY A 1 365 ? 43.056 -5.732 -20.176 1.00 80.50 365 GLY A N 1
ATOM 2860 C CA . GLY A 1 365 ? 42.817 -6.547 -21.369 1.00 80.50 365 GLY A CA 1
ATOM 2861 C C . GLY A 1 365 ? 41.350 -6.919 -21.615 1.00 80.50 365 GLY A C 1
ATOM 2862 O O . GLY A 1 365 ? 41.048 -7.497 -22.658 1.00 80.50 365 GLY A O 1
ATOM 2863 N N . GLN A 1 366 ? 40.429 -6.596 -20.699 1.00 81.75 366 GLN A N 1
ATOM 2864 C CA . GLN A 1 366 ? 38.994 -6.791 -20.915 1.00 81.75 366 GLN A CA 1
ATOM 2865 C C . GLN A 1 366 ? 38.338 -5.559 -21.544 1.00 81.75 366 GLN A C 1
ATOM 2867 O O . GLN A 1 366 ? 38.712 -4.420 -21.253 1.00 81.75 366 GLN A O 1
ATOM 2872 N N . GLN A 1 367 ? 37.327 -5.806 -22.372 1.00 81.12 367 GLN A N 1
ATOM 2873 C CA . GLN A 1 367 ? 36.580 -4.792 -23.102 1.00 81.12 367 GLN A CA 1
ATOM 2874 C C . GLN A 1 367 ? 35.093 -5.146 -23.211 1.00 81.12 367 GLN A C 1
ATOM 2876 O O . GLN A 1 367 ? 34.721 -6.326 -23.217 1.00 81.12 367 GLN A O 1
ATOM 2881 N N . ILE A 1 368 ? 34.260 -4.110 -23.296 1.00 80.00 368 ILE A N 1
ATOM 2882 C CA . ILE A 1 368 ? 32.820 -4.190 -23.556 1.00 80.00 368 ILE A CA 1
ATOM 2883 C C . ILE A 1 368 ? 32.480 -3.173 -24.647 1.00 80.00 368 ILE A C 1
ATOM 2885 O O . ILE A 1 368 ? 32.768 -1.986 -24.492 1.00 80.00 368 ILE A O 1
ATOM 2889 N N . GLU A 1 369 ? 31.838 -3.642 -25.713 1.00 83.50 369 GLU A N 1
ATOM 2890 C CA . GLU A 1 369 ? 31.302 -2.824 -26.798 1.00 83.50 369 GLU A CA 1
ATOM 2891 C C . GLU A 1 369 ? 29.843 -3.212 -27.064 1.00 83.50 369 GLU A C 1
ATOM 2893 O O . GLU A 1 369 ? 29.557 -4.369 -27.390 1.00 83.50 369 GLU A O 1
ATOM 2898 N N . ALA A 1 370 ? 28.917 -2.265 -26.905 1.00 81.00 370 ALA A N 1
ATOM 2899 C CA . ALA A 1 370 ? 27.489 -2.490 -27.096 1.00 81.00 370 ALA A CA 1
ATOM 2900 C C . ALA A 1 370 ? 26.729 -1.231 -27.535 1.00 81.00 370 ALA A C 1
ATOM 2902 O O . ALA A 1 370 ? 27.022 -0.128 -27.072 1.00 81.00 370 ALA A O 1
ATOM 2903 N N . ASN A 1 371 ? 25.676 -1.417 -28.329 1.00 85.12 371 ASN A N 1
ATOM 2904 C CA . ASN A 1 371 ? 24.654 -0.404 -28.591 1.00 85.12 371 ASN A CA 1
ATOM 2905 C C . ASN A 1 371 ? 23.372 -0.734 -27.819 1.00 85.12 371 ASN A C 1
ATOM 2907 O O . ASN A 1 371 ? 22.789 -1.805 -27.968 1.00 85.12 371 ASN A O 1
ATOM 2911 N N . CYS A 1 372 ? 22.910 0.205 -27.001 1.00 84.31 372 CYS A N 1
ATOM 2912 C CA . CYS A 1 372 ? 21.712 0.084 -26.178 1.00 84.31 372 CYS A CA 1
ATOM 2913 C C . CYS A 1 372 ? 20.584 0.916 -26.793 1.00 84.31 372 CYS A C 1
ATOM 2915 O O . CYS A 1 372 ? 20.705 2.131 -26.934 1.00 84.31 372 CYS A O 1
ATOM 2917 N N . HIS A 1 373 ? 19.481 0.272 -27.163 1.00 86.62 373 HIS A N 1
ATOM 2918 C CA . HIS A 1 373 ? 18.303 0.930 -27.726 1.00 86.62 373 HIS A CA 1
ATOM 2919 C C . HIS A 1 373 ? 17.294 1.175 -26.605 1.00 86.62 373 HIS A C 1
ATOM 2921 O O . HIS A 1 373 ? 16.715 0.232 -26.052 1.00 86.62 373 HIS A O 1
ATOM 2927 N N . ALA A 1 374 ? 17.095 2.446 -26.266 1.00 88.69 374 ALA A N 1
ATOM 2928 C CA . ALA A 1 374 ? 16.049 2.891 -25.361 1.00 88.69 374 ALA A CA 1
ATOM 2929 C C . ALA A 1 374 ? 14.762 3.176 -26.137 1.00 88.69 374 ALA A C 1
ATOM 2931 O O . ALA A 1 374 ? 14.779 3.864 -27.161 1.00 88.69 374 ALA A O 1
ATOM 2932 N N . VAL A 1 375 ? 13.648 2.673 -25.615 1.00 91.06 375 VAL A N 1
ATOM 2933 C CA . VAL A 1 375 ? 12.307 2.848 -26.186 1.00 91.06 375 VAL A CA 1
ATOM 2934 C C . VAL A 1 375 ? 11.359 3.375 -25.120 1.00 91.06 375 VAL A C 1
ATOM 2936 O O . VAL A 1 375 ? 11.612 3.222 -23.923 1.00 91.06 375 VAL A O 1
ATOM 2939 N N . LYS A 1 376 ? 10.253 3.976 -25.557 1.00 91.81 376 LYS A N 1
ATOM 2940 C CA . LYS A 1 376 ? 9.172 4.393 -24.663 1.00 91.81 376 LYS A CA 1
ATOM 2941 C C . LYS A 1 376 ? 8.324 3.182 -24.277 1.00 91.81 376 LYS A C 1
ATOM 2943 O O . LYS A 1 376 ? 7.869 2.459 -25.162 1.00 91.81 376 LYS A O 1
ATOM 2948 N N . GLY A 1 377 ? 8.069 3.003 -22.986 1.00 93.25 377 GLY A N 1
ATOM 2949 C CA . GLY A 1 377 ? 7.220 1.936 -22.450 1.00 93.25 377 GLY A CA 1
ATOM 2950 C C . GLY A 1 377 ? 6.487 2.368 -21.183 1.00 93.25 377 GLY A C 1
ATOM 2951 O O . GLY A 1 377 ? 6.672 3.488 -20.708 1.00 93.25 377 GLY A O 1
ATOM 2952 N N . ILE A 1 378 ? 5.639 1.486 -20.649 1.00 95.12 378 ILE A N 1
ATOM 2953 C CA . ILE A 1 378 ? 4.871 1.710 -19.415 1.00 95.12 378 ILE A CA 1
ATOM 2954 C C . ILE A 1 378 ? 5.207 0.657 -18.356 1.00 95.12 378 ILE A C 1
ATOM 2956 O O . ILE A 1 378 ? 5.532 -0.489 -18.676 1.00 95.12 378 ILE A O 1
ATOM 2960 N N . GLY A 1 379 ? 5.104 1.035 -17.079 1.00 93.31 379 GLY A N 1
ATOM 2961 C CA . GLY A 1 379 ? 5.420 0.157 -15.945 1.00 93.31 379 GLY A CA 1
ATOM 2962 C C . GLY A 1 379 ? 4.569 -1.118 -15.880 1.00 93.31 379 GLY A C 1
ATOM 2963 O O . GLY A 1 379 ? 5.029 -2.134 -15.360 1.00 93.31 379 GLY A O 1
ATOM 2964 N N . ARG A 1 380 ? 3.355 -1.096 -16.452 1.00 94.88 380 ARG A N 1
ATOM 2965 C CA . ARG A 1 380 ? 2.479 -2.272 -16.581 1.00 94.88 380 ARG A CA 1
ATOM 2966 C C . ARG A 1 380 ? 3.128 -3.401 -17.386 1.00 94.88 380 ARG A C 1
ATOM 2968 O O . ARG A 1 380 ? 2.918 -4.563 -17.047 1.00 94.88 380 ARG A O 1
ATOM 2975 N N . ASP A 1 381 ? 3.897 -3.064 -18.420 1.00 93.88 381 ASP A N 1
ATOM 2976 C CA . ASP A 1 381 ? 4.538 -4.047 -19.297 1.00 93.88 381 ASP A CA 1
ATOM 2977 C C . ASP A 1 381 ? 5.808 -4.609 -18.654 1.00 93.88 381 ASP A C 1
ATOM 2979 O O . ASP A 1 381 ? 6.043 -5.818 -18.657 1.00 93.88 381 ASP A O 1
ATOM 2983 N N . HIS A 1 382 ? 6.630 -3.731 -18.072 1.00 95.19 382 HIS A N 1
ATOM 2984 C CA . HIS A 1 382 ? 7.830 -4.126 -17.347 1.00 95.19 382 HIS A CA 1
ATOM 2985 C C . HIS A 1 382 ? 8.210 -3.077 -16.297 1.00 95.19 382 HIS A C 1
ATOM 2987 O O . HIS A 1 382 ? 8.257 -1.883 -16.587 1.00 95.19 382 HIS A O 1
ATOM 2993 N N . ALA A 1 383 ? 8.600 -3.524 -15.098 1.00 94.62 383 ALA A N 1
ATOM 2994 C CA . ALA A 1 383 ? 8.908 -2.645 -13.963 1.00 94.62 383 ALA A CA 1
ATOM 2995 C C . ALA A 1 383 ? 10.024 -1.615 -14.238 1.00 94.62 383 ALA A C 1
ATOM 2997 O O . ALA A 1 383 ? 10.038 -0.552 -13.633 1.00 94.62 383 ALA A O 1
ATOM 2998 N N . LYS A 1 384 ? 10.927 -1.894 -15.188 1.00 94.06 384 LYS A N 1
ATOM 2999 C CA . LYS A 1 384 ? 11.980 -0.957 -15.639 1.00 94.06 384 LYS A CA 1
ATOM 3000 C C . LYS A 1 384 ? 11.448 0.356 -16.226 1.00 94.06 384 LYS A C 1
ATOM 3002 O O . LYS A 1 384 ? 12.206 1.309 -16.324 1.00 94.06 384 LYS A O 1
ATOM 3007 N N . PHE A 1 385 ? 10.184 0.375 -16.650 1.00 95.44 385 PHE A N 1
ATOM 3008 C CA . PHE A 1 385 ? 9.511 1.572 -17.143 1.00 95.44 385 PHE A CA 1
ATOM 3009 C C . PHE A 1 385 ? 8.742 2.317 -16.039 1.00 95.44 385 PHE A C 1
ATOM 3011 O O . PHE A 1 385 ? 8.114 3.333 -16.331 1.00 95.44 385 PHE A O 1
ATOM 3018 N N . SER A 1 386 ? 8.753 1.835 -14.789 1.00 95.69 386 SER A N 1
ATOM 3019 C CA . SER A 1 386 ? 8.167 2.573 -13.665 1.00 95.69 386 SER A CA 1
ATOM 3020 C C . SER A 1 386 ? 8.963 3.863 -13.436 1.00 95.69 386 SER A C 1
ATOM 3022 O O . SER A 1 386 ? 10.157 3.779 -13.148 1.00 95.69 386 SER A O 1
ATOM 3024 N N . PRO A 1 387 ? 8.338 5.050 -13.532 1.00 94.88 387 PRO A N 1
ATOM 3025 C CA . PRO A 1 387 ? 9.030 6.312 -13.283 1.00 94.88 387 PRO A CA 1
ATOM 3026 C C . PRO A 1 387 ? 9.332 6.559 -11.809 1.00 94.88 387 PRO A C 1
ATOM 3028 O O . PRO A 1 387 ? 10.191 7.378 -11.489 1.00 94.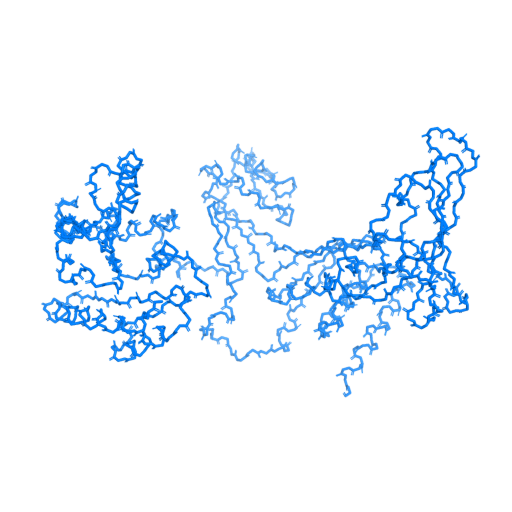88 387 PRO A O 1
ATOM 3031 N N . VAL A 1 388 ? 8.600 5.896 -10.918 1.00 95.88 388 VAL A N 1
ATOM 3032 C CA . VAL A 1 388 ? 8.710 6.079 -9.473 1.00 95.88 388 VAL A CA 1
ATOM 3033 C C . VAL A 1 388 ? 9.552 4.966 -8.861 1.00 95.88 388 VAL A C 1
ATOM 3035 O O . VAL A 1 388 ? 9.405 3.796 -9.228 1.00 95.88 388 VAL A O 1
ATOM 3038 N N . ALA A 1 389 ? 10.411 5.336 -7.912 1.00 93.81 389 ALA A N 1
ATOM 3039 C CA . ALA A 1 389 ? 11.054 4.395 -7.004 1.00 93.81 389 ALA A CA 1
ATOM 3040 C C . ALA A 1 389 ? 9.994 3.809 -6.063 1.00 93.81 389 ALA A C 1
ATOM 3042 O O . ALA A 1 389 ? 9.864 2.592 -5.925 1.00 93.81 389 ALA A O 1
ATOM 3043 N N . THR A 1 390 ? 9.160 4.683 -5.494 1.00 93.81 390 THR A N 1
ATOM 3044 C CA . THR A 1 390 ? 7.946 4.302 -4.780 1.00 93.81 390 THR A CA 1
ATOM 3045 C C . THR A 1 390 ? 6.892 5.397 -4.895 1.00 93.81 390 THR A C 1
ATOM 3047 O O . THR A 1 390 ? 7.190 6.588 -4.895 1.00 93.81 390 THR A O 1
ATOM 3050 N N . ALA A 1 391 ? 5.634 4.983 -4.994 1.00 95.88 391 ALA A N 1
ATOM 3051 C CA . ALA A 1 391 ? 4.488 5.865 -4.854 1.00 95.88 391 ALA A CA 1
ATOM 3052 C C . ALA A 1 391 ? 3.509 5.196 -3.897 1.00 95.88 391 ALA A C 1
ATOM 3054 O O . ALA A 1 391 ? 2.944 4.129 -4.181 1.00 95.88 391 ALA A O 1
ATOM 3055 N N . SER A 1 392 ? 3.325 5.812 -2.738 1.00 96.88 392 SER A N 1
ATOM 3056 C CA . SER A 1 392 ? 2.477 5.275 -1.685 1.00 96.88 392 SER A CA 1
ATOM 3057 C C . SER A 1 392 ? 1.684 6.382 -1.016 1.00 96.88 392 SER A C 1
ATOM 3059 O O . SER A 1 392 ? 1.966 7.567 -1.179 1.00 96.88 392 SER A O 1
ATOM 3061 N N . TYR A 1 393 ? 0.662 5.983 -0.273 1.00 96.81 393 TYR A N 1
ATOM 3062 C CA . TYR A 1 393 ? -0.041 6.892 0.605 1.00 96.81 393 TYR A CA 1
ATOM 3063 C C . TYR A 1 393 ? -0.359 6.201 1.921 1.00 96.81 393 TYR A C 1
ATOM 3065 O O . TYR A 1 393 ? -0.475 4.973 2.003 1.00 96.81 393 TYR A O 1
ATOM 3073 N N . ARG A 1 394 ? -0.569 7.012 2.950 1.00 95.62 394 ARG A N 1
ATOM 3074 C CA . ARG A 1 394 ? -1.157 6.587 4.219 1.00 95.62 394 ARG A CA 1
ATOM 3075 C C . ARG A 1 394 ? -2.232 7.577 4.632 1.00 95.62 394 ARG A C 1
ATOM 3077 O O . ARG A 1 394 ? -2.146 8.750 4.311 1.00 95.62 394 ARG A O 1
ATOM 3084 N N . LEU A 1 395 ? -3.241 7.107 5.350 1.00 95.62 395 LEU A N 1
ATOM 3085 C CA . LEU A 1 395 ? -4.262 7.995 5.902 1.00 95.62 395 LEU A CA 1
ATOM 3086 C C . LEU A 1 395 ? -3.688 8.797 7.078 1.00 95.62 395 LEU A C 1
ATOM 3088 O O . LEU A 1 395 ? -2.881 8.247 7.837 1.00 95.62 395 LEU A O 1
ATOM 3092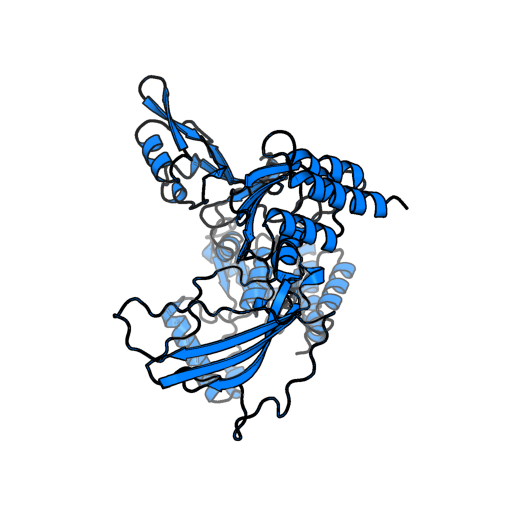 N N . LEU A 1 396 ? -4.127 10.047 7.250 1.00 95.19 396 LEU A N 1
ATOM 3093 C CA . LEU A 1 396 ? -3.735 10.876 8.394 1.00 95.19 396 LEU A CA 1
ATOM 3094 C C . LEU A 1 396 ? -4.156 10.187 9.709 1.00 95.19 396 LEU A C 1
ATOM 3096 O O . LEU A 1 396 ? -5.355 9.938 9.898 1.00 95.19 396 LEU A O 1
ATOM 3100 N N . PRO A 1 397 ? -3.215 9.880 10.623 1.00 95.62 397 PRO A N 1
ATOM 3101 C CA . PRO A 1 397 ? -3.549 9.315 11.923 1.00 95.62 397 PRO A CA 1
ATOM 3102 C C . PRO A 1 397 ? -4.367 10.281 12.779 1.00 95.62 397 PRO A C 1
ATOM 3104 O O . PRO A 1 397 ? -4.150 11.492 12.771 1.00 95.62 397 PRO A O 1
ATOM 3107 N N . THR A 1 398 ? -5.285 9.733 13.566 1.00 93.62 398 THR A N 1
ATOM 3108 C CA . THR A 1 398 ? -6.033 10.460 14.593 1.00 93.62 398 THR A CA 1
ATOM 3109 C C . THR A 1 398 ? -5.764 9.813 15.938 1.00 93.62 398 THR A C 1
ATOM 3111 O O . THR A 1 398 ? -6.002 8.619 16.115 1.00 93.62 398 THR A O 1
ATOM 3114 N N . ILE A 1 399 ? -5.283 10.602 16.892 1.00 94.56 399 ILE A N 1
ATOM 3115 C CA . ILE A 1 399 ? -5.038 10.160 18.264 1.00 94.56 399 ILE A CA 1
ATOM 3116 C C . ILE A 1 399 ? -5.931 11.006 19.160 1.00 94.56 399 ILE A C 1
ATOM 3118 O O . ILE A 1 399 ? -5.830 12.234 19.147 1.00 94.56 399 ILE A O 1
ATOM 3122 N N . ARG A 1 400 ? -6.815 10.363 19.921 1.00 93.06 400 ARG A N 1
ATOM 3123 C CA . ARG A 1 400 ? -7.682 11.034 20.893 1.00 93.06 400 ARG A CA 1
ATOM 3124 C C . ARG A 1 400 ? -7.393 10.514 22.286 1.00 93.06 400 ARG A C 1
ATOM 3126 O O . ARG A 1 400 ? -7.385 9.308 22.517 1.00 93.06 400 ARG A O 1
ATOM 3133 N N . LEU A 1 401 ? -7.197 11.442 23.214 1.00 93.31 401 LEU A N 1
ATOM 3134 C CA . LEU A 1 401 ? -7.123 11.144 24.638 1.00 93.31 401 LEU A CA 1
ATOM 3135 C C . LEU A 1 401 ? -8.530 11.304 25.216 1.00 93.31 401 LEU A C 1
ATOM 3137 O O . LEU A 1 401 ? -9.095 12.395 25.180 1.00 93.31 401 LEU A O 1
ATOM 3141 N N . LEU A 1 402 ? -9.107 10.207 25.702 1.00 91.38 402 LEU A N 1
ATOM 3142 C CA . LEU A 1 402 ? -10.454 10.172 26.279 1.00 91.38 402 LEU A CA 1
ATOM 3143 C C . LEU A 1 402 ? -10.490 10.781 27.689 1.00 91.38 402 LEU A C 1
ATOM 3145 O O . LEU A 1 402 ? -11.542 11.216 28.155 1.00 91.38 402 LEU A O 1
ATOM 3149 N N . SER A 1 403 ? -9.339 10.831 28.359 1.00 91.38 403 SER A N 1
ATOM 3150 C CA . SER A 1 403 ? -9.147 11.457 29.666 1.00 91.38 403 SER A CA 1
ATOM 3151 C C . SER A 1 403 ? -7.752 12.075 29.773 1.00 91.38 403 SER A C 1
ATOM 3153 O O . SER A 1 403 ? -6.834 11.660 29.064 1.00 91.38 403 SER A O 1
ATOM 3155 N N . GLU A 1 404 ? -7.572 13.041 30.680 1.00 92.12 404 GLU A N 1
ATOM 3156 C CA . GLU A 1 404 ? -6.244 13.591 30.976 1.00 92.12 404 GLU A CA 1
ATOM 3157 C C . GLU A 1 404 ? -5.347 12.501 31.596 1.00 92.12 404 GLU A C 1
ATOM 3159 O O . GLU A 1 404 ? -5.764 11.763 32.491 1.00 92.12 404 GLU A O 1
ATOM 3164 N N . VAL A 1 405 ? -4.115 12.377 31.095 1.00 92.44 405 VAL A N 1
ATOM 3165 C CA . VAL A 1 405 ? -3.123 11.404 31.574 1.00 92.44 405 VAL A CA 1
ATOM 3166 C C . VAL A 1 405 ? -1.984 12.172 32.232 1.00 92.44 405 VAL A C 1
ATOM 3168 O O . VAL A 1 405 ? -1.366 13.022 31.589 1.00 92.44 405 VAL A O 1
ATOM 3171 N N . HIS A 1 406 ? -1.715 11.862 33.501 1.00 94.12 406 HIS A N 1
ATOM 3172 C CA . HIS A 1 406 ? -0.807 12.616 34.369 1.00 94.12 406 HIS A CA 1
ATOM 3173 C C . HIS A 1 406 ? 0.402 11.783 34.830 1.00 94.12 406 HIS A C 1
ATOM 3175 O O . HIS A 1 406 ? 0.382 10.548 34.813 1.00 94.12 406 HIS A O 1
ATOM 3181 N N . GLY A 1 407 ? 1.454 12.468 35.279 1.00 92.81 407 GLY A N 1
ATOM 3182 C CA . GLY A 1 407 ? 2.583 11.887 36.006 1.00 92.81 407 GLY A CA 1
ATOM 3183 C C . GLY A 1 407 ? 3.344 10.818 35.216 1.00 92.81 407 GLY A C 1
ATOM 3184 O O . GLY A 1 407 ? 3.681 11.003 34.047 1.00 92.81 407 GLY A O 1
ATOM 3185 N N . GLU A 1 408 ? 3.633 9.684 35.859 1.00 92.56 408 GLU A N 1
ATOM 3186 C CA . GLU A 1 408 ? 4.357 8.568 35.230 1.00 92.56 408 GLU A CA 1
ATOM 3187 C C . GLU A 1 408 ? 3.588 7.938 34.062 1.00 92.56 408 GLU A C 1
ATOM 3189 O O . GLU A 1 408 ? 4.201 7.502 33.088 1.00 92.56 408 GLU A O 1
ATOM 3194 N N . ALA A 1 409 ? 2.252 7.918 34.123 1.00 92.94 409 ALA A N 1
ATOM 3195 C CA . ALA A 1 409 ? 1.425 7.399 33.037 1.00 92.94 409 ALA A CA 1
ATOM 3196 C C . ALA A 1 409 ? 1.556 8.266 31.775 1.00 92.94 409 ALA A C 1
ATOM 3198 O O . ALA A 1 409 ? 1.584 7.732 30.670 1.00 92.94 409 ALA A O 1
ATOM 3199 N N . ALA A 1 410 ? 1.720 9.585 31.932 1.00 94.19 410 ALA A N 1
ATOM 3200 C CA . ALA A 1 410 ? 1.950 10.501 30.816 1.00 94.19 410 ALA A CA 1
ATOM 3201 C C . ALA A 1 410 ? 3.296 10.227 30.128 1.00 94.19 410 ALA A C 1
ATOM 3203 O O . ALA A 1 410 ? 3.377 10.220 28.901 1.00 94.19 410 ALA A O 1
ATOM 3204 N N . ILE A 1 411 ? 4.340 9.942 30.915 1.00 93.81 411 ILE A N 1
ATOM 3205 C CA . ILE A 1 411 ? 5.670 9.586 30.400 1.00 93.81 411 ILE A CA 1
ATOM 3206 C C . ILE A 1 411 ? 5.605 8.255 29.641 1.00 93.81 411 ILE A C 1
ATOM 3208 O O . ILE A 1 411 ? 6.034 8.194 28.492 1.00 93.81 411 ILE A O 1
ATOM 3212 N N . ARG A 1 412 ? 4.987 7.218 30.227 1.00 93.38 412 ARG A N 1
ATOM 3213 C CA . ARG A 1 412 ? 4.774 5.928 29.541 1.00 93.38 412 ARG A CA 1
ATOM 3214 C C . ARG A 1 412 ? 3.969 6.080 28.254 1.00 93.38 412 ARG A C 1
ATOM 3216 O O . ARG A 1 412 ? 4.241 5.404 27.261 1.00 93.38 412 ARG A O 1
ATOM 3223 N N . LEU A 1 413 ? 2.973 6.968 28.267 1.00 94.19 413 LEU A N 1
ATOM 3224 C CA . LEU A 1 413 ? 2.190 7.264 27.081 1.00 94.19 413 LEU A CA 1
ATOM 3225 C C . LEU A 1 413 ? 3.076 7.871 25.996 1.00 94.19 413 LEU A C 1
ATOM 3227 O O . LEU A 1 413 ? 3.041 7.390 24.872 1.00 94.19 413 LEU A O 1
ATOM 3231 N N . GLN A 1 414 ? 3.905 8.862 26.326 1.00 95.06 414 GLN A N 1
ATOM 3232 C CA . GLN A 1 414 ? 4.847 9.452 25.376 1.00 95.06 414 GLN A CA 1
ATOM 3233 C C . GLN A 1 414 ? 5.817 8.411 24.794 1.00 95.06 414 GLN A C 1
ATOM 3235 O O . GLN A 1 414 ? 5.987 8.364 23.579 1.00 95.06 414 GLN A O 1
ATOM 3240 N N . GLU A 1 415 ? 6.389 7.539 25.629 1.00 94.19 415 GLU A N 1
ATOM 3241 C CA . GLU A 1 415 ? 7.298 6.457 25.207 1.00 94.19 415 GLU A CA 1
ATOM 3242 C C . GLU A 1 415 ? 6.627 5.412 24.298 1.00 94.19 415 GLU A C 1
ATOM 3244 O O . GLU A 1 415 ? 7.299 4.700 23.550 1.00 94.19 415 GLU A O 1
ATOM 3249 N N . SER A 1 416 ? 5.295 5.319 24.337 1.00 93.56 416 SER A N 1
ATOM 3250 C CA . SER A 1 416 ? 4.532 4.416 23.471 1.00 93.56 416 SER A CA 1
ATOM 3251 C C . SER A 1 416 ? 4.437 4.910 22.018 1.00 93.56 416 SER A C 1
ATOM 3253 O O . SER A 1 416 ? 4.104 4.114 21.134 1.00 93.56 416 SER A O 1
ATOM 3255 N N . PHE A 1 417 ? 4.741 6.184 21.745 1.00 95.31 417 PHE A N 1
ATOM 3256 C CA . PHE A 1 417 ? 4.678 6.792 20.411 1.00 95.31 417 PHE A CA 1
ATOM 3257 C C . PHE A 1 417 ? 6.055 7.238 19.903 1.00 95.31 417 PHE A C 1
ATOM 3259 O O . PHE A 1 417 ? 7.045 7.255 20.628 1.00 95.31 417 PHE A O 1
ATOM 3266 N N . GLY A 1 418 ? 6.120 7.578 18.613 1.00 91.81 418 GLY A N 1
ATOM 3267 C CA . GLY A 1 418 ? 7.310 8.193 18.026 1.00 91.81 418 GLY A CA 1
ATOM 3268 C C . GLY A 1 418 ? 7.586 9.588 18.595 1.00 91.81 418 GLY A C 1
ATOM 3269 O O . GLY A 1 418 ? 6.690 10.269 19.101 1.00 91.81 418 GLY A O 1
ATOM 3270 N N . GLU A 1 419 ? 8.835 10.035 18.476 1.00 93.31 419 GLU A N 1
ATOM 3271 C CA . GLU A 1 419 ? 9.249 11.361 18.933 1.00 93.31 419 GLU A CA 1
ATOM 3272 C C . GLU A 1 419 ? 8.439 12.475 18.246 1.00 93.31 419 GLU A C 1
ATOM 3274 O O . GLU A 1 419 ? 8.281 12.496 17.023 1.00 93.31 419 GLU A O 1
ATOM 3279 N N . GLY A 1 420 ? 7.926 13.413 19.047 1.00 92.06 420 GLY A N 1
ATOM 3280 C CA . GLY A 1 420 ? 7.130 14.549 18.576 1.00 92.06 420 GLY A CA 1
ATOM 3281 C C . GLY A 1 420 ? 5.637 14.270 18.378 1.00 92.06 420 GLY A C 1
ATOM 3282 O O . GLY A 1 420 ? 4.906 15.200 18.056 1.00 92.06 420 GLY A O 1
ATOM 3283 N N . VAL A 1 421 ? 5.163 13.037 18.595 1.00 95.44 421 VAL A N 1
ATOM 3284 C CA . VAL A 1 421 ? 3.724 12.715 18.520 1.00 95.44 421 VAL A CA 1
ATOM 3285 C C . VAL A 1 421 ? 2.987 13.182 19.775 1.00 95.44 421 VAL A C 1
ATOM 3287 O O . VAL A 1 421 ? 1.976 13.878 19.689 1.00 95.44 421 VAL A O 1
ATOM 3290 N N . ILE A 1 422 ? 3.511 12.815 20.947 1.00 96.06 422 ILE A N 1
ATOM 3291 C CA . ILE A 1 422 ? 2.990 13.212 22.257 1.00 96.06 422 ILE A CA 1
ATOM 3292 C C . ILE A 1 422 ? 4.004 14.138 22.930 1.00 96.06 422 ILE A C 1
ATOM 3294 O O . ILE A 1 422 ? 5.191 13.817 23.029 1.00 96.06 422 ILE A O 1
ATOM 3298 N N . GLU A 1 423 ? 3.528 15.274 23.426 1.00 95.81 423 GLU A N 1
ATOM 3299 C CA . GLU A 1 423 ? 4.308 16.232 24.208 1.00 95.81 423 GLU A CA 1
ATOM 3300 C C . GLU A 1 423 ? 3.842 16.213 25.669 1.00 95.81 423 GLU A C 1
ATOM 3302 O O . GLU A 1 423 ? 2.662 16.010 25.962 1.00 95.81 423 GLU A O 1
ATOM 3307 N N . LEU A 1 424 ? 4.776 16.421 26.598 1.00 95.25 424 LEU A N 1
ATOM 3308 C CA . LEU A 1 424 ? 4.477 16.555 28.021 1.00 95.25 424 LEU A CA 1
ATOM 3309 C C . LEU A 1 424 ? 4.431 18.036 28.386 1.00 95.25 424 LEU A C 1
ATOM 3311 O O . LEU A 1 424 ? 5.445 18.727 28.307 1.00 95.25 424 LEU A O 1
ATOM 3315 N N . LYS A 1 425 ? 3.265 18.509 28.821 1.00 94.00 425 LYS A N 1
ATOM 3316 C CA . LYS A 1 425 ? 3.072 19.865 29.347 1.00 94.00 425 LYS A CA 1
ATOM 3317 C C . LYS A 1 425 ? 2.977 19.835 30.863 1.00 94.00 425 LYS A C 1
ATOM 3319 O O . LYS A 1 425 ? 2.521 18.855 31.440 1.00 94.00 425 LYS A O 1
ATOM 3324 N N . GLU A 1 426 ? 3.408 20.903 31.516 1.00 93.19 426 GLU A N 1
ATOM 3325 C CA . GLU A 1 426 ? 3.310 21.031 32.969 1.00 93.19 426 GLU A CA 1
ATOM 3326 C C . GLU A 1 426 ? 1.984 21.712 33.336 1.00 93.19 426 GLU A C 1
ATOM 3328 O O . GLU A 1 426 ? 1.691 22.813 32.863 1.00 93.19 426 GLU A O 1
ATOM 3333 N N . LYS A 1 427 ? 1.163 21.042 34.148 1.00 89.06 427 LYS A N 1
ATOM 3334 C CA . LYS A 1 427 ? -0.123 21.547 34.648 1.00 89.06 427 LYS A CA 1
ATOM 3335 C C . LYS A 1 427 ? -0.223 21.191 36.128 1.00 89.06 427 LYS A C 1
ATOM 3337 O O . LYS A 1 427 ? -0.054 20.034 36.494 1.00 89.06 427 LYS A O 1
ATOM 3342 N N . ASP A 1 428 ? -0.432 22.196 36.977 1.00 84.12 428 ASP A N 1
ATOM 3343 C CA . ASP A 1 428 ? -0.551 22.041 38.436 1.00 84.12 428 ASP A CA 1
ATOM 3344 C C . ASP A 1 428 ? 0.639 21.317 39.114 1.00 84.12 428 ASP A C 1
ATOM 3346 O O . ASP A 1 428 ? 0.484 20.660 40.139 1.00 84.12 428 ASP A O 1
ATOM 3350 N N . GLY A 1 429 ? 1.850 21.459 38.557 1.00 85.50 429 GLY A N 1
ATOM 3351 C CA . GLY A 1 429 ? 3.074 20.820 39.065 1.00 85.50 429 GLY A CA 1
ATOM 3352 C C . GLY A 1 429 ? 3.252 19.354 38.650 1.00 85.50 429 GLY A C 1
ATOM 3353 O O . GLY A 1 429 ? 4.211 18.711 39.077 1.00 85.50 429 GLY A O 1
ATOM 3354 N N . GLU A 1 430 ? 2.365 18.826 37.802 1.00 90.06 430 GLU A N 1
ATOM 3355 C CA . GLU A 1 430 ? 2.457 17.485 37.229 1.00 90.06 430 GLU A CA 1
ATOM 3356 C C . GLU A 1 430 ? 2.599 17.527 35.701 1.00 90.06 430 GLU A C 1
ATOM 3358 O O . GLU A 1 430 ? 2.168 18.462 35.022 1.00 90.06 430 GLU A O 1
ATOM 3363 N N . LYS A 1 431 ? 3.218 16.483 35.139 1.00 93.50 431 LYS A N 1
ATOM 3364 C CA . LYS A 1 431 ? 3.340 16.314 33.686 1.00 93.50 431 LYS A CA 1
ATOM 3365 C C . LYS A 1 431 ? 2.042 15.746 33.120 1.00 93.50 431 LYS A C 1
ATOM 3367 O O . LYS A 1 431 ? 1.587 14.709 33.590 1.00 93.50 431 LYS A O 1
ATOM 3372 N N . VAL A 1 432 ? 1.501 16.381 32.088 1.00 95.31 432 VAL A N 1
ATOM 3373 C CA . VAL A 1 432 ? 0.280 15.987 31.376 1.00 95.31 432 VAL A CA 1
ATOM 3374 C C . VAL A 1 432 ? 0.605 15.727 29.914 1.00 95.31 432 VAL A C 1
ATOM 3376 O O . VAL A 1 432 ? 1.251 16.551 29.265 1.00 95.31 432 VAL A O 1
ATOM 3379 N N . ALA A 1 433 ? 0.162 14.587 29.390 1.00 94.75 433 ALA A N 1
ATOM 3380 C CA . ALA A 1 433 ? 0.358 14.247 27.986 1.00 94.75 433 ALA A CA 1
ATOM 3381 C C . ALA A 1 433 ? -0.660 14.964 27.090 1.00 94.75 433 ALA A C 1
ATOM 3383 O O . ALA A 1 433 ? -1.863 14.931 27.346 1.00 94.75 433 ALA A O 1
ATOM 3384 N N . VAL A 1 434 ? -0.176 15.570 26.008 1.00 95.12 434 VAL A N 1
ATOM 3385 C CA . VAL A 1 434 ? -1.000 16.160 24.949 1.00 95.12 434 VAL A CA 1
ATOM 3386 C C . VAL A 1 434 ? -0.544 15.653 23.586 1.00 95.12 434 VAL A C 1
ATOM 3388 O O . VAL A 1 434 ? 0.642 15.417 23.362 1.00 95.12 434 VAL A O 1
ATOM 3391 N N . VAL A 1 435 ? -1.486 15.491 22.660 1.00 95.50 435 VAL A N 1
ATOM 3392 C CA . VAL A 1 435 ? -1.161 15.163 21.267 1.00 95.50 435 VAL A CA 1
ATOM 3393 C C . VAL A 1 435 ? -0.606 16.423 20.607 1.00 95.50 435 VAL A C 1
ATOM 3395 O O . VAL A 1 435 ? -1.312 17.426 20.521 1.00 95.50 435 VAL A O 1
ATOM 3398 N N . ALA A 1 436 ? 0.659 16.383 20.193 1.00 94.50 436 ALA A N 1
ATOM 3399 C CA . ALA A 1 436 ? 1.331 17.498 19.533 1.00 94.50 436 ALA A CA 1
ATOM 3400 C C . ALA A 1 436 ? 1.146 17.416 18.016 1.00 94.50 436 ALA A C 1
ATOM 3402 O O . ALA A 1 436 ? 0.538 18.305 17.425 1.00 94.50 436 ALA A O 1
ATOM 3403 N N . ASP A 1 437 ? 1.604 16.322 17.402 1.00 94.06 437 ASP A N 1
ATOM 3404 C CA . ASP A 1 437 ? 1.461 16.091 15.966 1.00 94.06 437 ASP A CA 1
ATOM 3405 C C . ASP A 1 437 ? 1.159 14.618 15.654 1.00 94.06 437 ASP A C 1
ATOM 3407 O O . ASP A 1 437 ? 2.035 13.749 15.644 1.00 94.06 437 ASP A O 1
ATOM 3411 N N . ALA A 1 438 ? -0.109 14.336 15.348 1.00 93.81 438 ALA A N 1
ATOM 3412 C CA . ALA A 1 438 ? -0.550 12.998 14.971 1.00 93.81 438 ALA A CA 1
ATOM 3413 C C . ALA A 1 438 ? 0.009 12.546 13.608 1.00 93.81 438 ALA A C 1
ATOM 3415 O O . ALA A 1 438 ? 0.116 11.343 13.366 1.00 93.81 438 ALA A O 1
ATOM 3416 N N . ARG A 1 439 ? 0.425 13.469 12.724 1.00 93.94 439 ARG A N 1
ATOM 3417 C CA . ARG A 1 439 ? 0.996 13.140 11.407 1.00 93.94 439 ARG A CA 1
ATOM 3418 C C . ARG A 1 439 ? 2.259 12.299 11.546 1.00 93.94 439 ARG A C 1
ATOM 3420 O O . ARG A 1 439 ? 2.494 11.403 10.735 1.00 93.94 439 ARG A O 1
ATOM 3427 N N . ARG A 1 440 ? 3.074 12.557 12.570 1.00 92.81 440 ARG A N 1
ATOM 3428 C CA . ARG A 1 440 ? 4.349 11.857 12.798 1.00 92.81 440 ARG A CA 1
ATOM 3429 C C . ARG A 1 440 ? 4.178 10.426 13.300 1.00 92.81 440 ARG A C 1
ATOM 3431 O O . ARG A 1 440 ? 5.141 9.663 13.288 1.00 92.81 440 ARG A O 1
ATOM 3438 N N . ASP A 1 441 ? 2.972 10.041 13.710 1.00 93.94 441 ASP A N 1
ATOM 3439 C CA . ASP A 1 441 ? 2.723 8.694 14.198 1.00 93.94 441 ASP A CA 1
ATOM 3440 C C . ASP A 1 441 ? 2.794 7.658 13.067 1.00 93.94 441 ASP A C 1
ATOM 3442 O O . ASP A 1 441 ? 2.261 7.841 11.971 1.00 93.94 441 ASP A O 1
ATOM 3446 N N . THR A 1 442 ? 3.442 6.531 13.355 1.00 91.19 442 THR A N 1
ATOM 3447 C CA . THR A 1 442 ? 3.498 5.357 12.467 1.00 91.19 442 THR A CA 1
ATOM 3448 C C . THR A 1 442 ? 2.366 4.365 12.750 1.00 91.19 442 THR A C 1
ATOM 3450 O O . THR A 1 442 ? 2.200 3.386 12.020 1.00 91.19 442 THR A O 1
ATOM 3453 N N . CYS A 1 443 ? 1.552 4.628 13.778 1.00 90.19 443 CYS A N 1
ATOM 3454 C CA . CYS A 1 443 ? 0.489 3.770 14.292 1.00 90.19 443 CYS A CA 1
ATOM 3455 C C . CYS A 1 443 ? 1.010 2.400 14.741 1.00 90.19 443 CYS A C 1
ATOM 3457 O O . CYS A 1 443 ? 0.441 1.365 14.386 1.00 90.19 443 CYS A O 1
ATOM 3459 N N . SER A 1 444 ? 2.087 2.394 15.535 1.00 91.31 444 SER A N 1
ATOM 3460 C CA . SER A 1 444 ? 2.718 1.178 16.081 1.00 91.31 444 SER A CA 1
ATOM 3461 C C . SER A 1 444 ? 1.803 0.368 17.008 1.00 91.31 444 SER A C 1
ATOM 3463 O O . SER A 1 444 ? 2.046 -0.818 17.224 1.00 91.31 444 SER A O 1
ATOM 3465 N N . ARG A 1 445 ? 0.751 1.002 17.553 1.00 92.69 445 ARG A N 1
ATOM 3466 C CA . ARG A 1 445 ? -0.212 0.430 18.513 1.00 92.69 445 ARG A CA 1
ATOM 3467 C C . ARG A 1 445 ? 0.401 -0.019 19.842 1.00 92.69 445 ARG A C 1
ATOM 3469 O O . ARG A 1 445 ? -0.239 -0.747 20.596 1.00 92.69 445 ARG A O 1
ATOM 3476 N N . ASN A 1 446 ? 1.613 0.433 20.165 1.00 92.94 446 ASN A N 1
ATOM 3477 C CA . ASN A 1 446 ? 2.290 0.051 21.407 1.00 92.94 446 ASN A CA 1
ATOM 3478 C C . ASN A 1 446 ? 1.507 0.448 22.667 1.00 92.94 446 ASN A C 1
ATOM 3480 O O . ASN A 1 446 ? 1.620 -0.247 23.671 1.00 92.94 446 ASN A O 1
ATOM 3484 N N . VAL A 1 447 ? 0.674 1.494 22.598 1.00 92.62 447 VAL A N 1
ATOM 3485 C CA . VAL A 1 447 ? -0.173 1.939 23.717 1.00 92.62 447 VAL A CA 1
ATOM 3486 C C . VAL A 1 447 ? -1.094 0.834 24.251 1.00 92.62 447 VAL A C 1
ATOM 3488 O O . VAL A 1 447 ? -1.332 0.774 25.452 1.00 92.62 447 VAL A O 1
ATOM 3491 N N . PHE A 1 448 ? -1.543 -0.100 23.402 1.00 91.12 448 PHE A N 1
ATOM 3492 C CA . PHE A 1 448 ? -2.413 -1.202 23.830 1.00 91.12 448 PHE A CA 1
ATOM 3493 C C . PHE A 1 448 ? -1.684 -2.292 24.625 1.00 91.12 448 PHE A C 1
ATOM 3495 O O . PHE A 1 448 ? -2.334 -3.157 25.194 1.00 91.12 448 PHE A O 1
ATOM 3502 N N . LYS A 1 449 ? -0.348 -2.244 24.726 1.00 90.00 449 LYS A N 1
ATOM 3503 C CA . LYS A 1 449 ? 0.408 -3.132 25.630 1.00 90.00 449 LYS A CA 1
ATOM 3504 C C . LYS A 1 449 ? 0.230 -2.761 27.104 1.00 90.00 449 LYS A C 1
ATOM 3506 O O . LYS A 1 449 ? 0.598 -3.545 27.975 1.00 90.00 449 LYS A O 1
ATOM 3511 N N . HIS A 1 450 ? -0.259 -1.554 27.374 1.00 90.25 450 HIS A N 1
ATOM 3512 C CA . HIS A 1 450 ? -0.441 -1.008 28.708 1.00 90.25 450 HIS A CA 1
ATOM 3513 C C . HIS A 1 450 ? -1.933 -0.999 29.046 1.00 90.25 450 HIS A C 1
ATOM 3515 O O . HIS A 1 450 ? -2.675 -0.168 28.526 1.00 90.25 450 HIS A O 1
ATOM 3521 N N . ASP A 1 451 ? -2.379 -1.908 29.917 1.00 87.94 451 ASP A N 1
ATOM 3522 C CA . ASP A 1 451 ? -3.799 -2.052 30.286 1.00 87.94 451 ASP A CA 1
ATOM 3523 C C . ASP A 1 451 ? -4.396 -0.759 30.876 1.00 87.94 451 ASP A C 1
ATOM 3525 O O . ASP A 1 451 ? -5.573 -0.454 30.674 1.00 87.94 451 ASP A O 1
ATOM 3529 N N . ASP A 1 452 ? -3.578 0.027 31.583 1.00 87.81 452 ASP A N 1
ATOM 3530 C CA . ASP A 1 452 ? -3.954 1.320 32.156 1.00 87.81 452 ASP A CA 1
ATOM 3531 C C . ASP A 1 452 ? -4.122 2.417 31.095 1.00 87.81 452 ASP A C 1
ATOM 3533 O O . ASP A 1 452 ? -4.971 3.293 31.256 1.00 87.81 452 ASP A O 1
ATOM 3537 N N . LEU A 1 453 ? -3.367 2.351 29.992 1.00 89.69 453 LEU A N 1
ATOM 3538 C CA . LEU A 1 453 ? -3.399 3.347 28.915 1.00 89.69 453 LEU A CA 1
ATOM 3539 C C . LEU A 1 453 ? -4.339 2.963 27.759 1.00 89.69 453 LEU A C 1
ATOM 3541 O O . LEU A 1 453 ? -4.860 3.833 27.061 1.00 89.69 453 LEU A O 1
ATOM 3545 N N . ALA A 1 454 ? -4.603 1.670 27.570 1.00 87.94 454 ALA A N 1
ATOM 3546 C CA . ALA A 1 454 ? -5.432 1.152 26.484 1.00 87.94 454 ALA A CA 1
ATOM 3547 C C . ALA A 1 454 ? -6.871 1.693 26.515 1.00 87.94 454 ALA A C 1
ATOM 3549 O O . ALA A 1 454 ? -7.499 1.850 25.472 1.00 87.94 454 ALA A O 1
ATOM 3550 N N . SER A 1 455 ? -7.396 1.984 27.709 1.00 87.88 455 SER A N 1
ATOM 3551 C CA . SER A 1 455 ? -8.760 2.496 27.891 1.00 87.88 455 SER A CA 1
ATOM 3552 C C . SER A 1 455 ? -8.892 4.015 27.743 1.00 87.88 455 SER A C 1
ATOM 3554 O O . SER A 1 455 ? -10.010 4.504 27.591 1.00 87.88 455 SER A O 1
ATOM 3556 N N . VAL A 1 456 ? -7.778 4.756 27.773 1.00 91.25 456 VAL A N 1
ATOM 3557 C CA . VAL A 1 456 ? -7.768 6.232 27.744 1.00 91.25 456 VAL A CA 1
ATOM 3558 C C . VAL A 1 456 ? -7.347 6.800 26.392 1.00 91.25 456 VAL A C 1
ATOM 3560 O O . VAL A 1 456 ? -7.433 8.011 26.193 1.00 91.25 456 VAL A O 1
ATOM 3563 N N . VAL A 1 457 ? -6.912 5.953 25.456 1.00 92.31 457 VAL A N 1
ATOM 3564 C CA . VAL A 1 457 ? -6.481 6.366 24.117 1.00 92.31 457 VAL A CA 1
ATOM 3565 C C . VAL A 1 457 ? -7.304 5.682 23.044 1.00 92.31 457 VAL A C 1
ATOM 3567 O O . VAL A 1 457 ? -7.400 4.459 22.990 1.00 92.31 457 VAL A O 1
ATOM 3570 N N . GLU A 1 458 ? -7.832 6.489 22.134 1.00 91.38 458 GLU A N 1
ATOM 3571 C CA . GLU A 1 458 ? -8.447 6.030 20.899 1.00 91.38 458 GLU A CA 1
ATOM 3572 C C . GLU A 1 458 ? -7.516 6.354 19.726 1.00 91.38 458 GLU A C 1
ATOM 3574 O O . GLU A 1 458 ? -7.126 7.505 19.508 1.00 91.38 458 GLU A O 1
ATOM 3579 N N . LEU A 1 459 ? -7.144 5.310 18.984 1.00 93.75 459 LEU A N 1
ATOM 3580 C CA . LEU A 1 459 ? -6.362 5.417 17.759 1.00 93.75 459 LEU A CA 1
ATOM 3581 C C . LEU A 1 459 ? -7.273 5.241 16.552 1.00 93.75 459 LEU A C 1
ATOM 3583 O O . LEU A 1 459 ? -8.115 4.342 16.509 1.00 93.75 459 LEU A O 1
ATOM 3587 N N . GLY A 1 460 ? -7.053 6.055 15.532 1.00 93.31 460 GLY A N 1
ATOM 3588 C CA . GLY A 1 460 ? -7.788 5.975 14.285 1.00 93.31 460 GLY A CA 1
ATOM 3589 C C . GLY A 1 460 ? -7.046 6.611 13.124 1.00 93.31 460 GLY A C 1
ATOM 3590 O O . GLY A 1 460 ? -5.872 6.973 13.234 1.00 93.31 460 GLY A O 1
ATOM 3591 N N . ARG A 1 461 ? -7.734 6.724 11.990 1.00 94.06 461 ARG A N 1
ATOM 3592 C CA . ARG A 1 461 ? -7.266 7.443 10.804 1.00 94.06 461 ARG A CA 1
ATOM 3593 C C . ARG A 1 461 ? -8.433 8.125 10.101 1.00 94.06 461 ARG A C 1
ATOM 3595 O O . ARG A 1 461 ? -9.516 7.547 10.022 1.00 94.06 461 ARG A O 1
ATOM 3602 N N . LYS A 1 462 ? -8.205 9.305 9.527 1.00 91.75 462 LYS A N 1
ATOM 3603 C CA . LYS A 1 462 ? -9.208 9.979 8.689 1.00 91.75 462 LYS A CA 1
ATOM 3604 C C . LYS A 1 462 ? -9.284 9.305 7.321 1.00 91.75 462 LYS A C 1
ATOM 3606 O O . LYS A 1 462 ? -8.276 9.238 6.627 1.00 91.75 462 LYS A O 1
ATOM 3611 N N . LYS A 1 463 ? -10.463 8.821 6.924 1.00 89.62 463 LYS A N 1
ATOM 3612 C CA . LYS A 1 463 ? -10.681 8.117 5.645 1.00 89.62 463 LYS A CA 1
ATOM 3613 C C . LYS A 1 463 ? -10.493 9.024 4.427 1.00 89.62 463 LYS A C 1
ATOM 3615 O O . LYS A 1 463 ? -10.044 8.560 3.389 1.00 89.62 463 LYS A O 1
ATOM 3620 N N . ASN A 1 464 ? -10.820 10.304 4.575 1.00 89.88 464 ASN A N 1
ATOM 3621 C CA . ASN A 1 464 ? -10.822 11.299 3.505 1.00 89.88 464 ASN A CA 1
ATOM 3622 C C . ASN A 1 464 ? -9.540 12.148 3.447 1.00 89.88 464 ASN A C 1
ATOM 3624 O O . ASN A 1 464 ? -9.540 13.188 2.798 1.00 89.88 464 ASN A O 1
ATOM 3628 N N . HIS A 1 465 ? -8.469 11.763 4.147 1.00 93.88 465 HIS A N 1
ATOM 3629 C CA . HIS A 1 465 ? -7.215 12.524 4.194 1.00 93.88 465 HIS A CA 1
ATOM 3630 C C . HIS A 1 465 ? -6.037 11.592 3.939 1.00 93.88 465 HIS A C 1
ATOM 3632 O O . HIS A 1 465 ? -5.634 10.818 4.811 1.00 93.88 465 HIS A O 1
ATOM 3638 N N . PHE A 1 466 ? -5.476 11.681 2.739 1.00 95.62 466 PHE A N 1
ATOM 3639 C CA . PHE A 1 466 ? -4.358 10.867 2.284 1.00 95.62 466 PHE A CA 1
ATOM 3640 C C . PHE A 1 466 ? -3.074 11.681 2.307 1.00 95.62 466 PHE A C 1
ATOM 3642 O O . PHE A 1 466 ? -3.006 12.746 1.716 1.00 95.62 466 PHE A O 1
ATOM 3649 N N . ILE A 1 467 ? -2.046 11.146 2.946 1.00 95.69 467 ILE A N 1
ATOM 3650 C CA . ILE A 1 467 ? -0.679 11.650 2.894 1.00 95.69 467 ILE A CA 1
ATOM 3651 C C . ILE A 1 467 ? 0.039 10.840 1.821 1.00 95.69 467 ILE A C 1
ATOM 3653 O O . ILE A 1 467 ? 0.326 9.659 2.046 1.00 95.69 467 ILE A O 1
ATOM 3657 N N . PHE A 1 468 ? 0.274 11.444 0.663 1.00 96.19 468 PHE A N 1
ATOM 3658 C CA . PHE A 1 468 ? 1.035 10.853 -0.431 1.00 96.19 468 PHE A CA 1
ATOM 3659 C C . PHE A 1 468 ? 2.526 11.105 -0.255 1.00 96.19 468 PHE A C 1
ATOM 3661 O O . PHE A 1 468 ? 2.934 12.164 0.211 1.00 96.19 468 PHE A O 1
ATOM 3668 N N . SER A 1 469 ? 3.310 10.118 -0.674 1.00 96.00 469 SER A N 1
ATOM 3669 C CA . SER A 1 469 ? 4.755 10.218 -0.824 1.00 96.00 469 SER A CA 1
ATOM 3670 C C . SER A 1 469 ? 5.138 9.606 -2.167 1.00 96.00 469 SER A C 1
ATOM 3672 O O . SER A 1 469 ? 4.807 8.441 -2.449 1.00 96.00 469 SER A O 1
ATOM 3674 N N . VAL A 1 470 ? 5.744 10.428 -3.022 1.00 95.44 470 VAL A N 1
ATOM 3675 C CA . VAL A 1 470 ? 6.121 10.087 -4.395 1.00 95.44 470 VAL A CA 1
ATOM 3676 C C . VAL A 1 470 ? 7.611 10.333 -4.573 1.00 95.44 470 VAL A C 1
ATOM 3678 O O . VAL A 1 470 ? 8.071 11.473 -4.596 1.00 95.44 470 VAL A O 1
ATOM 3681 N N . GLU A 1 471 ? 8.348 9.244 -4.753 1.00 95.56 471 GLU A N 1
ATOM 3682 C CA . GLU A 1 471 ? 9.781 9.264 -5.017 1.00 95.56 471 GLU A CA 1
ATOM 3683 C C . GLU A 1 471 ? 10.022 8.926 -6.487 1.00 95.56 471 GLU A C 1
ATOM 3685 O O . GLU A 1 471 ? 9.668 7.840 -6.959 1.00 95.56 471 GLU A O 1
ATOM 3690 N N . SER A 1 472 ? 10.616 9.857 -7.222 1.00 94.69 472 SER A N 1
ATOM 3691 C CA . SER A 1 472 ? 10.991 9.674 -8.616 1.00 94.69 472 SER A CA 1
ATOM 3692 C C . SER A 1 472 ? 12.299 8.892 -8.753 1.00 94.69 472 SER A C 1
ATOM 3694 O O . SER A 1 472 ? 13.194 8.969 -7.918 1.00 94.69 472 SER A O 1
ATOM 3696 N N . THR A 1 473 ? 12.438 8.175 -9.867 1.00 92.81 473 THR A N 1
ATOM 3697 C CA . THR A 1 473 ? 13.721 7.613 -10.327 1.00 92.81 473 THR A CA 1
ATOM 3698 C C . THR A 1 473 ? 14.607 8.642 -11.044 1.00 92.81 473 THR A C 1
ATOM 3700 O O . THR A 1 473 ? 15.697 8.297 -11.490 1.00 92.81 473 THR A O 1
ATOM 3703 N N . GLY A 1 474 ? 14.142 9.890 -11.180 1.00 88.88 474 GLY A N 1
ATOM 3704 C CA . GLY A 1 474 ? 14.870 11.032 -11.744 1.00 88.88 474 GLY A CA 1
ATOM 3705 C C . GLY A 1 474 ? 14.735 11.220 -13.260 1.00 88.88 474 GLY A C 1
ATOM 3706 O O . GLY A 1 474 ? 15.270 12.183 -13.801 1.00 88.88 474 GLY A O 1
ATOM 3707 N N . ALA A 1 475 ? 13.988 10.354 -13.958 1.00 87.00 475 ALA A N 1
ATOM 3708 C CA . ALA A 1 475 ? 13.658 10.558 -15.376 1.00 87.00 475 ALA A CA 1
ATOM 3709 C C . ALA A 1 475 ? 12.722 11.765 -15.605 1.00 87.00 475 ALA A C 1
ATOM 3711 O O . ALA A 1 475 ? 12.806 12.436 -16.630 1.00 87.00 475 ALA A O 1
ATOM 3712 N N . LEU A 1 476 ? 11.832 12.020 -14.646 1.00 88.31 476 LEU A N 1
ATOM 3713 C CA . LEU A 1 476 ? 10.952 13.187 -14.542 1.00 88.31 476 LEU A CA 1
ATOM 3714 C C . LEU A 1 476 ? 10.964 13.642 -13.080 1.00 88.31 476 LEU A C 1
ATOM 3716 O O . LEU A 1 476 ? 11.182 12.815 -12.194 1.00 88.31 476 LEU A O 1
ATOM 3720 N N . THR A 1 477 ? 10.712 14.915 -12.795 1.00 89.81 477 THR A N 1
ATOM 3721 C CA . THR A 1 477 ? 10.560 15.356 -11.397 1.00 89.81 477 THR A CA 1
ATOM 3722 C C . THR A 1 477 ? 9.291 14.766 -10.776 1.00 89.81 477 THR A C 1
ATOM 3724 O O . THR A 1 477 ? 8.321 14.463 -11.480 1.00 89.81 477 THR A O 1
ATOM 3727 N N . SER A 1 478 ? 9.255 14.608 -9.452 1.00 89.75 478 SER A N 1
ATOM 3728 C CA . SER A 1 478 ? 8.084 14.046 -8.761 1.00 89.75 478 SER A CA 1
ATOM 3729 C C . SER A 1 478 ? 6.803 14.852 -9.010 1.00 89.75 478 SER A C 1
ATOM 3731 O O . SER A 1 478 ? 5.730 14.269 -9.168 1.00 89.75 478 SER A O 1
ATOM 3733 N N . VAL A 1 479 ? 6.909 16.179 -9.146 1.00 86.44 479 VAL A N 1
ATOM 3734 C CA . VAL A 1 479 ? 5.781 17.055 -9.506 1.00 86.44 479 VAL A CA 1
ATOM 3735 C C . VAL A 1 479 ? 5.270 16.760 -10.919 1.00 86.44 479 VAL A C 1
ATOM 3737 O O . VAL A 1 479 ? 4.065 16.593 -11.119 1.00 86.44 479 VAL A O 1
ATOM 3740 N N . GLU A 1 480 ? 6.166 16.643 -11.902 1.00 85.88 480 GLU A N 1
ATOM 3741 C CA . GLU A 1 480 ? 5.795 16.304 -13.283 1.00 85.88 480 GLU A CA 1
ATOM 3742 C C . GLU A 1 480 ? 5.123 14.933 -13.364 1.00 85.88 480 GLU A C 1
ATOM 3744 O O . GLU A 1 480 ? 4.138 14.780 -14.083 1.00 85.88 480 GLU A O 1
ATOM 3749 N N . LEU A 1 481 ? 5.588 13.953 -12.584 1.00 90.12 481 LEU A N 1
ATOM 3750 C CA . LEU A 1 481 ? 4.976 12.625 -12.529 1.00 90.12 481 LEU A CA 1
ATOM 3751 C C . LEU A 1 481 ? 3.533 12.664 -12.046 1.00 90.12 481 LEU A C 1
ATOM 3753 O O . LEU A 1 481 ? 2.667 12.024 -12.647 1.00 90.12 481 LEU A O 1
ATOM 3757 N N . VAL A 1 482 ? 3.259 13.429 -10.990 1.00 88.62 482 VAL A N 1
ATOM 3758 C CA . VAL A 1 482 ? 1.893 13.609 -10.490 1.00 88.62 482 VAL A CA 1
ATOM 3759 C C . VAL A 1 482 ? 1.025 14.294 -11.547 1.00 88.62 482 VAL A C 1
ATOM 3761 O O . VAL A 1 482 ? -0.099 13.851 -11.793 1.00 88.62 482 VAL A O 1
ATOM 3764 N N . VAL A 1 483 ? 1.548 15.312 -12.235 1.00 85.06 483 VAL A N 1
ATOM 3765 C CA . VAL A 1 483 ? 0.834 15.997 -13.324 1.00 85.06 483 VAL A CA 1
ATOM 3766 C C . VAL A 1 483 ? 0.529 15.042 -14.484 1.00 85.06 483 VAL A C 1
ATOM 3768 O O . VAL A 1 483 ? -0.618 14.980 -14.928 1.00 85.06 483 VAL A O 1
ATOM 3771 N N . GLU A 1 484 ? 1.504 14.262 -14.954 1.00 86.44 484 GLU A N 1
ATOM 3772 C CA . GLU A 1 484 ? 1.314 13.278 -16.029 1.00 86.44 484 GLU A CA 1
ATOM 3773 C C . GLU A 1 484 ? 0.329 12.176 -15.629 1.00 86.44 484 GLU A C 1
ATOM 3775 O O . GLU A 1 484 ? -0.563 11.828 -16.407 1.00 86.44 484 GLU A O 1
ATOM 3780 N N . ALA A 1 485 ? 0.402 11.684 -14.391 1.00 89.06 485 ALA A N 1
ATOM 3781 C CA . ALA A 1 485 ? -0.561 10.714 -13.880 1.00 89.06 485 ALA A CA 1
ATOM 3782 C C . ALA A 1 485 ? -1.996 11.263 -13.906 1.00 89.06 485 ALA A C 1
ATOM 3784 O O . ALA A 1 485 ? -2.941 10.545 -14.242 1.00 89.06 485 ALA A O 1
ATOM 3785 N N . CYS A 1 486 ? -2.174 12.554 -13.628 1.00 84.44 486 CYS A N 1
ATOM 3786 C CA . CYS A 1 486 ? -3.488 13.188 -13.683 1.00 84.44 486 CYS A CA 1
ATOM 3787 C C . CYS A 1 486 ? -4.007 13.367 -15.110 1.00 84.44 486 CYS A C 1
ATOM 3789 O O . CYS A 1 486 ? -5.218 13.260 -15.310 1.00 84.44 486 CYS A O 1
ATOM 3791 N N . LYS A 1 487 ? -3.119 13.564 -16.100 1.00 81.69 487 LYS A N 1
ATOM 3792 C CA . LYS A 1 487 ? -3.497 13.578 -17.528 1.00 81.69 487 LYS A CA 1
ATOM 3793 C C . LYS A 1 487 ? -4.029 12.216 -17.940 1.00 81.69 487 LYS A C 1
ATOM 3795 O O . LYS A 1 487 ? -5.102 12.132 -18.522 1.00 81.69 487 LYS A O 1
ATOM 3800 N N . VAL A 1 488 ? -3.312 11.154 -17.572 1.00 84.19 488 VAL A N 1
ATOM 3801 C CA . VAL A 1 488 ? -3.714 9.770 -17.865 1.00 84.19 488 VAL A CA 1
ATOM 3802 C C . VAL A 1 488 ? -5.048 9.423 -17.197 1.00 84.19 488 VAL A C 1
ATOM 3804 O O . VAL A 1 488 ? -5.877 8.741 -17.794 1.00 84.19 488 VAL A O 1
ATOM 3807 N N . CYS A 1 489 ? -5.290 9.917 -15.979 1.00 76.50 489 CYS A N 1
ATOM 3808 C CA . CYS A 1 489 ? -6.559 9.709 -15.278 1.00 76.50 489 CYS A CA 1
ATOM 3809 C C . CYS A 1 489 ? -7.699 10.645 -15.732 1.00 76.50 489 CYS A C 1
ATOM 3811 O O . CYS A 1 489 ? -8.817 10.471 -15.254 1.00 76.50 489 CYS A O 1
ATOM 3813 N N . HIS A 1 490 ? -7.440 11.643 -16.589 1.00 76.00 490 HIS A N 1
ATOM 3814 C CA . HIS A 1 490 ? -8.377 12.730 -16.922 1.00 76.00 490 HIS A CA 1
ATOM 3815 C C . HIS A 1 490 ? -8.945 13.476 -15.691 1.00 76.00 490 HIS A C 1
ATOM 3817 O O . HIS A 1 490 ? -10.110 13.875 -15.662 1.00 76.00 490 HIS A O 1
ATOM 3823 N N . ILE A 1 491 ? -8.129 13.696 -14.650 1.00 67.56 491 ILE A N 1
ATOM 3824 C CA . ILE A 1 491 ? -8.562 14.384 -13.416 1.00 67.56 491 ILE A CA 1
ATOM 3825 C C . ILE A 1 491 ? -8.243 15.883 -13.515 1.00 67.56 491 ILE A C 1
ATOM 3827 O O . ILE A 1 491 ? -7.334 16.410 -12.870 1.00 67.56 491 ILE A O 1
ATOM 3831 N N . VAL A 1 492 ? -9.032 16.584 -14.328 1.00 59.81 492 VAL A N 1
ATOM 3832 C CA . VAL A 1 492 ? -8.890 18.025 -14.624 1.00 59.81 492 VAL A CA 1
ATOM 3833 C C . VAL A 1 492 ? -8.965 18.891 -13.359 1.00 59.81 492 VAL A C 1
ATOM 3835 O O . VAL A 1 492 ? -8.243 19.875 -13.216 1.00 59.81 492 VAL A O 1
ATOM 3838 N N . VAL A 1 493 ? -9.820 18.517 -12.405 1.00 60.38 493 VAL A N 1
ATOM 3839 C CA . VAL A 1 493 ? -10.015 19.251 -11.141 1.00 60.38 493 VAL A CA 1
ATOM 3840 C C . VAL A 1 493 ? -8.752 19.239 -10.283 1.00 60.38 493 VAL A C 1
ATOM 3842 O O . VAL A 1 493 ? -8.347 20.275 -9.763 1.00 60.38 493 VAL A O 1
ATOM 3845 N N . PHE A 1 494 ? -8.084 18.093 -10.197 1.00 64.25 494 PHE A N 1
ATOM 3846 C CA . PHE A 1 494 ? -6.868 17.941 -9.404 1.00 64.25 494 PHE A CA 1
ATOM 3847 C C . PHE A 1 494 ? -5.708 18.766 -9.978 1.00 64.25 494 PHE A C 1
ATOM 3849 O O . PHE A 1 494 ? -4.939 19.368 -9.233 1.00 64.25 494 PHE A O 1
ATOM 3856 N N . MET A 1 495 ? -5.643 18.901 -11.307 1.00 61.00 495 MET A N 1
ATOM 3857 C CA . MET A 1 495 ? -4.691 19.805 -11.959 1.00 61.00 495 MET A CA 1
ATOM 3858 C C . MET A 1 495 ? -4.927 21.278 -11.615 1.00 61.00 495 MET A C 1
ATOM 3860 O O . MET A 1 495 ? -3.964 22.027 -11.438 1.00 61.00 495 MET A O 1
ATOM 3864 N N . LYS A 1 496 ? -6.197 21.701 -11.518 1.00 62.00 496 LYS A N 1
ATOM 3865 C CA . LYS A 1 496 ? -6.556 23.074 -11.131 1.00 62.00 496 LYS A CA 1
ATOM 3866 C C . LYS A 1 496 ? -6.110 23.381 -9.701 1.00 62.00 496 LYS A C 1
ATOM 3868 O O . LYS A 1 496 ? -5.607 24.477 -9.470 1.00 62.00 496 LYS A O 1
ATOM 3873 N N . GLU A 1 497 ? -6.250 22.432 -8.775 1.00 64.69 497 GLU A N 1
ATOM 3874 C CA . GLU A 1 497 ? -5.883 22.641 -7.368 1.00 64.69 497 GLU A CA 1
ATOM 3875 C C . GLU A 1 497 ? -4.366 22.631 -7.146 1.00 64.69 497 GLU A C 1
ATOM 3877 O O . GLU A 1 497 ? -3.833 23.554 -6.535 1.00 64.69 497 GLU A O 1
ATOM 3882 N N . LEU A 1 498 ? -3.636 21.698 -7.769 1.00 60.00 498 LEU A N 1
ATOM 3883 C CA . LEU A 1 498 ? -2.165 21.714 -7.770 1.00 60.00 498 LEU A CA 1
ATOM 3884 C C . LEU A 1 498 ? -1.589 23.044 -8.290 1.00 60.00 498 LEU A C 1
ATOM 3886 O O . LEU A 1 498 ? -0.587 23.547 -7.778 1.00 60.00 498 LEU A O 1
ATOM 3890 N N . CYS A 1 499 ? -2.235 23.649 -9.291 1.00 58.34 499 CYS A N 1
ATOM 3891 C CA . CYS A 1 499 ? -1.847 24.958 -9.823 1.00 58.34 499 CYS A CA 1
ATOM 3892 C C . CYS A 1 499 ? -2.013 26.114 -8.826 1.00 58.34 499 CYS A C 1
ATOM 3894 O O . CYS A 1 499 ? -1.284 27.102 -8.933 1.00 58.34 499 CYS A O 1
ATOM 3896 N N . LYS A 1 500 ? -2.966 26.024 -7.890 1.00 60.69 500 LYS A N 1
ATOM 3897 C CA . LYS A 1 500 ? -3.151 27.039 -6.844 1.00 60.69 500 LYS A CA 1
ATOM 3898 C C . LYS A 1 500 ? -2.078 26.917 -5.765 1.00 60.69 500 LYS A C 1
ATOM 3900 O O . LYS A 1 500 ? -1.538 27.930 -5.340 1.00 60.69 500 LYS A O 1
ATOM 3905 N N . CYS A 1 501 ? -1.729 25.691 -5.378 1.00 52.22 501 CYS A N 1
ATOM 3906 C CA . CYS A 1 501 ? -0.783 25.427 -4.287 1.00 52.22 501 CYS A CA 1
ATOM 3907 C C . CYS A 1 501 ? 0.679 25.668 -4.681 1.00 52.22 501 CYS A C 1
ATOM 3909 O O . CYS A 1 501 ? 1.500 26.029 -3.847 1.00 52.22 501 CYS A O 1
ATOM 3911 N N . THR A 1 502 ? 0.999 25.558 -5.971 1.00 51.22 502 THR A N 1
ATOM 3912 C CA . THR A 1 502 ? 2.324 25.874 -6.542 1.00 51.22 502 THR A CA 1
ATOM 3913 C C . THR A 1 502 ? 2.560 27.384 -6.733 1.00 51.22 502 THR A C 1
ATOM 3915 O O . THR A 1 502 ? 3.354 27.809 -7.575 1.00 51.22 502 THR A O 1
ATOM 3918 N N . GLY A 1 503 ? 1.858 28.238 -5.981 1.00 37.91 503 GLY A N 1
ATOM 3919 C CA . GLY A 1 503 ? 1.991 29.688 -6.063 1.00 37.91 503 GLY A CA 1
ATOM 3920 C C . GLY A 1 503 ? 1.817 30.402 -4.731 1.00 37.91 503 GLY A C 1
ATOM 3921 O O . GLY A 1 503 ? 0.696 30.741 -4.391 1.00 37.91 503 GLY A O 1
ATOM 3922 N N . GLU A 1 504 ? 2.936 30.719 -4.068 1.00 35.06 504 GLU A N 1
ATOM 3923 C CA . GLU A 1 504 ? 3.254 32.094 -3.618 1.00 35.06 504 GLU A CA 1
ATOM 3924 C C . GLU A 1 504 ? 4.692 32.267 -3.094 1.00 35.06 504 GLU A C 1
ATOM 3926 O O . GLU A 1 504 ? 5.173 33.392 -3.013 1.00 35.06 504 GLU A O 1
ATOM 3931 N N . HIS A 1 505 ? 5.458 31.198 -2.868 1.00 33.00 505 HIS A N 1
ATOM 3932 C CA . HIS A 1 505 ? 6.892 31.307 -2.590 1.00 33.00 505 HIS A CA 1
ATOM 3933 C C . HIS A 1 505 ? 7.647 30.149 -3.256 1.00 33.00 505 HIS A C 1
ATOM 3935 O O . HIS A 1 505 ? 7.188 29.020 -3.177 1.00 33.00 505 HIS A O 1
ATOM 3941 N N . VAL A 1 506 ? 8.802 30.446 -3.868 1.00 31.22 506 VAL A N 1
ATOM 3942 C CA . VAL A 1 506 ? 9.755 29.554 -4.578 1.00 31.22 506 VAL A CA 1
ATOM 3943 C C . VAL A 1 506 ? 9.715 29.650 -6.124 1.00 31.22 506 VAL A C 1
ATOM 3945 O O . VAL A 1 506 ? 9.026 28.923 -6.827 1.00 31.22 506 VAL A O 1
ATOM 3948 N N . MET A 1 507 ? 10.584 30.552 -6.607 1.00 30.75 507 MET A N 1
ATOM 3949 C CA . MET A 1 507 ? 11.429 30.483 -7.817 1.00 30.75 507 MET A CA 1
ATOM 3950 C C . MET A 1 507 ? 10.805 30.700 -9.214 1.00 30.75 507 MET A C 1
ATOM 3952 O O . MET A 1 507 ? 9.947 29.974 -9.706 1.00 30.75 507 MET A O 1
ATOM 3956 N N . GLU A 1 508 ? 11.343 31.715 -9.895 1.00 31.28 508 GLU A N 1
ATOM 3957 C CA . GLU A 1 508 ? 10.676 32.520 -10.925 1.00 31.28 508 GLU A CA 1
ATOM 3958 C C . GLU A 1 508 ? 10.856 32.062 -12.388 1.00 31.28 508 GLU A C 1
ATOM 3960 O O . GLU A 1 508 ? 10.291 32.700 -13.265 1.00 31.28 508 GLU A O 1
ATOM 3965 N N . ASP A 1 509 ? 11.522 30.941 -12.702 1.00 35.19 509 ASP A N 1
ATOM 3966 C CA . ASP A 1 509 ? 11.746 30.562 -14.120 1.00 35.19 509 ASP A CA 1
ATOM 3967 C C . ASP A 1 509 ? 11.140 29.214 -14.565 1.00 35.19 509 ASP A C 1
ATOM 3969 O O . ASP A 1 509 ? 10.641 29.106 -15.690 1.00 35.19 509 ASP A O 1
ATOM 3973 N N . LYS A 1 510 ? 11.074 28.186 -13.702 1.00 38.47 510 LYS A N 1
ATOM 3974 C CA . LYS A 1 510 ? 10.566 26.846 -14.091 1.00 38.47 510 LYS A CA 1
ATOM 3975 C C . LYS A 1 510 ? 9.030 26.722 -14.056 1.00 38.47 510 LYS A C 1
ATOM 3977 O O . LYS A 1 510 ? 8.443 26.044 -14.901 1.00 38.47 510 LYS A O 1
ATOM 3982 N N . CYS A 1 511 ? 8.350 27.447 -13.163 1.00 40.41 511 CYS A N 1
ATOM 3983 C CA . CYS A 1 511 ? 6.888 27.378 -12.988 1.00 40.41 511 CYS A CA 1
ATOM 3984 C C . CYS A 1 511 ? 6.070 28.064 -14.101 1.00 40.41 511 CYS A C 1
ATOM 3986 O O . CYS A 1 511 ? 4.882 27.774 -14.266 1.00 40.41 511 CYS A O 1
ATOM 3988 N N . SER A 1 512 ? 6.681 28.936 -14.914 1.00 42.53 512 SER A N 1
ATOM 3989 C CA . SER A 1 512 ? 5.986 29.554 -16.055 1.00 42.53 512 SER A CA 1
ATOM 3990 C C . SER A 1 512 ? 5.638 28.531 -17.149 1.00 42.53 512 SER A C 1
ATOM 3992 O O . SER A 1 512 ? 4.623 28.680 -17.833 1.00 42.53 512 SER A O 1
ATOM 3994 N N . SER A 1 513 ? 6.443 27.467 -17.277 1.00 43.56 513 SER A N 1
ATOM 3995 C CA . SER A 1 513 ? 6.232 26.365 -18.222 1.00 43.56 513 SER A CA 1
ATOM 3996 C C . SER A 1 513 ? 5.135 25.413 -17.741 1.00 43.56 513 SER A C 1
ATOM 3998 O O . SER A 1 513 ? 4.218 25.109 -18.501 1.00 43.56 513 SER A O 1
ATOM 4000 N N . LEU A 1 514 ? 5.149 25.034 -16.456 1.00 44.56 514 LEU A N 1
ATOM 4001 C CA . LEU A 1 514 ? 4.150 24.138 -15.860 1.00 44.56 514 LEU A CA 1
ATOM 4002 C C . LEU A 1 514 ? 2.746 24.766 -15.867 1.00 44.56 514 LEU A C 1
ATOM 4004 O O . LEU A 1 514 ? 1.789 24.134 -16.307 1.00 44.56 514 LEU A O 1
ATOM 4008 N N . ARG A 1 515 ? 2.627 26.053 -15.501 1.00 44.31 515 ARG A N 1
ATOM 4009 C CA . ARG A 1 515 ? 1.358 26.799 -15.608 1.00 44.31 515 ARG A CA 1
ATOM 4010 C C . ARG A 1 515 ? 0.865 26.912 -17.050 1.00 44.31 515 ARG A C 1
ATOM 4012 O O . ARG A 1 515 ? -0.333 26.795 -17.279 1.00 44.31 515 ARG A O 1
ATOM 4019 N N . LYS A 1 516 ? 1.758 27.108 -18.030 1.00 45.50 516 LYS A N 1
ATOM 4020 C CA . LYS A 1 516 ? 1.391 27.126 -19.459 1.00 45.50 516 LYS A CA 1
ATOM 4021 C C . LYS A 1 516 ? 0.937 25.752 -19.950 1.00 45.50 516 LYS A C 1
ATOM 4023 O O . LYS A 1 516 ? -0.055 25.680 -20.663 1.00 45.50 516 LYS A O 1
ATOM 4028 N N . GLN A 1 517 ? 1.618 24.676 -19.566 1.00 47.66 517 GLN A N 1
ATOM 4029 C CA . GLN A 1 517 ? 1.251 23.312 -19.954 1.00 47.66 517 GLN A CA 1
ATOM 4030 C C . GLN A 1 517 ? -0.069 22.875 -19.316 1.00 47.66 517 GLN A C 1
ATOM 4032 O O . GLN A 1 517 ? -0.908 22.293 -19.998 1.00 47.66 517 GLN A O 1
ATOM 4037 N N . ILE A 1 518 ? -0.295 23.215 -18.045 1.00 45.84 518 ILE A N 1
ATOM 4038 C CA . ILE A 1 518 ? -1.569 22.955 -17.372 1.00 45.84 518 ILE A CA 1
ATOM 4039 C C . ILE A 1 518 ? -2.674 23.835 -17.974 1.00 45.84 518 ILE A C 1
ATOM 4041 O O . ILE A 1 518 ? -3.736 23.316 -18.285 1.00 45.84 518 ILE A O 1
ATOM 4045 N N . ALA A 1 519 ? -2.431 25.116 -18.273 1.00 43.06 519 ALA A N 1
ATOM 4046 C CA . ALA A 1 519 ? -3.409 25.972 -18.956 1.00 43.06 519 ALA A CA 1
ATOM 4047 C C . ALA A 1 519 ? -3.771 25.482 -20.374 1.00 43.06 519 ALA A C 1
ATOM 4049 O O . ALA A 1 519 ? -4.920 25.613 -20.786 1.00 43.06 519 ALA A O 1
ATOM 4050 N N . VAL A 1 520 ? -2.826 24.896 -21.119 1.00 47.81 520 VAL A N 1
ATOM 4051 C CA . VAL A 1 520 ? -3.099 24.277 -22.431 1.00 47.81 520 VAL A CA 1
ATOM 4052 C C . VAL A 1 520 ? -4.007 23.054 -22.287 1.00 47.81 520 VAL A C 1
ATOM 4054 O O . VAL A 1 520 ? -4.930 22.907 -23.080 1.00 47.81 520 VAL A O 1
ATOM 4057 N N . VAL A 1 521 ? -3.791 22.218 -21.268 1.00 44.03 521 VAL A N 1
ATOM 4058 C CA . VAL A 1 521 ? -4.642 21.047 -20.993 1.00 44.03 521 VAL A CA 1
ATOM 4059 C C . VAL A 1 521 ? -6.028 21.473 -20.501 1.00 44.03 521 VAL A C 1
ATOM 4061 O O . VAL A 1 521 ? -7.030 20.979 -21.000 1.00 44.03 521 VAL A O 1
ATOM 4064 N N . LEU A 1 522 ? -6.106 22.456 -19.600 1.00 42.34 522 LEU A N 1
ATOM 4065 C CA . LEU A 1 522 ? -7.376 22.979 -19.088 1.00 42.34 522 LEU A CA 1
ATOM 4066 C C . LEU A 1 522 ? -8.236 23.659 -20.170 1.00 42.34 522 LEU A C 1
ATOM 4068 O O . LEU A 1 522 ? -9.456 23.622 -20.065 1.00 42.34 522 LEU A O 1
ATOM 4072 N N . ASN A 1 523 ? -7.620 24.245 -21.203 1.00 42.56 523 ASN A N 1
ATOM 4073 C CA . ASN A 1 523 ? -8.326 24.866 -22.331 1.00 42.56 523 ASN A CA 1
ATOM 4074 C C . ASN A 1 523 ? -8.730 23.870 -23.440 1.00 42.56 523 ASN A C 1
ATOM 4076 O O . ASN A 1 523 ? -9.482 24.253 -24.332 1.00 42.56 523 ASN A O 1
ATOM 4080 N N . GLN A 1 524 ? -8.237 22.623 -23.426 1.00 42.75 524 GLN A N 1
ATOM 4081 C CA . GLN A 1 524 ? -8.655 21.581 -24.380 1.00 42.75 524 GLN A CA 1
ATOM 4082 C C . GLN A 1 524 ? -9.980 20.905 -23.994 1.00 42.75 524 GLN A C 1
ATOM 4084 O O . GLN A 1 524 ? -10.636 20.350 -24.867 1.00 42.75 524 GLN A O 1
ATOM 4089 N N . ASP A 1 525 ? -10.398 20.997 -22.728 1.00 38.00 525 ASP A N 1
ATOM 4090 C CA . ASP A 1 525 ? -11.662 20.428 -22.233 1.00 38.00 525 ASP A CA 1
ATOM 4091 C C . ASP A 1 525 ? -12.844 21.427 -22.251 1.00 38.00 525 ASP A C 1
ATOM 4093 O O . ASP A 1 525 ? -13.964 21.062 -21.894 1.00 38.00 525 ASP A O 1
ATOM 4097 N N . GLU A 1 526 ? -12.630 22.684 -22.668 1.00 35.84 526 GLU A N 1
ATOM 4098 C CA . GLU A 1 526 ? -13.699 23.691 -22.842 1.00 35.84 526 GLU A CA 1
ATOM 4099 C C . GLU A 1 526 ? -14.265 23.765 -24.282 1.00 35.84 526 GLU A C 1
ATOM 4101 O O . GLU A 1 526 ? -15.090 24.639 -24.562 1.00 35.84 526 GLU A O 1
ATOM 4106 N N . SER A 1 527 ? -13.859 22.867 -25.195 1.00 29.50 527 SER A N 1
ATOM 4107 C CA . SER A 1 527 ? -14.328 22.831 -26.598 1.00 29.50 527 SER A CA 1
ATOM 4108 C C . SER A 1 527 ? -15.281 21.688 -26.920 1.00 29.50 527 SER A C 1
ATOM 4110 O O . SER A 1 527 ? -14.881 20.529 -26.663 1.00 29.50 527 SER A O 1
#

pLDDT: mean 78.03, std 17.94, range [28.8, 96.88]

Radius of gyration: 33.68 Å; chains: 1; bounding box: 93×85×78 Å

Secondary structure (DSSP, 8-state):
--HHHHHHHHHHHHHHHHHHHHHH-TT----EEEEESS-SSSHHHHHHHHHHHTTTSEEEEE-SS--HHHHHHHHHHHH--SSEEEEE-TT--S-GGGHHHHHHHHHHHHTSSS--TT---EEE---HHHHHHHHTTS-HHHHHHHHHHHHHHHHHS-TT-S-TT-SEEEEEHHHHHHHTS------HHHHTTS---TTEEEE-SS-EE--S-TTTS-S-----S--HHHHHHH-EEEEEEE-TTSSEEEEEEES--HHHHHHHHHHHHHTSEEEEEEEEEEEEE-SS-------TT--S-SSPPPP-TTTEEEEEEEEE--S---TT--------EE-S-GGGTTTS----S-S--------TT-EEEEEEEEEEEETTT-GGG-SEEEEEEEEEEEEEESS--BHHHHHHHHHTS-TTTEEEEEETTEEEEEE--GGG-----GGGG-HHHHTTEEEEEEEEEEEEEEEE-SSS-HHHHHHHHHHHTT-HHHHHHHHHHT-SSS-TTTHHHHHHHHHHHHTTTT-

Organism: Necator americanus (NCBI:txid51031)

InterPro domains:
  IPR001173 Glycosyltransferase 2-like [PF00535] (2-102)
  IPR011263 DNA-directed RNA polymerase, RpoA/D/Rpb3-type [PF01193] (251-488)
  IPR011263 DNA-directed RNA polymerase, RpoA/D/Rpb3-type [SM00662] (248-497)
  IPR029044 Nucleotide-diphospho-sugar transferases [G3DSA:3.90.550.10] (1-205)
  IPR029044 Nucleotide-diphospho-sugar transferases [SSF53448] (11-182)
  IPR033901 DNA-directed RNA polymerases I and III subunit AC40 [cd07032] (235-500)
  IPR035518 Dolichyl-phosphate beta-glucosyltransferase [cd04188] (2-178)
  IPR036603 RNA polymerase, RBP11-like subunit [G3DSA:3.30.1360.10] (226-306)
  IPR036603 RNA polymerase, RBP11-like subunit [G3DSA:3.30.1360.10] (370-496)
  IPR036603 RNA polymerase, RBP11-like subunit [SSF55257] (233-488)
  IPR036643 DNA-directed RNA polymerase, insert domain superfamily [SSF56553] (273-387)
  IPR050518 Archaeal Rpo3/Eukaryotic RPB3 RNA Polymerase Subunit [PTHR11800] (200-518)

Sequence (527 aa):
MNEEERLPIMLNDCLEYLQRRKAAEKDFTFEVLVVDDGSTDRTAAVGVEYGRRYNGVVKVLKLERNLGKGGAVRNGVMHSGGKLILFADADGATKFSDIERLEKGLLRMSGGPPVDESFPAVVVGSRAHLEAEAVATRSFFRTILMHGFHLLVWLFSSRTVRDTQCGFKLFTRASAARMGGKRSGKTKSEIDSCSYGVNELIMEEERVLNTYDDNSDYALTEAGPFDVTEYCKGIEVEIINDTDDGMSLDFDLINVESPIANALRRVLLAEVPTMAFEKIYLYQNTSVIQVIGINEHGVDCEEEPQPDPSRNLVFNINIICDLILDEYSLFKQCLICPIIKEEQFANDPPRIVFDDILVAKLRPGQQIEANCHAVKGIGRDHAKFSPVATASYRLLPTIRLLSEVHGEAAIRLQESFGEGVIELKEKDGEKVAVVADARRDTCSRNVFKHDDLASVVELGRKKNHFIFSVESTGALTSVELVVEACKVCHIVVFMKELCKCTGEHVMEDKCSSLRKQIAVVLNQDES